Protein AF-0000000085289976 (afdb_homodimer)

Organism: NCBI:txid3103831

pLDDT: mean 81.22, std 17.37, range [21.06, 95.81]

Structure (mmCIF, N/CA/C/O backbone):
data_AF-0000000085289976-model_v1
#
loop_
_entity.id
_entity.type
_entity.pdbx_description
1 polymer 'Probable magnesium transporter'
#
loop_
_atom_site.group_PDB
_atom_site.id
_atom_site.type_symbol
_atom_site.label_atom_id
_atom_site.label_alt_id
_atom_site.label_comp_id
_atom_site.label_asym_id
_atom_site.label_entity_id
_atom_site.label_seq_id
_atom_site.pdbx_PDB_ins_code
_atom_site.Cartn_x
_atom_site.Cartn_y
_atom_site.Cartn_z
_atom_site.occupancy
_atom_site.B_iso_or_equiv
_atom_site.auth_seq_id
_atom_site.auth_comp_id
_atom_site.auth_asym_id
_atom_site.auth_atom_id
_atom_site.pdbx_PDB_model_num
ATOM 1 N N . MET A 1 1 ? -25.594 10.516 0.949 1 46.03 1 MET A N 1
ATOM 2 C CA . MET A 1 1 ? -24.547 10.125 1.879 1 46.03 1 MET A CA 1
ATOM 3 C C . MET A 1 1 ? -23.203 9.984 1.159 1 46.03 1 MET A C 1
ATOM 5 O O . MET A 1 1 ? -22.188 10.516 1.617 1 46.03 1 MET A O 1
ATOM 9 N N . TYR A 1 2 ? -23.266 9.305 -0.046 1 59.47 2 TYR A N 1
ATOM 10 C CA . TYR A 1 2 ? -22.156 9.094 -0.965 1 59.47 2 TYR A CA 1
ATOM 11 C C . TYR A 1 2 ? -21.75 10.406 -1.634 1 59.47 2 TYR A C 1
ATOM 13 O O . TYR A 1 2 ? -20.562 10.633 -1.893 1 59.47 2 TYR A O 1
ATOM 21 N N . THR A 1 3 ? -22.688 11.391 -1.378 1 71 3 THR A N 1
ATOM 22 C CA . THR A 1 3 ? -22.438 12.633 -2.109 1 71 3 THR A CA 1
ATOM 23 C C . THR A 1 3 ? -21.5 13.547 -1.32 1 71 3 THR A C 1
ATOM 25 O O . THR A 1 3 ? -20.609 14.172 -1.894 1 71 3 THR A O 1
ATOM 28 N N . GLY A 1 4 ? -21.641 13.531 -0.019 1 77.88 4 GLY A N 1
ATOM 29 C CA . GLY A 1 4 ? -20.734 14.336 0.799 1 77.88 4 GLY A CA 1
ATOM 30 C C . GLY A 1 4 ? -19.297 13.891 0.724 1 77.88 4 GLY A C 1
ATOM 31 O O . GLY A 1 4 ? -18.391 14.711 0.53 1 77.88 4 GLY A O 1
ATOM 32 N N . ASN A 1 5 ? -19.094 12.711 0.742 1 83.38 5 ASN A N 1
ATOM 33 C CA . ASN A 1 5 ? -17.734 12.156 0.671 1 83.38 5 ASN A CA 1
ATOM 34 C C . ASN A 1 5 ? -17.094 12.445 -0.677 1 83.38 5 ASN A C 1
ATOM 36 O O . ASN A 1 5 ? -15.883 12.703 -0.746 1 83.38 5 ASN A O 1
ATOM 40 N N . LEU A 1 6 ? -17.922 12.445 -1.68 1 85 6 LEU A N 1
ATOM 41 C CA . LEU A 1 6 ? -17.391 12.711 -3.01 1 85 6 LEU A CA 1
ATOM 42 C C . LEU A 1 6 ? -16.984 14.172 -3.148 1 85 6 LEU A C 1
ATOM 44 O O . LEU A 1 6 ? -15.961 14.477 -3.771 1 85 6 LEU A O 1
ATOM 48 N N . LEU A 1 7 ? -17.781 14.992 -2.533 1 87.38 7 LEU A N 1
ATOM 49 C CA . LEU A 1 7 ? -17.438 16.406 -2.549 1 87.38 7 LEU A CA 1
ATOM 50 C C . LEU A 1 7 ? -16.188 16.672 -1.731 1 87.38 7 LEU A C 1
ATOM 52 O O . LEU A 1 7 ? -15.289 17.406 -2.172 1 87.38 7 LEU A O 1
ATOM 56 N N . GLY A 1 8 ? -16.172 16.125 -0.61 1 88.62 8 GLY A N 1
ATOM 57 C CA . GLY A 1 8 ? -14.984 16.25 0.207 1 88.62 8 GLY A CA 1
ATOM 58 C C . GLY A 1 8 ? -13.742 15.703 -0.466 1 88.62 8 GLY A C 1
ATOM 59 O O . GLY A 1 8 ? -12.664 16.312 -0.395 1 88.62 8 GLY A O 1
ATOM 60 N N . PHE A 1 9 ? -13.961 14.617 -1.102 1 90.62 9 PHE A N 1
ATOM 61 C CA . PHE A 1 9 ? -12.859 14 -1.833 1 90.62 9 PHE A CA 1
ATOM 62 C C . PHE A 1 9 ? -12.375 14.906 -2.951 1 90.62 9 PHE A C 1
ATOM 64 O O . PHE A 1 9 ? -11.172 15.141 -3.086 1 90.62 9 PHE A O 1
ATOM 71 N N . GLY A 1 10 ? -13.297 15.398 -3.723 1 92.56 10 GLY A N 1
ATOM 72 C CA . GLY A 1 10 ? -12.945 16.297 -4.805 1 92.56 10 GLY A CA 1
ATOM 73 C C . GLY A 1 10 ? -12.211 17.547 -4.328 1 92.56 10 GLY A C 1
ATOM 74 O O . GLY A 1 10 ? -11.219 17.953 -4.93 1 92.56 10 GLY A O 1
ATOM 75 N N . LEU A 1 11 ? -12.641 18.078 -3.299 1 92.62 11 LEU A N 1
ATOM 76 C CA . LEU A 1 11 ? -12.031 19.266 -2.727 1 92.62 11 LEU A CA 1
ATOM 77 C C . LEU A 1 11 ? -10.648 18.953 -2.168 1 92.62 11 LEU A C 1
ATOM 79 O O . LEU A 1 11 ? -9.719 19.766 -2.305 1 92.62 11 LEU A O 1
ATOM 83 N N . ALA A 1 12 ? -10.531 17.828 -1.55 1 92.94 12 ALA A N 1
ATOM 84 C CA . ALA A 1 12 ? -9.242 17.422 -1 1 92.94 12 ALA A CA 1
ATOM 85 C C . ALA A 1 12 ? -8.211 17.219 -2.109 1 92.94 12 ALA A C 1
ATOM 87 O O . ALA A 1 12 ? -7.062 17.641 -1.983 1 92.94 12 ALA A O 1
ATOM 88 N N . VAL A 1 13 ? -8.633 16.578 -3.17 1 94 13 VAL A N 1
ATOM 89 C CA . VAL A 1 13 ? -7.742 16.344 -4.301 1 94 13 VAL A CA 1
ATOM 90 C C . VAL A 1 13 ? -7.348 17.672 -4.938 1 94 13 VAL A C 1
ATOM 92 O O . VAL A 1 13 ? -6.172 17.891 -5.246 1 94 13 VAL A O 1
ATOM 95 N N . SER A 1 14 ? -8.32 18.516 -5.078 1 94.38 14 SER A N 1
ATOM 96 C CA . SER A 1 14 ? -8.039 19.844 -5.625 1 94.38 14 SER A CA 1
ATOM 97 C C . SER A 1 14 ? -7.09 20.625 -4.723 1 94.38 14 SER A C 1
ATOM 99 O O . SER A 1 14 ? -6.18 21.297 -5.207 1 94.38 14 SER A O 1
ATOM 101 N N . SER A 1 15 ? -7.371 20.547 -3.516 1 94.19 15 SER A N 1
ATOM 102 C CA . SER A 1 15 ? -6.492 21.188 -2.551 1 94.19 15 SER A CA 1
ATOM 103 C C . SER A 1 15 ? -5.059 20.703 -2.686 1 94.19 15 SER A C 1
ATOM 105 O O . SER A 1 15 ? -4.121 21.5 -2.709 1 94.19 15 SER A O 1
ATOM 107 N N . SER A 1 16 ? -4.898 19.453 -2.818 1 92.94 16 SER A N 1
ATOM 108 C CA . SER A 1 16 ? -3.566 18.859 -2.955 1 92.94 16 SER A CA 1
ATOM 109 C C . SER A 1 16 ? -2.891 19.328 -4.242 1 92.94 16 SER A C 1
ATOM 111 O O . SER A 1 16 ? -1.682 19.562 -4.27 1 92.94 16 SER A O 1
ATOM 113 N N . ALA A 1 17 ? -3.635 19.453 -5.238 1 94.12 17 ALA A N 1
ATOM 114 C CA . ALA A 1 17 ? -3.092 19.938 -6.504 1 94.12 17 ALA A CA 1
ATOM 115 C C . ALA A 1 17 ? -2.609 21.375 -6.371 1 94.12 17 ALA A C 1
ATOM 117 O O . ALA A 1 17 ? -1.521 21.719 -6.84 1 94.12 17 ALA A O 1
ATOM 118 N N . PHE A 1 18 ? -3.363 22.172 -5.73 1 93.69 18 PHE A N 1
ATOM 119 C CA . PHE A 1 18 ? -3 23.562 -5.539 1 93.69 18 PHE A CA 1
ATOM 120 C C . PHE A 1 18 ? -1.793 23.688 -4.617 1 93.69 18 PHE A C 1
ATOM 122 O O . PHE A 1 18 ? -0.838 24.406 -4.93 1 93.69 18 PHE A O 1
ATOM 129 N N . ILE A 1 19 ? -1.816 23.016 -3.604 1 89.94 19 ILE A N 1
ATOM 130 C CA . ILE A 1 19 ? -0.729 23.094 -2.635 1 89.94 19 ILE A CA 1
ATOM 131 C C . ILE A 1 19 ? 0.554 22.547 -3.256 1 89.94 19 ILE A C 1
ATOM 133 O O . ILE A 1 19 ? 1.613 23.172 -3.164 1 89.94 19 ILE A O 1
ATOM 137 N N . GLY A 1 20 ? 0.453 21.406 -3.875 1 90.31 20 GLY A N 1
ATOM 138 C CA . GLY A 1 20 ? 1.616 20.828 -4.539 1 90.31 20 GLY A CA 1
ATOM 139 C C . GLY A 1 20 ? 2.203 21.75 -5.598 1 90.31 20 GLY A C 1
ATOM 140 O O . GLY A 1 20 ? 3.422 21.906 -5.68 1 90.31 20 GLY A O 1
ATOM 141 N N . SER A 1 21 ? 1.361 22.312 -6.344 1 92 21 SER A N 1
ATOM 142 C CA . SER A 1 21 ? 1.813 23.234 -7.383 1 92 21 SER A CA 1
ATOM 143 C C . SER A 1 21 ? 2.434 24.484 -6.777 1 92 21 SER A C 1
ATOM 145 O O . SER A 1 21 ? 3.396 25.031 -7.316 1 92 21 SER A O 1
ATOM 147 N N . SER A 1 22 ? 1.87 24.891 -5.734 1 90.19 22 SER A N 1
ATOM 148 C CA . SER A 1 22 ? 2.355 26.094 -5.082 1 90.19 22 SER A CA 1
ATOM 149 C C . SER A 1 22 ? 3.82 25.953 -4.68 1 90.19 22 SER A C 1
ATOM 151 O O . SER A 1 22 ? 4.594 26.906 -4.797 1 90.19 22 SER A O 1
ATOM 153 N N . PHE A 1 23 ? 4.195 24.828 -4.242 1 83.5 23 PHE A N 1
ATOM 154 C CA . PHE A 1 23 ? 5.57 24.609 -3.814 1 83.5 23 PHE A CA 1
ATOM 155 C C . PHE A 1 23 ? 6.535 24.75 -4.984 1 83.5 23 PHE A C 1
ATOM 157 O O . PHE A 1 23 ? 7.605 25.344 -4.844 1 83.5 23 PHE A O 1
ATOM 164 N N . ILE A 1 24 ? 6.188 24.25 -6.074 1 86.62 24 ILE A N 1
ATOM 165 C CA . ILE A 1 24 ? 7.062 24.281 -7.238 1 86.62 24 ILE A CA 1
ATOM 166 C C . ILE A 1 24 ? 7.113 25.703 -7.809 1 86.62 24 ILE A C 1
ATOM 168 O O . ILE A 1 24 ? 8.18 26.172 -8.203 1 86.62 24 ILE A O 1
ATOM 172 N N . ILE A 1 25 ? 5.969 26.375 -7.832 1 87.19 25 ILE A N 1
ATOM 173 C CA . ILE A 1 25 ? 5.918 27.75 -8.312 1 87.19 25 ILE A CA 1
ATOM 174 C C . ILE A 1 25 ? 6.766 28.641 -7.41 1 87.19 25 ILE A C 1
ATOM 176 O O . ILE A 1 25 ? 7.52 29.484 -7.895 1 87.19 25 ILE A O 1
ATOM 180 N N . LYS A 1 26 ? 6.648 28.406 -6.148 1 83.25 26 LYS A N 1
ATOM 181 C CA . LYS A 1 26 ? 7.457 29.172 -5.203 1 83.25 26 LYS A CA 1
ATOM 182 C C . LYS A 1 26 ? 8.945 28.875 -5.379 1 83.25 26 LYS A C 1
ATOM 184 O O . LYS A 1 26 ? 9.781 29.781 -5.301 1 83.25 26 LYS A O 1
ATOM 189 N N . LYS A 1 27 ? 9.227 27.625 -5.605 1 80.44 27 LYS A N 1
ATOM 190 C CA . LYS A 1 27 ? 10.625 27.234 -5.809 1 80.44 27 LYS A CA 1
ATOM 191 C C . LYS A 1 27 ? 11.188 27.859 -7.078 1 80.44 27 LYS A C 1
ATOM 193 O O . LYS A 1 27 ? 12.328 28.328 -7.094 1 80.44 27 LYS A O 1
ATOM 198 N N . LYS A 1 28 ? 10.438 27.844 -8.094 1 83.81 28 LYS A N 1
ATOM 199 C CA . LYS A 1 28 ? 10.859 28.484 -9.344 1 83.81 28 LYS A CA 1
ATOM 200 C C . LYS A 1 28 ? 11.047 29.984 -9.156 1 83.81 28 LYS A C 1
ATOM 202 O O . LYS A 1 28 ? 11.977 30.562 -9.719 1 83.81 28 LYS A O 1
ATOM 207 N N . GLY A 1 29 ? 10.148 30.562 -8.453 1 78.44 29 GLY A N 1
ATOM 208 C CA . GLY A 1 29 ? 10.297 31.969 -8.148 1 78.44 29 GLY A CA 1
ATOM 209 C C . GLY A 1 29 ? 11.547 32.281 -7.355 1 78.44 29 GLY A C 1
ATOM 210 O O . GLY A 1 29 ? 12.211 33.312 -7.605 1 78.44 29 GLY A O 1
ATOM 211 N N . LEU A 1 30 ? 11.883 31.422 -6.449 1 75.06 30 LEU A N 1
ATOM 212 C CA . LEU A 1 30 ? 13.086 31.594 -5.645 1 75.06 30 LEU A CA 1
ATOM 213 C C . LEU A 1 30 ? 14.336 31.453 -6.508 1 75.06 30 LEU A C 1
ATOM 215 O O . LEU A 1 30 ? 15.312 32.188 -6.32 1 75.06 30 LEU A O 1
ATOM 219 N N . GLN A 1 31 ? 14.312 30.469 -7.426 1 77.56 31 GLN A N 1
ATOM 220 C CA . GLN A 1 31 ? 15.438 30.281 -8.328 1 77.56 31 GLN A CA 1
ATOM 221 C C . GLN A 1 31 ? 15.633 31.484 -9.242 1 77.56 31 GLN A C 1
ATOM 223 O O . GLN A 1 31 ? 16.766 31.891 -9.508 1 77.56 31 GLN A O 1
ATOM 228 N N . ARG A 1 32 ? 14.586 32 -9.664 1 78.81 32 ARG A N 1
ATOM 229 C CA . ARG A 1 32 ? 14.664 33.188 -10.516 1 78.81 32 ARG A CA 1
ATOM 230 C C . ARG A 1 32 ? 15.18 34.406 -9.742 1 78.81 32 ARG A C 1
ATOM 232 O O . ARG A 1 32 ? 15.938 35.219 -10.281 1 78.81 32 ARG A O 1
ATOM 239 N N . ALA A 1 33 ? 14.742 34.5 -8.57 1 71.06 33 ALA A N 1
ATOM 240 C CA . ALA A 1 33 ? 15.203 35.594 -7.719 1 71.06 33 ALA A CA 1
ATOM 241 C C . ALA A 1 33 ? 16.703 35.469 -7.422 1 71.06 33 ALA A C 1
ATOM 243 O O . ALA A 1 33 ? 17.406 36.469 -7.324 1 71.06 33 ALA A O 1
ATOM 244 N N . GLY A 1 34 ? 17.125 34.219 -7.262 1 67.56 34 GLY A N 1
ATOM 245 C CA . GLY A 1 34 ? 18.531 33.969 -7.02 1 67.56 34 GLY A CA 1
ATOM 246 C C . GLY A 1 34 ? 19.391 34.219 -8.242 1 67.56 34 GLY A C 1
ATOM 247 O O . GLY A 1 34 ? 20.547 34.656 -8.109 1 67.56 34 GLY A O 1
ATOM 248 N N . ALA A 1 35 ? 19 33.938 -9.414 1 64.94 35 ALA A N 1
ATOM 249 C CA . ALA A 1 35 ? 19.766 34.125 -10.641 1 64.94 35 ALA A CA 1
ATOM 250 C C . ALA A 1 35 ? 19.891 35.625 -10.969 1 64.94 35 ALA A C 1
ATOM 252 O O . ALA A 1 35 ? 20.891 36.062 -11.547 1 64.94 35 ALA A O 1
ATOM 253 N N . CYS A 1 36 ? 18.891 36.344 -11.172 1 57.22 36 CYS A N 1
ATOM 254 C CA . CYS A 1 36 ? 18.969 37.75 -11.531 1 57.22 36 CYS A CA 1
ATOM 255 C C . CYS A 1 36 ? 19.844 38.531 -10.547 1 57.22 36 CYS A C 1
ATOM 257 O O . CYS A 1 36 ? 20.203 39.656 -10.789 1 57.22 36 CYS A O 1
ATOM 259 N N . GLY A 1 37 ? 21.031 38 -10.078 1 47.41 37 GLY A N 1
ATOM 260 C CA . GLY A 1 37 ? 22.062 38.688 -9.352 1 47.41 37 GLY A CA 1
ATOM 261 C C . GLY A 1 37 ? 21.547 39.531 -8.188 1 47.41 37 GLY A C 1
ATOM 262 O O . GLY A 1 37 ? 22.25 40.344 -7.629 1 47.41 37 GLY A O 1
ATOM 263 N N . THR A 1 38 ? 20.578 40.344 -8.414 1 38.53 38 THR A N 1
ATOM 264 C CA . THR A 1 38 ? 20.469 41.219 -7.246 1 38.53 38 THR A CA 1
ATOM 265 C C . THR A 1 38 ? 20.984 40.5 -5.996 1 38.53 38 THR A C 1
ATOM 267 O O . THR A 1 38 ? 20.484 39.438 -5.633 1 38.53 38 THR A O 1
ATOM 270 N N . ARG A 1 39 ? 22.469 40.844 -5.703 1 36.16 39 ARG A N 1
ATOM 271 C CA . ARG A 1 39 ? 23.391 40.594 -4.598 1 36.16 39 ARG A CA 1
ATOM 272 C C . ARG A 1 39 ? 22.641 40.125 -3.361 1 36.16 39 ARG A C 1
ATOM 274 O O . ARG A 1 39 ? 21.531 40.594 -3.084 1 36.16 39 ARG A O 1
ATOM 281 N N . ALA A 1 40 ? 23.125 39 -2.805 1 39.53 40 ALA A N 1
ATOM 282 C CA . ALA A 1 40 ? 23.094 38.625 -1.392 1 39.53 40 ALA A CA 1
ATOM 283 C C . ALA A 1 40 ? 22.875 39.844 -0.507 1 39.53 40 ALA A C 1
ATOM 285 O O . ALA A 1 40 ? 23.141 39.812 0.698 1 39.53 40 ALA A O 1
ATOM 286 N N . ARG A 1 41 ? 23.266 41.031 -1.158 1 36.88 41 ARG A N 1
ATOM 287 C CA . ARG A 1 41 ? 23.359 42.062 -0.137 1 36.88 41 ARG A CA 1
ATOM 288 C C . ARG A 1 41 ? 22.328 41.844 0.959 1 36.88 41 ARG A C 1
ATOM 290 O O . ARG A 1 41 ? 22.656 41.781 2.143 1 36.88 41 ARG A O 1
ATOM 297 N N . SER A 1 42 ? 21.453 43.125 1.034 1 36.72 42 SER A N 1
ATOM 298 C CA . SER A 1 42 ? 20.906 43.219 2.385 1 36.72 42 SER A CA 1
ATOM 299 C C . SER A 1 42 ? 20.141 41.969 2.762 1 36.72 42 SER A C 1
ATOM 301 O O . SER A 1 42 ? 20 41.031 1.943 1 36.72 42 SER A O 1
ATOM 303 N N . GLY A 1 43 ? 18.938 42.062 3.527 1 38.09 43 GLY A N 1
ATOM 304 C CA . GLY A 1 43 ? 18.109 41.188 4.352 1 38.09 43 GLY A CA 1
ATOM 305 C C . GLY A 1 43 ? 17.375 40.125 3.551 1 38.09 43 GLY A C 1
ATOM 306 O O . GLY A 1 43 ? 17.141 40.312 2.35 1 38.09 43 GLY A O 1
ATOM 307 N N . GLY A 1 44 ? 17.297 38.531 3.934 1 48.25 44 GLY A N 1
ATOM 308 C CA . GLY A 1 44 ? 16.562 37.312 3.74 1 48.25 44 GLY A CA 1
ATOM 309 C C . GLY A 1 44 ? 15.289 37.469 2.93 1 48.25 44 GLY A C 1
ATOM 310 O O . GLY A 1 44 ? 14.531 36.531 2.742 1 48.25 44 GLY A O 1
ATOM 311 N N . TYR A 1 45 ? 14.852 38.719 2.52 1 53.28 45 TYR A N 1
ATOM 312 C CA . TYR A 1 45 ? 13.508 38.969 2.018 1 53.28 45 TYR A CA 1
ATOM 313 C C . TYR A 1 45 ? 13.516 39.156 0.502 1 53.28 45 TYR A C 1
ATOM 315 O O . TYR A 1 45 ? 12.578 39.719 -0.07 1 53.28 45 TYR A O 1
ATOM 323 N N . GLY A 1 46 ? 14.578 38.938 -0.306 1 57.34 46 GLY A N 1
ATOM 324 C CA . GLY A 1 46 ? 14.562 39.125 -1.75 1 57.34 46 GLY A CA 1
ATOM 325 C C . GLY A 1 46 ? 13.5 38.281 -2.438 1 57.34 46 GLY A C 1
ATOM 326 O O . GLY A 1 46 ? 12.984 38.656 -3.486 1 57.34 46 GLY A O 1
ATOM 327 N N . TYR A 1 47 ? 13.227 37.25 -1.952 1 60.66 47 TYR A N 1
ATOM 328 C CA . TYR A 1 47 ? 12.227 36.344 -2.541 1 60.66 47 TYR A CA 1
ATOM 329 C C . TYR A 1 47 ? 10.844 36.969 -2.475 1 60.66 47 TYR A C 1
ATOM 331 O O . TYR A 1 47 ? 9.961 36.656 -3.275 1 60.66 47 TYR A O 1
ATOM 339 N N . LEU A 1 48 ? 10.703 37.969 -1.662 1 65.25 48 LEU A N 1
ATOM 340 C CA . LEU A 1 48 ? 9.398 38.625 -1.517 1 65.25 48 LEU A CA 1
ATOM 341 C C . LEU A 1 48 ? 9.125 39.562 -2.688 1 65.25 48 LEU A C 1
ATOM 343 O O . LEU A 1 48 ? 7.977 39.938 -2.916 1 65.25 48 LEU A O 1
ATOM 347 N N . LEU A 1 49 ? 10.188 39.781 -3.395 1 67.12 49 LEU A N 1
ATOM 348 C CA . LEU A 1 49 ? 9.984 40.688 -4.5 1 67.12 49 LEU A CA 1
ATOM 349 C C . LEU A 1 49 ? 9.656 39.969 -5.785 1 67.12 49 LEU A C 1
ATOM 351 O O . LEU A 1 49 ? 9.211 40.562 -6.766 1 67.12 49 LEU A O 1
ATOM 355 N N . GLU A 1 50 ? 9.734 38.781 -5.77 1 76.5 50 GLU A N 1
ATOM 356 C CA . GLU A 1 50 ? 9.461 38 -6.961 1 76.5 50 GLU A CA 1
ATOM 357 C C . GLU A 1 50 ? 7.973 37.656 -7.07 1 76.5 50 GLU A C 1
ATOM 359 O O . GLU A 1 50 ? 7.41 37 -6.188 1 76.5 50 GLU A O 1
ATOM 364 N N . PRO A 1 51 ? 7.305 38.219 -8.102 1 84.56 51 PRO A N 1
ATOM 365 C CA . PRO A 1 51 ? 5.875 37.969 -8.281 1 84.56 51 PRO A CA 1
ATOM 366 C C . PRO A 1 51 ? 5.551 36.469 -8.359 1 84.56 51 PRO A C 1
ATOM 368 O O . PRO A 1 51 ? 4.469 36.062 -7.945 1 84.56 51 PRO A O 1
ATOM 371 N N . LEU A 1 52 ? 6.426 35.688 -8.867 1 85.12 52 LEU A N 1
ATOM 372 C CA . LEU A 1 52 ? 6.184 34.25 -8.984 1 85.12 52 LEU A CA 1
ATOM 373 C C . LEU A 1 52 ? 6.035 33.625 -7.605 1 85.12 52 LEU A C 1
ATOM 375 O O . LEU A 1 52 ? 5.23 32.688 -7.43 1 85.12 52 LEU A O 1
ATOM 379 N N . TRP A 1 53 ? 6.809 34.094 -6.727 1 83.69 53 TRP A N 1
ATOM 380 C CA . TRP A 1 53 ? 6.699 33.562 -5.359 1 83.69 53 TRP A CA 1
ATOM 381 C C . TRP A 1 53 ? 5.336 33.906 -4.762 1 83.69 53 TRP A C 1
ATOM 383 O O . TRP A 1 53 ? 4.723 33.062 -4.102 1 83.69 53 TRP A O 1
ATOM 393 N N . TRP A 1 54 ? 4.828 35.094 -5.102 1 86.62 54 TRP A N 1
ATOM 394 C CA . TRP A 1 54 ? 3.527 35.5 -4.586 1 86.62 54 TRP A CA 1
ATOM 395 C C . TRP A 1 54 ? 2.404 34.719 -5.246 1 86.62 54 TRP A C 1
ATOM 397 O O . TRP A 1 54 ? 1.388 34.438 -4.609 1 86.62 54 TRP A O 1
ATOM 407 N N . ILE A 1 55 ? 2.562 34.406 -6.391 1 90.12 55 ILE A N 1
ATOM 408 C CA . ILE A 1 55 ? 1.585 33.562 -7.062 1 90.12 55 ILE A CA 1
ATOM 409 C C . ILE A 1 55 ? 1.552 32.188 -6.402 1 90.12 55 ILE A C 1
ATOM 411 O O . ILE A 1 55 ? 0.479 31.609 -6.203 1 90.12 55 ILE A O 1
ATOM 415 N N . GLY A 1 56 ? 2.707 31.719 -6.125 1 88.69 56 GLY A N 1
ATOM 416 C CA . GLY A 1 56 ? 2.771 30.469 -5.391 1 88.69 56 GLY A CA 1
ATOM 417 C C . GLY A 1 56 ? 2.098 30.531 -4.035 1 88.69 56 GLY A C 1
ATOM 418 O O . GLY A 1 56 ? 1.383 29.609 -3.645 1 88.69 56 GLY A O 1
ATOM 419 N N . MET A 1 57 ? 2.279 31.594 -3.389 1 86.56 57 MET A N 1
ATOM 420 C CA . MET A 1 57 ? 1.684 31.781 -2.068 1 86.56 57 MET A CA 1
ATOM 421 C C . MET A 1 57 ? 0.162 31.828 -2.16 1 86.56 57 MET A C 1
ATOM 423 O O . MET A 1 57 ? -0.533 31.219 -1.343 1 86.56 57 MET A O 1
ATOM 427 N N . LEU A 1 58 ? -0.299 32.562 -3.049 1 89.5 58 LEU A N 1
ATOM 428 C CA . LEU A 1 58 ? -1.742 32.625 -3.244 1 89.5 58 LEU A CA 1
ATOM 429 C C . LEU A 1 58 ? -2.324 31.266 -3.576 1 89.5 58 LEU A C 1
ATOM 431 O O . LEU A 1 58 ? -3.395 30.906 -3.08 1 89.5 58 LEU A O 1
ATOM 435 N N . THR A 1 59 ? -1.622 30.578 -4.398 1 90.25 59 THR A N 1
ATOM 436 C CA . THR A 1 59 ? -2.055 29.234 -4.758 1 90.25 59 THR A CA 1
ATOM 437 C C . THR A 1 59 ? -2.098 28.328 -3.527 1 90.25 59 THR A C 1
ATOM 439 O O . THR A 1 59 ? -3.008 27.516 -3.381 1 90.25 59 THR A O 1
ATOM 442 N N . MET A 1 60 ? -1.198 28.438 -2.703 1 89.5 60 MET A N 1
ATOM 443 C CA . MET A 1 60 ? -1.148 27.656 -1.469 1 89.5 60 MET A CA 1
ATOM 444 C C . MET A 1 60 ? -2.336 27.984 -0.571 1 89.5 60 MET A C 1
ATOM 446 O O . MET A 1 60 ? -2.941 27.094 0.017 1 89.5 60 MET A O 1
ATOM 450 N N . VAL A 1 61 ? -2.617 29.266 -0.516 1 87.5 61 VAL A N 1
ATOM 451 C CA . VAL A 1 61 ? -3.719 29.719 0.326 1 87.5 61 VAL A CA 1
ATOM 452 C C . VAL A 1 61 ? -5.039 29.172 -0.21 1 87.5 61 VAL A C 1
ATOM 454 O O . VAL A 1 61 ? -5.871 28.688 0.557 1 87.5 61 VAL A O 1
ATOM 457 N N . VAL A 1 62 ? -5.207 29.266 -1.427 1 91.88 62 VAL A N 1
ATOM 458 C CA . VAL A 1 62 ? -6.406 28.719 -2.055 1 91.88 62 VAL A CA 1
ATOM 459 C C . VAL A 1 62 ? -6.492 27.219 -1.788 1 91.88 62 VAL A C 1
ATOM 461 O O . VAL A 1 62 ? -7.57 26.703 -1.487 1 91.88 62 VAL A O 1
ATOM 464 N N . GLY A 1 63 ? -5.402 26.562 -1.938 1 91.56 63 GLY A N 1
ATOM 465 C CA . GLY A 1 63 ? -5.367 25.141 -1.635 1 91.56 63 GLY A CA 1
ATOM 466 C C . GLY A 1 63 ? -5.746 24.828 -0.201 1 91.56 63 GLY A C 1
ATOM 467 O O . GLY A 1 63 ? -6.5 23.891 0.055 1 91.56 63 GLY A O 1
ATOM 468 N N . GLU A 1 64 ? -5.273 25.594 0.68 1 85.5 64 GLU A N 1
ATOM 469 C CA . GLU A 1 64 ? -5.574 25.406 2.096 1 85.5 64 GLU A CA 1
ATOM 470 C C . GLU A 1 64 ? -7.055 25.641 2.383 1 85.5 64 GLU A C 1
ATOM 472 O O . GLU A 1 64 ? -7.652 24.938 3.201 1 85.5 64 GLU A O 1
ATOM 477 N N . PHE A 1 65 ? -7.555 26.672 1.768 1 89.94 65 PHE A N 1
ATOM 478 C CA . PHE A 1 65 ? -8.977 26.953 1.924 1 89.94 65 PHE A CA 1
ATOM 479 C C . PHE A 1 65 ? -9.82 25.781 1.421 1 89.94 65 PHE A C 1
ATOM 481 O O . PHE A 1 65 ? -10.797 25.391 2.064 1 89.94 65 PHE A O 1
ATOM 488 N N . ALA A 1 66 ? -9.469 25.266 0.318 1 91.81 66 ALA A N 1
ATOM 489 C CA . ALA A 1 66 ? -10.156 24.094 -0.207 1 91.81 66 ALA A CA 1
ATOM 490 C C . ALA A 1 66 ? -10.023 22.906 0.751 1 91.81 66 ALA A C 1
ATOM 492 O O . ALA A 1 66 ? -10.969 22.125 0.915 1 91.81 66 ALA A O 1
ATOM 493 N N . ASN A 1 67 ? -8.875 22.781 1.312 1 91.12 67 ASN A N 1
ATOM 494 C CA . ASN A 1 67 ? -8.648 21.734 2.299 1 91.12 67 ASN A CA 1
ATOM 495 C C . ASN A 1 67 ? -9.562 21.891 3.508 1 91.12 67 ASN A C 1
ATOM 497 O O . ASN A 1 67 ? -10.133 20.922 3.996 1 91.12 67 ASN A O 1
ATOM 501 N N . PHE A 1 68 ? -9.742 23.078 3.861 1 87.19 68 PHE A N 1
ATOM 502 C CA . PHE A 1 68 ? -10.617 23.391 4.98 1 87.19 68 PHE A CA 1
ATOM 503 C C . PHE A 1 68 ? -12.062 23.016 4.66 1 87.19 68 PHE A C 1
ATOM 505 O O . PHE A 1 68 ? -12.758 22.438 5.504 1 87.19 68 PHE A O 1
ATOM 512 N N . ILE A 1 69 ? -12.484 23.344 3.57 1 89.75 69 ILE A N 1
ATOM 513 C CA . ILE A 1 69 ? -13.852 23.031 3.168 1 89.75 69 ILE A CA 1
ATOM 514 C C . ILE A 1 69 ? -14.023 21.516 3.039 1 89.75 69 ILE A C 1
ATOM 516 O O . ILE A 1 69 ? -15.086 20.984 3.35 1 89.75 69 ILE A O 1
ATOM 520 N N . ALA A 1 70 ? -12.992 20.891 2.605 1 91.12 70 ALA A N 1
ATOM 521 C CA . ALA A 1 70 ? -13.055 19.438 2.48 1 91.12 70 ALA A CA 1
ATOM 522 C C . ALA A 1 70 ? -13.367 18.781 3.824 1 91.12 70 ALA A C 1
ATOM 524 O O . ALA A 1 70 ? -14.133 17.812 3.889 1 91.12 70 ALA A O 1
ATOM 525 N N . TYR A 1 71 ? -12.82 19.328 4.887 1 87.81 71 TYR A N 1
ATOM 526 C CA . TYR A 1 71 ? -13.023 18.766 6.223 1 87.81 71 TYR A CA 1
ATOM 527 C C . TYR A 1 71 ? -14.477 18.906 6.656 1 87.81 71 TYR A C 1
ATOM 529 O O . TYR A 1 71 ? -14.945 18.156 7.52 1 87.81 71 TYR A O 1
ATOM 537 N N . ILE A 1 72 ? -15.18 19.859 6.047 1 85.5 72 ILE A N 1
ATOM 538 C CA . ILE A 1 72 ? -16.578 20.078 6.379 1 85.5 72 ILE A CA 1
ATOM 539 C C . ILE A 1 72 ? -17.438 18.953 5.801 1 85.5 72 ILE A C 1
ATOM 541 O O . ILE A 1 72 ? -18.422 18.531 6.418 1 85.5 72 ILE A O 1
ATOM 545 N N . TYR A 1 73 ? -17.047 18.422 4.676 1 86.94 73 TYR A N 1
ATOM 546 C CA . TYR A 1 73 ? -17.906 17.5 3.936 1 86.94 73 TYR A CA 1
ATOM 547 C C . TYR A 1 73 ? -17.484 16.047 4.148 1 86.94 73 TYR A C 1
ATOM 549 O O . TYR A 1 73 ? -18.25 15.125 3.873 1 86.94 73 TYR A O 1
ATOM 557 N N . ALA A 1 74 ? -16.297 15.914 4.578 1 88.38 74 ALA A N 1
ATOM 558 C CA . ALA A 1 74 ? -15.789 14.547 4.699 1 88.38 74 ALA A CA 1
ATOM 559 C C . ALA A 1 74 ? -15.016 14.367 6 1 88.38 74 ALA A C 1
ATOM 561 O O . ALA A 1 74 ? -14.469 15.328 6.543 1 88.38 74 ALA A O 1
ATOM 562 N N . PRO A 1 75 ? -15 13.133 6.516 1 88.81 75 PRO A N 1
ATOM 563 C CA . PRO A 1 75 ? -14.234 12.867 7.734 1 88.81 75 PRO A CA 1
ATOM 564 C C . PRO A 1 75 ? -12.727 13.023 7.535 1 88.81 75 PRO A C 1
ATOM 566 O O . PRO A 1 75 ? -12.234 12.93 6.406 1 88.81 75 PRO A O 1
ATOM 569 N N . ALA A 1 76 ? -12.094 13.273 8.586 1 88.5 76 ALA A N 1
ATOM 570 C CA . ALA A 1 76 ? -10.648 13.5 8.562 1 88.5 76 ALA A CA 1
ATOM 571 C C . ALA A 1 76 ? -9.914 12.266 8.031 1 88.5 76 ALA A C 1
ATOM 573 O O . ALA A 1 76 ? -8.859 12.391 7.406 1 88.5 76 ALA A O 1
ATOM 574 N N . VAL A 1 77 ? -10.469 11.141 8.266 1 88.75 77 VAL A N 1
ATOM 575 C CA . VAL A 1 77 ? -9.828 9.898 7.852 1 88.75 77 VAL A CA 1
ATOM 576 C C . VAL A 1 77 ? -9.695 9.859 6.332 1 88.75 77 VAL A C 1
ATOM 578 O O . VAL A 1 77 ? -8.797 9.211 5.793 1 88.75 77 VAL A O 1
ATOM 581 N N . LEU A 1 78 ? -10.539 10.57 5.688 1 90.06 78 LEU A N 1
ATOM 582 C CA . LEU A 1 78 ? -10.523 10.617 4.23 1 90.06 78 LEU A CA 1
ATOM 583 C C . LEU A 1 78 ? -9.664 11.773 3.736 1 90.06 78 LEU A C 1
ATOM 585 O O . LEU A 1 78 ? -8.844 11.602 2.836 1 90.06 78 LEU A O 1
ATOM 589 N N . VAL A 1 79 ? -9.734 12.875 4.324 1 91.5 79 VAL A N 1
ATOM 590 C CA . VAL A 1 79 ? -9.188 14.125 3.801 1 91.5 79 VAL A CA 1
ATOM 591 C C . VAL A 1 79 ? -7.703 14.219 4.152 1 91.5 79 VAL A C 1
ATOM 593 O O . VAL A 1 79 ? -6.879 14.594 3.312 1 91.5 79 VAL A O 1
ATOM 596 N N . THR A 1 80 ? -7.324 13.859 5.328 1 91.62 80 THR A N 1
ATOM 597 C CA . THR A 1 80 ? -5.984 14.117 5.844 1 91.62 80 THR A CA 1
ATOM 598 C C . THR A 1 80 ? -4.941 13.32 5.07 1 91.62 80 THR A C 1
ATOM 600 O O . THR A 1 80 ? -3.934 13.867 4.625 1 91.62 80 THR A O 1
ATOM 603 N N . PRO A 1 81 ? -5.191 12.07 4.855 1 91.62 81 PRO A N 1
ATOM 604 C CA . PRO A 1 81 ? -4.188 11.305 4.109 1 91.62 81 PRO A CA 1
ATOM 605 C C . PRO A 1 81 ? -4.043 11.773 2.664 1 91.62 81 PRO A C 1
ATOM 607 O O . PRO A 1 81 ? -2.994 11.578 2.047 1 91.62 81 PRO A O 1
ATOM 610 N N . LEU A 1 82 ? -5.055 12.344 2.141 1 91.62 82 LEU A N 1
ATOM 611 C CA . LEU A 1 82 ? -5.02 12.797 0.755 1 91.62 82 LEU A CA 1
ATOM 612 C C . LEU A 1 82 ? -4.047 13.961 0.588 1 91.62 82 LEU A C 1
ATOM 614 O O . LEU A 1 82 ? -3.672 14.305 -0.535 1 91.62 82 LEU A O 1
ATOM 618 N N . GLY A 1 83 ? -3.611 14.492 1.683 1 90.06 83 GLY A N 1
ATOM 619 C CA . GLY A 1 83 ? -2.551 15.484 1.638 1 90.06 83 GLY A CA 1
ATOM 620 C C . GLY A 1 83 ? -1.282 14.969 0.984 1 90.06 83 GLY A C 1
ATOM 621 O O . GLY A 1 83 ? -0.492 15.75 0.453 1 90.06 83 GLY A O 1
ATOM 622 N N . ALA A 1 84 ? -1.065 13.688 1.018 1 90.44 84 ALA A N 1
ATOM 623 C CA . ALA A 1 84 ? 0.106 13.07 0.398 1 90.44 84 ALA A CA 1
ATOM 624 C C . ALA A 1 84 ? 0.108 13.297 -1.112 1 90.44 84 ALA A C 1
ATOM 626 O O . ALA A 1 84 ? 1.165 13.273 -1.747 1 90.44 84 ALA A O 1
ATOM 627 N N . LEU A 1 85 ? -1.046 13.5 -1.641 1 90.81 85 LEU A N 1
ATOM 628 C CA . LEU A 1 85 ? -1.147 13.719 -3.08 1 90.81 85 LEU A CA 1
ATOM 629 C C . LEU A 1 85 ? -0.467 15.023 -3.484 1 90.81 85 LEU A C 1
ATOM 631 O O . LEU A 1 85 ? -0.038 15.172 -4.633 1 90.81 85 LEU A O 1
ATOM 635 N N . SER A 1 86 ? -0.409 15.953 -2.564 1 91.69 86 SER A N 1
ATOM 636 C CA . SER A 1 86 ? 0.291 17.188 -2.869 1 91.69 86 SER A CA 1
ATOM 637 C C . SER A 1 86 ? 1.77 16.938 -3.143 1 91.69 86 SER A C 1
ATOM 639 O O . SER A 1 86 ? 2.373 17.609 -3.982 1 91.69 86 SER A O 1
ATOM 641 N N . ILE A 1 87 ? 2.289 16.016 -2.447 1 86.12 87 ILE A N 1
ATOM 642 C CA . ILE A 1 87 ? 3.691 15.664 -2.637 1 86.12 87 ILE A CA 1
ATOM 643 C C . ILE A 1 87 ? 3.887 15.062 -4.027 1 86.12 87 ILE A C 1
ATOM 645 O O . ILE A 1 87 ? 4.891 15.336 -4.691 1 86.12 87 ILE A O 1
ATOM 649 N N . ILE A 1 88 ? 2.963 14.305 -4.422 1 89 88 ILE A N 1
ATOM 650 C CA . ILE A 1 88 ? 3.016 13.703 -5.75 1 89 88 ILE A CA 1
ATOM 651 C C . ILE A 1 88 ? 2.986 14.797 -6.816 1 89 88 ILE A C 1
ATOM 653 O O . ILE A 1 88 ? 3.807 14.797 -7.734 1 89 88 ILE A O 1
ATOM 657 N N . VAL A 1 89 ? 2.061 15.68 -6.648 1 90.69 89 VAL A N 1
ATOM 658 C CA . VAL A 1 89 ? 1.92 16.766 -7.605 1 90.69 89 VAL A CA 1
ATOM 659 C C . VAL A 1 89 ? 3.215 17.578 -7.668 1 90.69 89 VAL A C 1
ATOM 661 O O . VAL A 1 89 ? 3.699 17.906 -8.75 1 90.69 89 VAL A O 1
ATOM 664 N N . SER A 1 90 ? 3.729 17.812 -6.547 1 88.19 90 SER A N 1
ATOM 665 C CA . SER A 1 90 ? 4.98 18.562 -6.48 1 88.19 90 SER A CA 1
ATOM 666 C C . SER A 1 90 ? 6.109 17.812 -7.18 1 88.19 90 SER A C 1
ATOM 668 O O . SER A 1 90 ? 6.887 18.406 -7.926 1 88.19 90 SER A O 1
ATOM 670 N N . ALA A 1 91 ? 6.188 16.562 -6.961 1 85.38 91 ALA A N 1
ATOM 671 C CA . ALA A 1 91 ? 7.25 15.75 -7.547 1 85.38 91 ALA A CA 1
ATOM 672 C C . ALA A 1 91 ? 7.117 15.68 -9.062 1 85.38 91 ALA A C 1
ATOM 674 O O . ALA A 1 91 ? 8.109 15.812 -9.789 1 85.38 91 ALA A O 1
ATOM 675 N N . VAL A 1 92 ? 5.969 15.5 -9.531 1 87.94 92 VAL A N 1
ATOM 676 C CA . VAL A 1 92 ? 5.719 15.391 -10.961 1 87.94 92 VAL A CA 1
ATOM 677 C C . VAL A 1 92 ? 5.988 16.734 -11.641 1 87.94 92 VAL A C 1
ATOM 679 O O . VAL A 1 92 ? 6.629 16.781 -12.695 1 87.94 92 VAL A O 1
ATOM 682 N N . LEU A 1 93 ? 5.504 17.781 -11.023 1 88.81 93 LEU A N 1
ATOM 683 C CA . LEU A 1 93 ? 5.715 19.109 -11.586 1 88.81 93 LEU A CA 1
ATOM 684 C C . LEU A 1 93 ? 7.191 19.5 -11.547 1 88.81 93 LEU A C 1
ATOM 686 O O . LEU A 1 93 ? 7.691 20.172 -12.453 1 88.81 93 LEU A O 1
ATOM 690 N N . ALA A 1 94 ? 7.852 19.062 -10.523 1 84.88 94 ALA A N 1
ATOM 691 C CA . ALA A 1 94 ? 9.281 19.328 -10.43 1 84.88 94 ALA A CA 1
ATOM 692 C C . ALA A 1 94 ? 10.039 18.625 -11.562 1 84.88 94 ALA A C 1
ATOM 694 O O . ALA A 1 94 ? 11.008 19.172 -12.102 1 84.88 94 ALA A O 1
ATOM 695 N N . HIS A 1 95 ? 9.625 17.5 -11.891 1 83.88 95 HIS A N 1
ATOM 696 C CA . HIS A 1 95 ? 10.242 16.75 -12.977 1 83.88 95 HIS A CA 1
ATOM 697 C C . HIS A 1 95 ? 10.07 17.469 -14.312 1 83.88 95 HIS A C 1
ATOM 699 O O . HIS A 1 95 ? 11.008 17.547 -15.102 1 83.88 95 HIS A O 1
ATOM 705 N N . PHE A 1 96 ? 8.953 18.078 -14.539 1 86.25 96 PHE A N 1
ATOM 706 C CA . PHE A 1 96 ? 8.656 18.703 -15.828 1 86.25 96 PHE A CA 1
ATOM 707 C C . PHE A 1 96 ? 9.117 20.156 -15.859 1 86.25 96 PHE A C 1
ATOM 709 O O . PHE A 1 96 ? 9.625 20.625 -16.875 1 86.25 96 PHE A O 1
ATOM 716 N N . LEU A 1 97 ? 8.984 20.828 -14.734 1 84.56 97 LEU A N 1
ATOM 717 C CA . LEU A 1 97 ? 9.227 22.266 -14.734 1 84.56 97 LEU A CA 1
ATOM 718 C C . LEU A 1 97 ? 10.648 22.578 -14.281 1 84.56 97 LEU A C 1
ATOM 720 O O . LEU A 1 97 ? 11.211 23.609 -14.656 1 84.56 97 LEU A O 1
ATOM 724 N N . LEU A 1 98 ? 11.227 21.734 -13.445 1 79.94 98 LEU A N 1
ATOM 725 C CA . LEU A 1 98 ? 12.555 22.016 -12.891 1 79.94 98 LEU A CA 1
ATOM 726 C C . LEU A 1 98 ? 13.57 21 -13.398 1 79.94 98 LEU A C 1
ATOM 728 O O . LEU A 1 98 ? 14.742 21.031 -13.008 1 79.94 98 LEU A O 1
ATOM 732 N N . ASN A 1 99 ? 13.133 20.016 -14.188 1 81.25 99 ASN A N 1
ATOM 733 C CA . ASN A 1 99 ? 14 19.016 -14.797 1 81.25 99 ASN A CA 1
ATOM 734 C C . ASN A 1 99 ? 14.641 18.109 -13.742 1 81.25 99 ASN A C 1
ATOM 736 O O . ASN A 1 99 ? 15.812 17.75 -13.852 1 81.25 99 ASN A O 1
ATOM 740 N N . GLU A 1 100 ? 13.945 18.031 -12.719 1 79.44 100 GLU A N 1
ATOM 741 C CA . GLU A 1 100 ? 14.398 17.078 -11.727 1 79.44 100 GLU A CA 1
ATOM 742 C C . GLU A 1 100 ? 14.023 15.648 -12.125 1 79.44 100 GLU A C 1
ATOM 744 O O . GLU A 1 100 ? 12.922 15.406 -12.617 1 79.44 100 GLU A O 1
ATOM 749 N N . LYS A 1 101 ? 14.938 14.742 -12.102 1 78.94 101 LYS A N 1
ATOM 750 C CA . LYS A 1 101 ? 14.688 13.367 -12.539 1 78.94 101 LYS A CA 1
ATOM 751 C C . LYS A 1 101 ? 13.906 12.586 -11.484 1 78.94 101 LYS A C 1
ATOM 753 O O . LYS A 1 101 ? 14.273 12.578 -10.312 1 78.94 101 LYS A O 1
ATOM 758 N N . LEU A 1 102 ? 12.766 12.203 -11.891 1 79.19 102 LEU A N 1
ATOM 759 C CA . LEU A 1 102 ? 12 11.273 -11.078 1 79.19 102 LEU A CA 1
ATOM 760 C C . LEU A 1 102 ? 12.5 9.844 -11.266 1 79.19 102 LEU A C 1
ATOM 762 O O . LEU A 1 102 ? 12.273 9.234 -12.312 1 79.19 102 LEU A O 1
ATOM 766 N N . ARG A 1 103 ? 13.18 9.32 -10.297 1 81.62 103 ARG A N 1
ATOM 767 C CA . ARG A 1 103 ? 13.781 7.996 -10.359 1 81.62 103 ARG A CA 1
ATOM 768 C C . ARG A 1 103 ? 12.727 6.906 -10.172 1 81.62 103 ARG A C 1
ATOM 770 O O . ARG A 1 103 ? 11.578 7.199 -9.844 1 81.62 103 ARG A O 1
ATOM 777 N N . ARG A 1 104 ? 13.109 5.727 -10.43 1 81.25 104 ARG A N 1
ATOM 778 C CA . ARG A 1 104 ? 12.227 4.566 -10.352 1 81.25 104 ARG A CA 1
ATOM 779 C C . ARG A 1 104 ? 11.594 4.453 -8.969 1 81.25 104 ARG A C 1
ATOM 781 O O . ARG A 1 104 ? 10.406 4.145 -8.844 1 81.25 104 ARG A O 1
ATOM 788 N N . MET A 1 105 ? 12.359 4.773 -8.023 1 84.06 105 MET A N 1
ATOM 789 C CA . MET A 1 105 ? 11.852 4.711 -6.652 1 84.06 105 MET A CA 1
ATOM 790 C C . MET A 1 105 ? 10.797 5.785 -6.41 1 84.06 105 MET A C 1
ATOM 792 O O . MET A 1 105 ? 9.844 5.57 -5.664 1 84.06 105 MET A O 1
ATOM 796 N N . GLY A 1 106 ? 11.023 6.949 -7.027 1 86.12 106 GLY A N 1
ATOM 797 C CA . GLY A 1 106 ? 10.023 7.996 -6.926 1 86.12 106 GLY A CA 1
ATOM 798 C C . GLY A 1 106 ? 8.688 7.609 -7.539 1 86.12 106 GLY A C 1
ATOM 799 O O . GLY A 1 106 ? 7.633 7.914 -6.984 1 86.12 106 GLY A O 1
ATOM 800 N N . ILE A 1 107 ? 8.812 6.949 -8.602 1 89.88 107 ILE A N 1
ATOM 801 C CA . ILE A 1 107 ? 7.602 6.492 -9.281 1 89.88 107 ILE A CA 1
ATOM 802 C C . ILE A 1 107 ? 6.863 5.488 -8.398 1 89.88 107 ILE A C 1
ATOM 804 O O . ILE A 1 107 ? 5.637 5.535 -8.289 1 89.88 107 ILE A O 1
ATOM 808 N N . LEU A 1 108 ? 7.613 4.645 -7.816 1 89.31 108 LEU A N 1
ATOM 809 C CA . LEU A 1 108 ? 7.02 3.666 -6.914 1 89.31 108 LEU A CA 1
ATOM 810 C C . LEU A 1 108 ? 6.305 4.355 -5.758 1 89.31 108 LEU A C 1
ATOM 812 O O . LEU A 1 108 ? 5.215 3.941 -5.359 1 89.31 108 LEU A O 1
ATOM 816 N N . GLY A 1 109 ? 6.977 5.391 -5.23 1 91.44 109 GLY A N 1
ATOM 817 C CA . GLY A 1 109 ? 6.328 6.16 -4.18 1 91.44 109 GLY A CA 1
ATOM 818 C C . GLY A 1 109 ? 5.016 6.781 -4.621 1 91.44 109 GLY A C 1
ATOM 819 O O . GLY A 1 109 ? 4.039 6.773 -3.869 1 91.44 109 GLY A O 1
ATOM 820 N N . CYS A 1 110 ? 4.953 7.258 -5.77 1 91.25 110 CYS A N 1
ATOM 821 C CA . CYS A 1 110 ? 3.742 7.863 -6.309 1 91.25 110 CYS A CA 1
ATOM 822 C C . CYS A 1 110 ? 2.635 6.824 -6.457 1 91.25 110 CYS A C 1
ATOM 824 O O . CYS A 1 110 ? 1.487 7.078 -6.094 1 91.25 110 CYS A O 1
ATOM 826 N N . VAL A 1 111 ? 3.006 5.715 -6.992 1 92.62 111 VAL A N 1
ATOM 827 C CA . VAL A 1 111 ? 2.033 4.648 -7.188 1 92.62 111 VAL A CA 1
ATOM 828 C C . VAL A 1 111 ? 1.445 4.23 -5.84 1 92.62 111 VAL A C 1
ATOM 830 O O . VAL A 1 111 ? 0.229 4.078 -5.707 1 92.62 111 VAL A O 1
ATOM 833 N N . LEU A 1 112 ? 2.271 4.074 -4.875 1 94.94 112 LEU A N 1
ATOM 834 C CA . LEU A 1 112 ? 1.825 3.666 -3.547 1 94.94 112 LEU A CA 1
ATOM 835 C C . LEU A 1 112 ? 0.878 4.703 -2.949 1 94.94 112 LEU A C 1
ATOM 837 O O . LEU A 1 112 ? -0.126 4.344 -2.328 1 94.94 112 LEU A O 1
ATOM 841 N N . CYS A 1 113 ? 1.166 5.938 -3.121 1 93.19 113 CYS A N 1
ATOM 842 C CA . CYS A 1 113 ? 0.309 6.996 -2.592 1 93.19 113 CYS A CA 1
ATOM 843 C C . CYS A 1 113 ? -1.053 6.984 -3.275 1 93.19 113 CYS A C 1
ATOM 845 O O . CYS A 1 113 ? -2.082 7.172 -2.623 1 93.19 113 CYS A O 1
ATOM 847 N N . ILE A 1 114 ? -1.033 6.781 -4.516 1 93.31 114 ILE A N 1
ATOM 848 C CA . ILE A 1 114 ? -2.285 6.742 -5.266 1 93.31 114 ILE A CA 1
ATOM 849 C C . ILE A 1 114 ? -3.096 5.52 -4.848 1 93.31 114 ILE A C 1
ATOM 851 O O . ILE A 1 114 ? -4.293 5.625 -4.57 1 93.31 114 ILE A O 1
ATOM 855 N N . VAL A 1 115 ? -2.43 4.41 -4.82 1 94.81 115 VAL A N 1
ATOM 856 C CA . VAL A 1 115 ? -3.09 3.156 -4.465 1 94.81 115 VAL A CA 1
ATOM 857 C C . VAL A 1 115 ? -3.631 3.244 -3.039 1 94.81 115 VAL A C 1
ATOM 859 O O . VAL A 1 115 ? -4.785 2.893 -2.785 1 94.81 115 VAL A O 1
ATOM 862 N N . GLY A 1 116 ? -2.82 3.672 -2.129 1 94.88 116 GLY A N 1
ATOM 863 C CA . GLY A 1 116 ? -3.271 3.834 -0.757 1 94.88 116 GLY A CA 1
ATOM 864 C C . GLY A 1 116 ? -4.449 4.781 -0.625 1 94.88 116 GLY A C 1
ATOM 865 O O . GLY A 1 116 ? -5.395 4.508 0.116 1 94.88 116 GLY A O 1
ATOM 866 N N . SER A 1 117 ? -4.422 5.891 -1.312 1 92.88 117 SER A N 1
ATOM 867 C CA . SER A 1 117 ? -5.508 6.867 -1.282 1 92.88 117 SER A CA 1
ATOM 868 C C . SER A 1 117 ? -6.797 6.273 -1.839 1 92.88 117 SER A C 1
ATOM 870 O O . SER A 1 117 ? -7.883 6.535 -1.316 1 92.88 117 SER A O 1
ATOM 872 N N . THR A 1 118 ? -6.672 5.531 -2.869 1 91.88 118 THR A N 1
ATOM 873 C CA . THR A 1 118 ? -7.836 4.898 -3.475 1 91.88 118 THR A CA 1
ATOM 874 C C . THR A 1 118 ? -8.516 3.957 -2.482 1 91.88 118 THR A C 1
ATOM 876 O O . THR A 1 118 ? -9.742 3.957 -2.363 1 91.88 118 THR A O 1
ATOM 879 N N . VAL A 1 119 ? -7.734 3.203 -1.788 1 92.88 119 VAL A N 1
ATOM 880 C CA . VAL A 1 119 ? -8.281 2.273 -0.806 1 92.88 119 VAL A CA 1
ATOM 881 C C . VAL A 1 119 ? -8.992 3.049 0.303 1 92.88 119 VAL A C 1
ATOM 883 O O . VAL A 1 119 ? -10.07 2.662 0.748 1 92.88 119 VAL A O 1
ATOM 886 N N . ILE A 1 120 ? -8.414 4.117 0.724 1 91.5 120 ILE A N 1
ATOM 887 C CA . ILE A 1 120 ? -8.992 4.934 1.783 1 91.5 120 ILE A CA 1
ATOM 888 C C . ILE A 1 120 ? -10.336 5.504 1.318 1 91.5 120 ILE A C 1
ATOM 890 O O . ILE A 1 120 ? -11.336 5.418 2.035 1 91.5 120 ILE A O 1
ATOM 894 N N . VAL A 1 121 ? -10.406 6.059 0.104 1 89.5 121 VAL A N 1
ATOM 895 C CA . VAL A 1 121 ? -11.594 6.711 -0.425 1 89.5 121 VAL A CA 1
ATOM 896 C C . VAL A 1 121 ? -12.719 5.691 -0.571 1 89.5 121 VAL A C 1
ATOM 898 O O . VAL A 1 121 ? -13.883 5.996 -0.292 1 89.5 121 VAL A O 1
ATOM 901 N N . LEU A 1 122 ? -12.406 4.465 -0.94 1 89.25 122 LEU A N 1
ATOM 902 C CA . LEU A 1 122 ? -13.406 3.438 -1.198 1 89.25 122 LEU A CA 1
ATOM 903 C C . LEU A 1 122 ? -14 2.916 0.107 1 89.25 122 LEU A C 1
ATOM 905 O O . LEU A 1 122 ? -15.156 2.484 0.142 1 89.25 122 LEU A O 1
ATOM 909 N N . HIS A 1 123 ? -13.258 3.008 1.206 1 89.31 123 HIS A N 1
ATOM 910 C CA . HIS A 1 123 ? -13.719 2.369 2.434 1 89.31 123 HIS A CA 1
ATOM 911 C C . HIS A 1 123 ? -13.883 3.387 3.557 1 89.31 123 HIS A C 1
ATOM 913 O O . HIS A 1 123 ? -14.086 3.012 4.715 1 89.31 123 HIS A O 1
ATOM 919 N N . ALA A 1 124 ? -13.727 4.633 3.248 1 87.19 124 ALA A N 1
ATOM 920 C CA . ALA A 1 124 ? -13.906 5.68 4.25 1 87.19 124 ALA A CA 1
ATOM 921 C C . ALA A 1 124 ? -15.359 5.742 4.719 1 87.19 124 ALA A C 1
ATOM 923 O O . ALA A 1 124 ? -16.281 5.578 3.92 1 87.19 124 ALA A O 1
ATOM 924 N N . PRO A 1 125 ? -15.523 5.883 6 1 84.69 125 PRO A N 1
ATOM 925 C CA . PRO A 1 125 ? -16.891 6.02 6.516 1 84.69 125 PRO A CA 1
ATOM 926 C C . PRO A 1 125 ? -17.594 7.273 6 1 84.69 125 PRO A C 1
ATOM 928 O O . PRO A 1 125 ? -16.938 8.227 5.574 1 84.69 125 PRO A O 1
ATOM 931 N N . ALA A 1 126 ? -18.891 7.148 5.949 1 78.44 126 ALA A N 1
ATOM 932 C CA . ALA A 1 126 ? -19.672 8.305 5.531 1 78.44 126 ALA A CA 1
ATOM 933 C C . ALA A 1 126 ? -19.75 9.344 6.648 1 78.44 126 ALA A C 1
ATOM 935 O O . ALA A 1 126 ? -19.766 8.992 7.832 1 78.44 126 ALA A O 1
ATOM 936 N N . GLU A 1 127 ? -19.703 10.578 6.223 1 75.44 127 GLU A N 1
ATOM 937 C CA . GLU A 1 127 ? -19.812 11.656 7.195 1 75.44 127 GLU A CA 1
ATOM 938 C C . GLU A 1 127 ? -21.219 11.727 7.785 1 75.44 127 GLU A C 1
ATOM 940 O O . GLU A 1 127 ? -22.219 11.555 7.07 1 75.44 127 GLU A O 1
ATOM 945 N N . HIS A 1 128 ? -21.188 11.836 9.117 1 72.5 128 HIS A N 1
ATOM 946 C CA . HIS A 1 128 ? -22.469 12.023 9.797 1 72.5 128 HIS A CA 1
ATOM 947 C C . HIS A 1 128 ? -23.016 13.422 9.539 1 72.5 128 HIS A C 1
ATOM 949 O O . HIS A 1 128 ? -22.266 14.398 9.523 1 72.5 128 HIS A O 1
ATOM 955 N N . SER A 1 129 ? -24.203 13.445 9.164 1 72.44 129 SER A N 1
ATOM 956 C CA . SER A 1 129 ? -24.844 14.75 8.992 1 72.44 129 SER A CA 1
ATOM 957 C C . SER A 1 129 ? -25.094 15.422 10.336 1 72.44 129 SER A C 1
ATOM 959 O O . SER A 1 129 ? -25.797 14.891 11.18 1 72.44 129 SER A O 1
ATOM 961 N N . ILE A 1 130 ? -24.297 16.406 10.578 1 76.06 130 ILE A N 1
ATOM 962 C CA . ILE A 1 130 ? -24.469 17.188 11.797 1 76.06 130 ILE A CA 1
ATOM 963 C C . ILE A 1 130 ? -25.438 18.344 11.531 1 76.06 130 ILE A C 1
ATOM 965 O O . ILE A 1 130 ? -25.281 19.078 10.562 1 76.06 130 ILE A O 1
ATOM 969 N N . SER A 1 131 ? -26.453 18.438 12.383 1 73.19 131 SER A N 1
ATOM 970 C CA . SER A 1 131 ? -27.547 19.359 12.109 1 73.19 131 SER A CA 1
ATOM 971 C C . SER A 1 131 ? -27.406 20.641 12.93 1 73.19 131 SER A C 1
ATOM 973 O O . SER A 1 131 ? -28.031 21.656 12.617 1 73.19 131 SER A O 1
ATOM 975 N N . SER A 1 132 ? -26.609 20.594 13.953 1 77.81 132 SER A N 1
ATOM 976 C CA . SER A 1 132 ? -26.531 21.797 14.781 1 77.81 132 SER A CA 1
ATOM 977 C C . SER A 1 132 ? -25.172 21.922 15.453 1 77.81 132 SER A C 1
ATOM 979 O O . SER A 1 132 ? -24.453 20.938 15.586 1 77.81 132 SER A O 1
ATOM 981 N N . VAL A 1 133 ? -24.891 23.141 15.805 1 80.81 133 VAL A N 1
ATOM 982 C CA . VAL A 1 133 ? -23.656 23.438 16.5 1 80.81 133 VAL A CA 1
ATOM 983 C C . VAL A 1 133 ? -23.688 22.812 17.891 1 80.81 133 VAL A C 1
ATOM 985 O O . VAL A 1 133 ? -22.641 22.406 18.422 1 80.81 133 VAL A O 1
ATOM 988 N N . GLU A 1 134 ? -24.859 22.734 18.438 1 82.25 134 GLU A N 1
ATOM 989 C CA . GLU A 1 134 ? -25.016 22.109 19.75 1 82.25 134 GLU A CA 1
ATOM 990 C C . GLU A 1 134 ? -24.625 20.625 19.703 1 82.25 134 GLU A C 1
ATOM 992 O O . GLU A 1 134 ? -24.062 20.094 20.656 1 82.25 134 GLU A O 1
ATOM 997 N N . GLU A 1 135 ? -24.906 20.125 18.656 1 85.38 135 GLU A N 1
ATOM 998 C CA . GLU A 1 135 ? -24.547 18.719 18.484 1 85.38 135 GLU A CA 1
ATOM 999 C C . GLU A 1 135 ? -23.031 18.547 18.438 1 85.38 135 GLU A C 1
ATOM 1001 O O . GLU A 1 135 ? -22.5 17.594 19.016 1 85.38 135 GLU A O 1
ATOM 1006 N N . ILE A 1 136 ? -22.438 19.406 17.797 1 84.62 136 ILE A N 1
ATOM 1007 C CA . ILE A 1 136 ? -20.984 19.344 17.719 1 84.62 136 ILE A CA 1
ATOM 1008 C C . ILE A 1 136 ? -20.375 19.578 19.094 1 84.62 136 ILE A C 1
ATOM 1010 O O . ILE A 1 136 ? -19.406 18.906 19.469 1 84.62 136 ILE A O 1
ATOM 1014 N N . TRP A 1 137 ? -20.969 20.531 19.766 1 84.88 137 TRP A N 1
ATOM 1015 C CA . TRP A 1 137 ? -20.516 20.812 21.125 1 84.88 137 TRP A CA 1
ATOM 1016 C C . TRP A 1 137 ? -20.703 19.609 22.031 1 84.88 137 TRP A C 1
ATOM 1018 O O . TRP A 1 137 ? -19.844 19.328 22.875 1 84.88 137 TRP A O 1
ATOM 1028 N N . ASP A 1 138 ? -21.797 18.938 21.844 1 87.88 138 ASP A N 1
ATOM 1029 C CA . ASP A 1 138 ? -22.047 17.734 22.625 1 87.88 138 ASP A CA 1
ATOM 1030 C C . ASP A 1 138 ? -21.016 16.656 22.312 1 87.88 138 ASP A C 1
ATOM 1032 O O . ASP A 1 138 ? -20.562 15.953 23.219 1 87.88 138 ASP A O 1
ATOM 1036 N N . LEU A 1 139 ? -20.719 16.609 21.125 1 87.38 139 LEU A N 1
ATOM 1037 C CA . LEU A 1 139 ? -19.719 15.625 20.734 1 87.38 139 LEU A CA 1
ATOM 1038 C C . LEU A 1 139 ? -18.344 16 21.266 1 87.38 139 LEU A C 1
ATOM 1040 O O . LEU A 1 139 ? -17.578 15.141 21.703 1 87.38 139 LEU A O 1
ATOM 1044 N N . ALA A 1 140 ? -18.031 17.281 21.234 1 88.56 140 ALA A N 1
ATOM 1045 C CA . ALA A 1 140 ? -16.734 17.797 21.672 1 88.56 140 ALA A CA 1
ATOM 1046 C C . ALA A 1 140 ? -16.609 17.719 23.188 1 88.56 140 ALA A C 1
ATOM 1048 O O . ALA A 1 140 ? -15.492 17.734 23.719 1 88.56 140 ALA A O 1
ATOM 1049 N N . THR A 1 141 ? -17.703 17.641 23.844 1 88.62 141 THR A N 1
ATOM 1050 C CA . THR A 1 141 ? -17.672 17.656 25.297 1 88.62 141 THR A CA 1
ATOM 1051 C C . THR A 1 141 ? -17.922 16.25 25.859 1 88.62 141 THR A C 1
ATOM 1053 O O . THR A 1 141 ? -18.141 16.094 27.062 1 88.62 141 THR A O 1
ATOM 1056 N N . GLN A 1 142 ? -17.953 15.344 25.016 1 90.75 142 GLN A N 1
ATOM 1057 C CA . GLN A 1 142 ? -18.016 13.969 25.5 1 90.75 142 GLN A CA 1
ATOM 1058 C C . GLN A 1 142 ? -16.781 13.617 26.328 1 90.75 142 GLN A C 1
ATOM 1060 O O . GLN A 1 142 ? -15.68 14.094 26.047 1 90.75 142 GLN A O 1
ATOM 1065 N N . PRO A 1 143 ? -16.984 12.797 27.297 1 91.62 143 PRO A N 1
ATOM 1066 C CA . PRO A 1 143 ? -15.867 12.469 28.188 1 91.62 143 PRO A CA 1
ATOM 1067 C C . PRO A 1 143 ? -14.672 11.875 27.453 1 91.62 143 PRO A C 1
ATOM 1069 O O . PRO A 1 143 ? -13.523 12.141 27.812 1 91.62 143 PRO A O 1
ATOM 1072 N N . THR A 1 144 ? -14.953 11.086 26.547 1 91.31 144 THR A N 1
ATOM 1073 C CA . THR A 1 144 ? -13.867 10.438 25.812 1 91.31 144 THR A CA 1
ATOM 1074 C C . THR A 1 144 ? -13.023 11.477 25.062 1 91.31 144 THR A C 1
ATOM 1076 O O . THR A 1 144 ? -11.789 11.391 25.062 1 91.31 144 THR A O 1
ATOM 1079 N N . PHE A 1 145 ? -13.672 12.383 24.438 1 93.31 145 PHE A N 1
ATOM 1080 C CA . PHE A 1 145 ? -12.922 13.391 23.688 1 93.31 145 PHE A CA 1
ATOM 1081 C C . PHE A 1 145 ? -12.266 14.383 24.641 1 93.31 145 PHE A C 1
ATOM 1083 O O . PHE A 1 145 ? -11.164 14.875 24.375 1 93.31 145 PHE A O 1
ATOM 1090 N N . LEU A 1 146 ? -12.914 14.703 25.703 1 92.38 146 LEU A N 1
ATOM 1091 C CA . LEU A 1 146 ? -12.32 15.578 26.703 1 92.38 146 LEU A CA 1
ATOM 1092 C C . LEU A 1 146 ? -11.055 14.953 27.281 1 92.38 146 LEU A C 1
ATOM 1094 O O . LEU A 1 146 ? -10.078 15.656 27.562 1 92.38 146 LEU A O 1
ATOM 1098 N N . LEU A 1 147 ? -11.125 13.672 27.438 1 94.19 147 LEU A N 1
ATOM 1099 C CA . LEU A 1 147 ? -9.93 12.977 27.891 1 94.19 147 LEU A CA 1
ATOM 1100 C C . LEU A 1 147 ? -8.812 13.086 26.844 1 94.19 147 LEU A C 1
ATOM 1102 O O . LEU A 1 147 ? -7.648 13.266 27.203 1 94.19 147 LEU A O 1
ATOM 1106 N N . TYR A 1 148 ? -9.18 12.953 25.594 1 95.06 148 TYR A N 1
ATOM 1107 C CA . TYR A 1 148 ? -8.195 13.109 24.531 1 95.06 148 TYR A CA 1
ATOM 1108 C C . TYR A 1 148 ? -7.586 14.508 24.562 1 95.06 148 TYR A C 1
ATOM 1110 O O . TYR A 1 148 ? -6.363 14.656 24.5 1 95.06 148 TYR A O 1
ATOM 1118 N N . THR A 1 149 ? -8.43 15.508 24.672 1 94 149 THR A N 1
ATOM 1119 C CA . THR A 1 149 ? -7.961 16.891 24.672 1 94 149 THR A CA 1
ATOM 1120 C C . THR A 1 149 ? -7.074 17.172 25.875 1 94 149 THR A C 1
ATOM 1122 O O . THR A 1 149 ? -6.02 17.797 25.75 1 94 149 THR A O 1
ATOM 1125 N N . ALA A 1 150 ? -7.48 16.656 26.953 1 94.25 150 ALA A N 1
ATOM 1126 C CA . ALA A 1 150 ? -6.695 16.844 28.172 1 94.25 150 ALA A CA 1
ATOM 1127 C C . ALA A 1 150 ? -5.34 16.156 28.047 1 94.25 150 ALA A C 1
ATOM 1129 O O . ALA A 1 150 ? -4.316 16.719 28.453 1 94.25 150 ALA A O 1
ATOM 1130 N N . SER A 1 151 ? -5.398 14.969 27.609 1 95.75 151 SER A N 1
ATOM 1131 C CA . SER A 1 151 ? -4.152 14.234 27.406 1 95.75 151 SER A CA 1
ATOM 1132 C C . SER A 1 151 ? -3.25 14.93 26.406 1 95.75 151 SER A C 1
ATOM 1134 O O . SER A 1 151 ? -2.033 14.992 26.578 1 95.75 151 SER A O 1
ATOM 1136 N N . ALA A 1 152 ? -3.855 15.391 25.312 1 94.69 152 ALA A N 1
ATOM 1137 C CA . ALA A 1 152 ? -3.102 16.109 24.281 1 94.69 152 ALA A CA 1
ATOM 1138 C C . ALA A 1 152 ? -2.424 17.344 24.859 1 94.69 152 ALA A C 1
ATOM 1140 O O . ALA A 1 152 ? -1.235 17.578 24.625 1 94.69 152 ALA A O 1
ATOM 1141 N N . ILE A 1 153 ? -3.131 18.125 25.641 1 93.94 153 ILE A N 1
ATOM 1142 C CA . ILE A 1 153 ? -2.596 19.328 26.25 1 93.94 153 ILE A CA 1
ATOM 1143 C C . ILE A 1 153 ? -1.492 18.953 27.25 1 93.94 153 ILE A C 1
ATOM 1145 O O . ILE A 1 153 ? -0.449 19.609 27.297 1 93.94 153 ILE A O 1
ATOM 1149 N N . ALA A 1 154 ? -1.709 17.906 27.984 1 94.88 154 ALA A N 1
ATOM 1150 C CA . ALA A 1 154 ? -0.718 17.469 28.969 1 94.88 154 ALA A CA 1
ATOM 1151 C C . ALA A 1 154 ? 0.577 17.047 28.281 1 94.88 154 ALA A C 1
ATOM 1153 O O . ALA A 1 154 ? 1.669 17.422 28.703 1 94.88 154 ALA A O 1
ATOM 1154 N N . VAL A 1 155 ? 0.445 16.297 27.281 1 95 155 VAL A N 1
ATOM 1155 C CA . VAL A 1 155 ? 1.619 15.812 26.547 1 95 155 VAL A CA 1
ATOM 1156 C C . VAL A 1 155 ? 2.359 17 25.938 1 95 155 VAL A C 1
ATOM 1158 O O . VAL A 1 155 ? 3.59 17.047 25.969 1 95 155 VAL A O 1
ATOM 1161 N N . VAL A 1 156 ? 1.632 17.891 25.344 1 94 156 VAL A N 1
ATOM 1162 C CA . VAL A 1 156 ? 2.24 19.078 24.734 1 94 156 VAL A CA 1
ATOM 1163 C C . VAL A 1 156 ? 2.986 19.875 25.797 1 94 156 VAL A C 1
ATOM 1165 O O . VAL A 1 156 ? 4.094 20.359 25.547 1 94 156 VAL A O 1
ATOM 1168 N N . MET A 1 157 ? 2.408 19.984 26.969 1 94 157 MET A N 1
ATOM 1169 C CA . MET A 1 157 ? 3.045 20.734 28.047 1 94 157 MET A CA 1
ATOM 1170 C C . MET A 1 157 ? 4.332 20.047 28.5 1 94 157 MET A C 1
ATOM 1172 O O . MET A 1 157 ? 5.34 20.703 28.75 1 94 157 MET A O 1
ATOM 1176 N N . VAL A 1 158 ? 4.266 18.766 28.578 1 93.38 158 VAL A N 1
ATOM 1177 C CA . VAL A 1 158 ? 5.453 18.016 28.969 1 93.38 158 VAL A CA 1
ATOM 1178 C C . VAL A 1 158 ? 6.531 18.172 27.891 1 93.38 158 VAL A C 1
ATOM 1180 O O . VAL A 1 158 ? 7.711 18.344 28.203 1 93.38 158 VAL A O 1
ATOM 1183 N N . LEU A 1 159 ? 6.113 18.141 26.641 1 92.81 159 LEU A N 1
ATOM 1184 C CA . LEU A 1 159 ? 7.07 18.266 25.547 1 92.81 159 LEU A CA 1
ATOM 1185 C C . LEU A 1 159 ? 7.688 19.656 25.516 1 92.81 159 LEU A C 1
ATOM 1187 O O . LEU A 1 159 ? 8.898 19.797 25.344 1 92.81 159 LEU A O 1
ATOM 1191 N N . VAL A 1 160 ? 6.957 20.672 25.766 1 90.69 160 VAL A N 1
ATOM 1192 C CA . VAL A 1 160 ? 7.406 22.047 25.656 1 90.69 160 VAL A CA 1
ATOM 1193 C C . VAL A 1 160 ? 8.227 22.422 26.891 1 90.69 160 VAL A C 1
ATOM 1195 O O . VAL A 1 160 ? 9.273 23.062 26.781 1 90.69 160 VAL A O 1
ATOM 1198 N N . LEU A 1 161 ? 7.773 22 28.047 1 90.44 161 LEU A N 1
ATOM 1199 C CA . LEU A 1 161 ? 8.398 22.469 29.281 1 90.44 161 LEU A CA 1
ATOM 1200 C C . LEU A 1 161 ? 9.562 21.547 29.672 1 90.44 161 LEU A C 1
ATOM 1202 O O . LEU A 1 161 ? 10.586 22.031 30.172 1 90.44 161 LEU A O 1
ATOM 1206 N N . TYR A 1 162 ? 9.414 20.328 29.406 1 89.06 162 TYR A N 1
ATOM 1207 C CA . TYR A 1 162 ? 10.422 19.391 29.891 1 89.06 162 TYR A CA 1
ATOM 1208 C C . TYR A 1 162 ? 11.32 18.922 28.75 1 89.06 162 TYR A C 1
ATOM 1210 O O . TYR A 1 162 ? 12.547 18.953 28.859 1 89.06 162 TYR A O 1
ATOM 1218 N N . CYS A 1 163 ? 10.82 18.578 27.672 1 87.06 163 CYS A N 1
ATOM 1219 C CA . CYS A 1 163 ? 11.602 17.922 26.625 1 87.06 163 CYS A CA 1
ATOM 1220 C C . CYS A 1 163 ? 12.258 18.953 25.719 1 87.06 163 CYS A C 1
ATOM 1222 O O . CYS A 1 163 ? 13.359 18.734 25.219 1 87.06 163 CYS A O 1
ATOM 1224 N N . GLU A 1 164 ? 11.672 19.984 25.438 1 88.25 164 GLU A N 1
ATOM 1225 C CA . GLU A 1 164 ? 12.195 20.969 24.484 1 88.25 164 GLU A CA 1
ATOM 1226 C C . GLU A 1 164 ? 13.516 21.562 24.984 1 88.25 164 GLU A C 1
ATOM 1228 O O . GLU A 1 164 ? 14.508 21.594 24.234 1 88.25 164 GLU A O 1
ATOM 1233 N N . PRO A 1 165 ? 13.617 21.984 26.219 1 85.5 165 PRO A N 1
ATOM 1234 C CA . PRO A 1 165 ? 14.883 22.578 26.688 1 85.5 165 PRO A CA 1
ATOM 1235 C C . PRO A 1 165 ? 16 21.531 26.797 1 85.5 165 PRO A C 1
ATOM 1237 O O . PRO A 1 165 ? 17.172 21.875 26.672 1 85.5 165 PRO A O 1
ATOM 1240 N N . ARG A 1 166 ? 15.711 20.25 26.891 1 86.94 166 ARG A N 1
ATOM 1241 C CA . ARG A 1 166 ? 16.703 19.203 27.109 1 86.94 166 ARG A CA 1
ATOM 1242 C C . ARG A 1 166 ? 17.062 18.516 25.797 1 86.94 166 ARG A C 1
ATOM 1244 O O . ARG A 1 166 ? 18.219 18.219 25.531 1 86.94 166 ARG A O 1
ATOM 1251 N N . TYR A 1 167 ? 15.977 18.328 24.984 1 84.31 167 TYR A N 1
ATOM 1252 C CA . TYR A 1 167 ? 16.188 17.469 23.828 1 84.31 167 TYR A CA 1
ATOM 1253 C C . TYR A 1 167 ? 15.727 18.141 22.547 1 84.31 167 TYR A C 1
ATOM 1255 O O . TYR A 1 167 ? 15.648 17.516 21.484 1 84.31 167 TYR A O 1
ATOM 1263 N N . GLY A 1 168 ? 15.391 19.312 22.484 1 78.12 168 GLY A N 1
ATOM 1264 C CA . GLY A 1 168 ? 14.805 20 21.344 1 78.12 168 GLY A CA 1
ATOM 1265 C C . GLY A 1 168 ? 15.711 20.031 20.125 1 78.12 168 GLY A C 1
ATOM 1266 O O . GLY A 1 168 ? 15.25 19.844 19 1 78.12 168 GLY A O 1
ATOM 1267 N N . GLN A 1 169 ? 16.969 20.078 20.312 1 81.62 169 GLN A N 1
ATOM 1268 C CA . GLN A 1 169 ? 17.891 20.234 19.188 1 81.62 169 GLN A CA 1
ATOM 1269 C C . GLN A 1 169 ? 18.422 18.875 18.719 1 81.62 169 GLN A C 1
ATOM 1271 O O . GLN A 1 169 ? 19.016 18.781 17.641 1 81.62 169 GLN A O 1
ATOM 1276 N N . THR A 1 170 ? 18.031 17.891 19.453 1 83.81 170 THR A N 1
ATOM 1277 C CA . THR A 1 170 ? 18.609 16.609 19.094 1 83.81 170 THR A CA 1
ATOM 1278 C C . THR A 1 170 ? 17.531 15.656 18.578 1 83.81 170 THR A C 1
ATOM 1280 O O . THR A 1 170 ? 17.812 14.781 17.75 1 83.81 170 THR A O 1
ATOM 1283 N N . ASN A 1 171 ? 16.438 15.945 19.125 1 88.75 171 ASN A N 1
ATOM 1284 C CA . ASN A 1 171 ? 15.352 15.039 18.734 1 88.75 171 ASN A CA 1
ATOM 1285 C C . ASN A 1 171 ? 14.234 15.781 18.016 1 88.75 171 ASN A C 1
ATOM 1287 O O . ASN A 1 171 ? 13.539 16.609 18.609 1 88.75 171 ASN A O 1
ATOM 1291 N N . MET A 1 172 ? 14.047 15.414 16.828 1 90.12 172 MET A N 1
ATOM 1292 C CA . MET A 1 172 ? 13.062 16.094 16 1 90.12 172 MET A CA 1
ATOM 1293 C C . MET A 1 172 ? 11.648 15.766 16.453 1 90.12 172 MET A C 1
ATOM 1295 O O . MET A 1 172 ? 10.711 16.516 16.172 1 90.12 172 MET A O 1
ATOM 1299 N N . LEU A 1 173 ? 11.492 14.703 17.156 1 90.44 173 LEU A N 1
ATOM 1300 C CA . LEU A 1 173 ? 10.172 14.242 17.578 1 90.44 173 LEU A CA 1
ATOM 1301 C C . LEU A 1 173 ? 9.547 15.211 18.562 1 90.44 173 LEU A C 1
ATOM 1303 O O . LEU A 1 173 ? 8.32 15.25 18.719 1 90.44 173 LEU A O 1
ATOM 1307 N N . VAL A 1 174 ? 10.422 15.953 19.219 1 92.12 174 VAL A N 1
ATOM 1308 C CA . VAL A 1 174 ? 9.906 16.906 20.188 1 92.12 174 VAL A CA 1
ATOM 1309 C C . VAL A 1 174 ? 9.133 18.016 19.469 1 92.12 174 VAL A C 1
ATOM 1311 O O . VAL A 1 174 ? 7.973 18.281 19.797 1 92.12 174 VAL A O 1
ATOM 1314 N N . TYR A 1 175 ? 9.719 18.641 18.484 1 92.25 175 TYR A N 1
ATOM 1315 C CA . TYR A 1 175 ? 9.062 19.703 17.734 1 92.25 175 TYR A CA 1
ATOM 1316 C C . TYR A 1 175 ? 7.891 19.172 16.922 1 92.25 175 TYR A C 1
ATOM 1318 O O . TYR A 1 175 ? 6.801 19.75 16.922 1 92.25 175 TYR A O 1
ATOM 1326 N N . ILE A 1 176 ? 8.047 18.031 16.328 1 92.88 176 ILE A N 1
ATOM 1327 C CA . ILE A 1 176 ? 7.039 17.453 15.445 1 92.88 176 ILE A CA 1
ATOM 1328 C C . ILE A 1 176 ? 5.863 16.938 16.266 1 92.88 176 ILE A C 1
ATOM 1330 O O . ILE A 1 176 ? 4.711 17.031 15.844 1 92.88 176 ILE A O 1
ATOM 1334 N N . GLY A 1 177 ? 6.262 16.422 17.422 1 93.88 177 GLY A N 1
ATOM 1335 C CA . GLY A 1 177 ? 5.211 15.961 18.312 1 93.88 177 GLY A CA 1
ATOM 1336 C C . GLY A 1 177 ? 4.266 17.062 18.734 1 93.88 177 GLY A C 1
ATOM 1337 O O . GLY A 1 177 ? 3.045 16.906 18.688 1 93.88 177 GLY A O 1
ATOM 1338 N N . VAL A 1 178 ? 4.816 18.141 19.125 1 93.81 178 VAL A N 1
ATOM 1339 C CA . VAL A 1 178 ? 4.02 19.297 19.547 1 93.81 178 VAL A CA 1
ATOM 1340 C C . VAL A 1 178 ? 3.176 19.781 18.375 1 93.81 178 VAL A C 1
ATOM 1342 O O . VAL A 1 178 ? 1.975 20.031 18.516 1 93.81 178 VAL A O 1
ATOM 1345 N N . CYS A 1 179 ? 3.762 19.859 17.266 1 92.62 179 CYS A N 1
ATOM 1346 C CA . CYS A 1 179 ? 3.096 20.328 16.062 1 92.62 179 CYS A CA 1
ATOM 1347 C C . CYS A 1 179 ? 1.965 19.391 15.656 1 92.62 179 CYS A C 1
ATOM 1349 O O . CYS A 1 179 ? 0.87 19.844 15.312 1 92.62 179 CYS A O 1
ATOM 1351 N N . SER A 1 180 ? 2.184 18.172 15.695 1 95.25 180 SER A N 1
ATOM 1352 C CA . SER A 1 180 ? 1.221 17.188 15.234 1 95.25 180 SER A CA 1
ATOM 1353 C C . SER A 1 180 ? 0.023 17.094 16.172 1 95.25 180 SER A C 1
ATOM 1355 O O . SER A 1 180 ? -1.122 17.016 15.719 1 95.25 180 SER A O 1
ATOM 1357 N N . ILE A 1 181 ? 0.309 17.078 17.453 1 95.81 181 ILE A N 1
ATOM 1358 C CA . ILE A 1 181 ? -0.763 16.984 18.438 1 95.81 181 ILE A CA 1
ATOM 1359 C C . ILE A 1 181 ? -1.644 18.219 18.359 1 95.81 181 ILE A C 1
ATOM 1361 O O . ILE A 1 181 ? -2.873 18.125 18.328 1 95.81 181 ILE A O 1
ATOM 1365 N N . ASN A 1 182 ? -1.073 19.375 18.312 1 94.44 182 ASN A N 1
ATOM 1366 C CA . ASN A 1 182 ? -1.829 20.625 18.156 1 94.44 182 ASN A CA 1
ATOM 1367 C C . ASN A 1 182 ? -2.59 20.656 16.828 1 94.44 182 ASN A C 1
ATOM 1369 O O . ASN A 1 182 ? -3.688 21.203 16.766 1 94.44 182 ASN A O 1
ATOM 1373 N N . GLY A 1 183 ? -1.958 20.109 15.852 1 93 183 GLY A N 1
ATOM 1374 C CA . GLY A 1 183 ? -2.607 20.047 14.555 1 93 183 GLY A CA 1
ATOM 1375 C C . GLY A 1 183 ? -3.904 19.266 14.57 1 93 183 GLY A C 1
ATOM 1376 O O . GLY A 1 183 ? -4.867 19.625 13.898 1 93 183 GLY A O 1
ATOM 1377 N N . SER A 1 184 ? -3.922 18.203 15.281 1 94.88 184 SER A N 1
ATOM 1378 C CA . SER A 1 184 ? -5.141 17.406 15.383 1 94.88 184 SER A CA 1
ATOM 1379 C C . SER A 1 184 ? -6.281 18.203 15.992 1 94.88 184 SER A C 1
ATOM 1381 O O . SER A 1 184 ? -7.426 18.109 15.547 1 94.88 184 SER A O 1
ATOM 1383 N N . LEU A 1 185 ? -5.945 19.016 16.953 1 93.75 185 LEU A N 1
ATOM 1384 C CA . LEU A 1 185 ? -6.953 19.859 17.594 1 93.75 185 LEU A CA 1
ATOM 1385 C C . LEU A 1 185 ? -7.375 21 16.656 1 93.75 185 LEU A C 1
ATOM 1387 O O . LEU A 1 185 ? -8.539 21.406 16.656 1 93.75 185 LEU A O 1
ATOM 1391 N N . THR A 1 186 ? -6.414 21.422 15.914 1 92.69 186 THR A N 1
ATOM 1392 C CA . THR A 1 186 ? -6.707 22.469 14.938 1 92.69 186 THR A CA 1
ATOM 1393 C C . THR A 1 186 ? -7.738 21.984 13.922 1 92.69 186 THR A C 1
ATOM 1395 O O . THR A 1 186 ? -8.727 22.672 13.656 1 92.69 186 THR A O 1
ATOM 1398 N N . VAL A 1 187 ? -7.527 20.828 13.391 1 91 187 VAL A N 1
ATOM 1399 C CA . VAL A 1 187 ? -8.398 20.297 12.359 1 91 187 VAL A CA 1
ATOM 1400 C C . VAL A 1 187 ? -9.797 20.062 12.922 1 91 187 VAL A C 1
ATOM 1402 O O . VAL A 1 187 ? -10.797 20.359 12.258 1 91 187 VAL A O 1
ATOM 1405 N N . MET A 1 188 ? -9.914 19.578 14.156 1 92.06 188 MET A N 1
ATOM 1406 C CA . MET A 1 188 ? -11.211 19.375 14.789 1 92.06 188 MET A CA 1
ATOM 1407 C C . MET A 1 188 ? -11.945 20.703 14.984 1 92.06 188 MET A C 1
ATOM 1409 O O . MET A 1 188 ? -13.148 20.781 14.75 1 92.06 188 MET A O 1
ATOM 1413 N N . SER A 1 189 ? -11.211 21.672 15.391 1 91.25 189 SER A N 1
ATOM 1414 C CA . SER A 1 189 ? -11.797 22.984 15.625 1 91.25 189 SER A CA 1
ATOM 1415 C C . SER A 1 189 ? -12.234 23.641 14.32 1 91.25 189 SER A C 1
ATOM 1417 O O . SER A 1 189 ? -13.305 24.25 14.25 1 91.25 189 SER A O 1
ATOM 1419 N N . VAL A 1 190 ? -11.422 23.469 13.367 1 88.06 190 VAL A N 1
ATOM 1420 C CA . VAL A 1 190 ? -11.734 24.062 12.07 1 88.06 190 VAL A CA 1
ATOM 1421 C C . VAL A 1 190 ? -12.961 23.375 11.469 1 88.06 190 VAL A C 1
ATOM 1423 O O . VAL A 1 190 ? -13.789 24.016 10.82 1 88.06 190 VAL A O 1
ATOM 1426 N N . LYS A 1 191 ? -13.008 22.109 11.617 1 88.06 191 LYS A N 1
ATOM 1427 C CA . LYS A 1 191 ? -14.188 21.391 11.148 1 88.06 191 LYS A CA 1
ATOM 1428 C C . LYS A 1 191 ? -15.453 21.891 11.836 1 88.06 191 LYS A C 1
ATOM 1430 O O . LYS A 1 191 ? -16.484 22.078 11.195 1 88.06 191 LYS A O 1
ATOM 1435 N N . ALA A 1 192 ? -15.383 22.094 13.125 1 87.88 192 ALA A N 1
ATOM 1436 C CA . ALA A 1 192 ? -16.516 22.594 13.891 1 87.88 192 ALA A CA 1
ATOM 1437 C C . ALA A 1 192 ? -16.938 23.984 13.398 1 87.88 192 ALA A C 1
ATOM 1439 O O . ALA A 1 192 ? -18.125 24.266 13.234 1 87.88 192 ALA A O 1
ATOM 1440 N N . ILE A 1 193 ? -15.945 24.812 13.195 1 87.88 193 ILE A N 1
ATOM 1441 C CA . ILE A 1 193 ? -16.203 26.156 12.703 1 87.88 193 ILE A CA 1
ATOM 1442 C C . ILE A 1 193 ? -16.844 26.094 11.32 1 87.88 193 ILE A C 1
ATOM 1444 O O . ILE A 1 193 ? -17.781 26.828 11.031 1 87.88 193 ILE A O 1
ATOM 1448 N N . GLY A 1 194 ? -16.312 25.234 10.469 1 86.56 194 GLY A N 1
ATOM 1449 C CA . GLY A 1 194 ? -16.844 25.078 9.125 1 86.56 194 GLY A CA 1
ATOM 1450 C C . GLY A 1 194 ? -18.297 24.625 9.109 1 86.56 194 GLY A C 1
ATOM 1451 O O . GLY A 1 194 ? -19.094 25.125 8.312 1 86.56 194 GLY A O 1
ATOM 1452 N N . ILE A 1 195 ? -18.594 23.719 9.906 1 84 195 ILE A N 1
ATOM 1453 C CA . ILE A 1 195 ? -19.969 23.234 9.992 1 84 195 ILE A CA 1
ATOM 1454 C C . ILE A 1 195 ? -20.875 24.359 10.484 1 84 195 ILE A C 1
ATOM 1456 O O . ILE A 1 195 ? -22 24.5 10 1 84 195 ILE A O 1
ATOM 1460 N N . ALA A 1 196 ? -20.438 25.141 11.461 1 84.62 196 ALA A N 1
ATOM 1461 C CA . ALA A 1 196 ? -21.203 26.266 11.961 1 84.62 196 ALA A CA 1
ATOM 1462 C C . ALA A 1 196 ? -21.484 27.281 10.852 1 84.62 196 ALA A C 1
ATOM 1464 O O . ALA A 1 196 ? -22.594 27.797 10.742 1 84.62 196 ALA A O 1
ATOM 1465 N N . ILE A 1 197 ? -20.516 27.469 10.125 1 83.38 197 ILE A N 1
ATOM 1466 C CA . ILE A 1 197 ? -20.672 28.406 9.008 1 83.38 197 ILE A CA 1
ATOM 1467 C C . ILE A 1 197 ? -21.641 27.828 7.984 1 83.38 197 ILE A C 1
ATOM 1469 O O . ILE A 1 197 ? -22.5 28.562 7.469 1 83.38 197 ILE A O 1
ATOM 1473 N N . LYS A 1 198 ? -21.516 26.562 7.691 1 83.31 198 LYS A N 1
ATOM 1474 C CA . LYS A 1 198 ? -22.406 25.906 6.734 1 83.31 198 LYS A CA 1
ATOM 1475 C C . LYS A 1 198 ? -23.859 25.969 7.191 1 83.31 198 LYS A C 1
ATOM 1477 O O . LYS A 1 198 ? -24.75 26.25 6.391 1 83.31 198 LYS A O 1
ATOM 1482 N N . LEU A 1 199 ? -24.109 25.781 8.453 1 82.69 199 LEU A N 1
ATOM 1483 C CA . LEU A 1 199 ? -25.453 25.828 9.008 1 82.69 199 LEU A CA 1
ATOM 1484 C C . LEU A 1 199 ? -26 27.25 9.023 1 82.69 199 LEU A C 1
ATOM 1486 O O . LEU A 1 199 ? -27.203 27.453 8.812 1 82.69 199 LEU A O 1
ATOM 1490 N N . THR A 1 200 ? -25.141 28.188 9.273 1 82.81 200 THR A N 1
ATOM 1491 C CA . THR A 1 200 ? -25.547 29.578 9.25 1 82.81 200 THR A CA 1
ATOM 1492 C C . THR A 1 200 ? -25.969 30 7.848 1 82.81 200 THR A C 1
ATOM 1494 O O . THR A 1 200 ? -26.953 30.719 7.68 1 82.81 200 THR A O 1
ATOM 1497 N N . LEU A 1 201 ? -25.266 29.562 6.898 1 82.5 201 LEU A N 1
ATOM 1498 C CA . LEU A 1 201 ? -25.594 29.875 5.512 1 82.5 201 LEU A CA 1
ATOM 1499 C C . LEU A 1 201 ? -26.891 29.188 5.078 1 82.5 201 LEU A C 1
ATOM 1501 O O . LEU A 1 201 ? -27.594 29.688 4.199 1 82.5 201 LEU A O 1
ATOM 1505 N N . GLU A 1 202 ? -27.188 28.078 5.703 1 80.19 202 GLU A N 1
ATOM 1506 C CA . GLU A 1 202 ? -28.406 27.359 5.395 1 80.19 202 GLU A CA 1
ATOM 1507 C C . GLU A 1 202 ? -29.594 27.922 6.168 1 80.19 202 GLU A C 1
ATOM 1509 O O . GLU A 1 202 ? -30.75 27.516 5.945 1 80.19 202 GLU A O 1
ATOM 1514 N N . GLY A 1 203 ? -29.375 28.953 6.949 1 74.88 203 GLY A N 1
ATOM 1515 C CA . GLY A 1 203 ? -30.516 29.672 7.492 1 74.88 203 GLY A CA 1
ATOM 1516 C C . GLY A 1 203 ? -30.547 29.688 9.008 1 74.88 203 GLY A C 1
ATOM 1517 O O . GLY A 1 203 ? -31.375 30.359 9.609 1 74.88 203 GLY A O 1
ATOM 1518 N N . SER A 1 204 ? -29.781 28.906 9.641 1 68.31 204 SER A N 1
ATOM 1519 C CA . SER A 1 204 ? -29.797 28.906 11.102 1 68.31 204 SER A CA 1
ATOM 1520 C C . SER A 1 204 ? -28.578 29.625 11.672 1 68.31 204 SER A C 1
ATOM 1522 O O . SER A 1 204 ? -27.438 29.188 11.469 1 68.31 204 SER A O 1
ATOM 1524 N N . SER A 1 205 ? -28.781 30.875 11.984 1 65.25 205 SER A N 1
ATOM 1525 C CA . SER A 1 205 ? -27.656 31.703 12.438 1 65.25 205 SER A CA 1
ATOM 1526 C C . SER A 1 205 ? -26.938 31.062 13.609 1 65.25 205 SER A C 1
ATOM 1528 O O . SER A 1 205 ? -27.375 31.172 14.758 1 65.25 205 SER A O 1
ATOM 1530 N N . GLN A 1 206 ? -26.156 30.141 13.422 1 64.75 206 GLN A N 1
ATOM 1531 C CA . GLN A 1 206 ? -25.469 29.391 14.469 1 64.75 206 GLN A CA 1
ATOM 1532 C C . GLN A 1 206 ? -24.062 29.938 14.703 1 64.75 206 GLN A C 1
ATOM 1534 O O . GLN A 1 206 ? -23.375 29.531 15.641 1 64.75 206 GLN A O 1
ATOM 1539 N N . VAL A 1 207 ? -23.672 30.953 13.922 1 64.44 207 VAL A N 1
ATOM 1540 C CA . VAL A 1 207 ? -22.344 31.547 14.086 1 64.44 207 VAL A CA 1
ATOM 1541 C C . VAL A 1 207 ? -22.312 32.375 15.367 1 64.44 207 VAL A C 1
ATOM 1543 O O . VAL A 1 207 ? -21.25 32.562 15.969 1 64.44 207 VAL A O 1
ATOM 1546 N N . ALA A 1 208 ? -23.469 32.594 15.789 1 65.38 208 ALA A N 1
ATOM 1547 C CA . ALA A 1 208 ? -23.578 33.469 16.953 1 65.38 208 ALA A CA 1
ATOM 1548 C C . ALA A 1 208 ? -23.516 32.688 18.25 1 65.38 208 ALA A C 1
ATOM 1550 O O . ALA A 1 208 ? -23.391 33.25 19.328 1 65.38 208 ALA A O 1
ATOM 1551 N N . SER A 1 209 ? -23.422 31.5 18.156 1 77.31 209 SER A N 1
ATOM 1552 C CA . SER A 1 209 ? -23.391 30.734 19.391 1 77.31 209 SER A CA 1
ATOM 1553 C C . SER A 1 209 ? -22.016 30.812 20.062 1 77.31 209 SER A C 1
ATOM 1555 O O . SER A 1 209 ? -21 30.984 19.375 1 77.31 209 SER A O 1
ATOM 1557 N N . TYR A 1 210 ? -21.906 31.031 21.328 1 83.69 210 TYR A N 1
ATOM 1558 C CA . TYR A 1 210 ? -20.688 31.141 22.109 1 83.69 210 TYR A CA 1
ATOM 1559 C C . TYR A 1 210 ? -19.766 29.953 21.875 1 83.69 210 TYR A C 1
ATOM 1561 O O . TYR A 1 210 ? -18.547 30.078 21.875 1 83.69 210 TYR A O 1
ATOM 1569 N N . GLN A 1 211 ? -20.312 28.906 21.5 1 84.31 211 GLN A N 1
ATOM 1570 C CA . GLN A 1 211 ? -19.547 27.688 21.25 1 84.31 211 GLN A CA 1
ATOM 1571 C C . GLN A 1 211 ? -18.641 27.859 20.031 1 84.31 211 GLN A C 1
ATOM 1573 O O . GLN A 1 211 ? -17.484 27.438 20.047 1 84.31 211 GLN A O 1
ATOM 1578 N N . THR A 1 212 ? -19.156 28.5 19.031 1 86.56 212 THR A N 1
ATOM 1579 C CA . THR A 1 212 ? -18.391 28.719 17.797 1 86.56 212 THR A CA 1
ATOM 1580 C C . THR A 1 212 ? -17.172 29.578 18.078 1 86.56 212 THR A C 1
ATOM 1582 O O . THR A 1 212 ? -16.078 29.328 17.547 1 86.56 212 THR A O 1
ATOM 1585 N N . TRP A 1 213 ? -17.266 30.531 18.969 1 87.88 213 TRP A N 1
ATOM 1586 C CA . TRP A 1 213 ? -16.172 31.438 19.266 1 87.88 213 TRP A CA 1
ATOM 1587 C C . TRP A 1 213 ? -15.086 30.734 20.078 1 87.88 213 TRP A C 1
ATOM 1589 O O . TRP A 1 213 ? -13.898 31.047 19.938 1 87.88 213 TRP A O 1
ATOM 1599 N N . ILE A 1 214 ? -15.477 29.828 20.859 1 89.62 214 ILE A N 1
ATOM 1600 C CA . ILE A 1 214 ? -14.5 29.016 21.578 1 89.62 214 ILE A CA 1
ATOM 1601 C C . ILE A 1 214 ? -13.672 28.203 20.609 1 89.62 214 ILE A C 1
ATOM 1603 O O . ILE A 1 214 ? -12.445 28.125 20.734 1 89.62 214 ILE A O 1
ATOM 1607 N N . PHE A 1 215 ? -14.359 27.672 19.625 1 90.81 215 PHE A N 1
ATOM 1608 C CA . PHE A 1 215 ? -13.656 26.875 18.625 1 90.81 215 PHE A CA 1
ATOM 1609 C C . PHE A 1 215 ? -12.695 27.75 17.812 1 90.81 215 PHE A C 1
ATOM 1611 O O . PHE A 1 215 ? -11.602 27.312 17.469 1 90.81 215 PHE A O 1
ATOM 1618 N N . VAL A 1 216 ? -13.07 28.922 17.531 1 90.81 216 VAL A N 1
ATOM 1619 C CA . VAL A 1 216 ? -12.219 29.844 16.781 1 90.81 216 VAL A CA 1
ATOM 1620 C C . VAL A 1 216 ? -10.969 30.172 17.594 1 90.81 216 VAL A C 1
ATOM 1622 O O . VAL A 1 216 ? -9.859 30.172 17.062 1 90.81 216 VAL A O 1
ATOM 1625 N N . MET A 1 217 ? -11.172 30.438 18.797 1 92.25 217 MET A N 1
ATOM 1626 C CA . MET A 1 217 ? -10.039 30.781 19.656 1 92.25 217 MET A CA 1
ATOM 1627 C C . MET A 1 217 ? -9.07 29.609 19.766 1 92.25 217 MET A C 1
ATOM 1629 O O . MET A 1 217 ? -7.852 29.812 19.703 1 92.25 217 MET A O 1
ATOM 1633 N N . VAL A 1 218 ? -9.625 28.484 19.953 1 91.69 218 VAL A N 1
ATOM 1634 C CA . VAL A 1 218 ? -8.781 27.297 20.062 1 91.69 218 VAL A CA 1
ATOM 1635 C C . VAL A 1 218 ? -8.023 27.094 18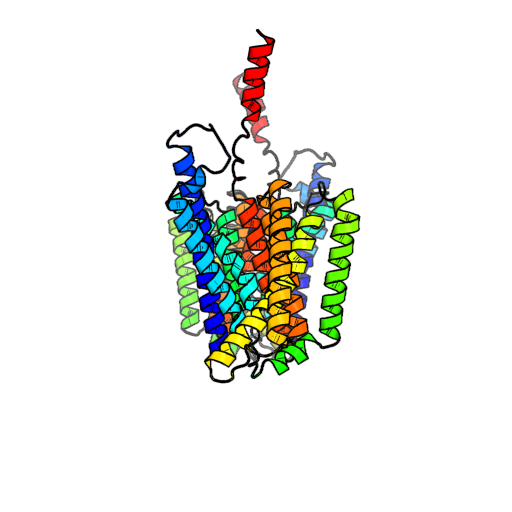.75 1 91.69 218 VAL A C 1
ATOM 1637 O O . VAL A 1 218 ? -6.824 26.828 18.75 1 91.69 218 VAL A O 1
ATOM 1640 N N . ALA A 1 219 ? -8.688 27.234 17.641 1 92.12 219 ALA A N 1
ATOM 1641 C CA . ALA A 1 219 ? -8.086 27.031 16.328 1 92.12 219 ALA A CA 1
ATOM 1642 C C . ALA A 1 219 ? -6.938 28.016 16.094 1 92.12 219 ALA A C 1
ATOM 1644 O O . ALA A 1 219 ? -5.848 27.609 15.68 1 92.12 219 ALA A O 1
ATOM 1645 N N . VAL A 1 220 ? -7.121 29.266 16.406 1 91.12 220 VAL A N 1
ATOM 1646 C CA . VAL A 1 220 ? -6.125 30.312 16.188 1 91.12 220 VAL A CA 1
ATOM 1647 C C . VAL A 1 220 ? -4.902 30.047 17.062 1 91.12 220 VAL A C 1
ATOM 1649 O O . VAL A 1 220 ? -3.764 30.109 16.594 1 91.12 220 VAL A O 1
ATOM 1652 N N . THR A 1 221 ? -5.137 29.781 18.25 1 91.81 221 THR A N 1
ATOM 1653 C CA . THR A 1 221 ? -4.035 29.531 19.172 1 91.81 221 THR A CA 1
ATOM 1654 C C . THR A 1 221 ? -3.242 28.297 18.75 1 91.81 221 THR A C 1
ATOM 1656 O O . THR A 1 221 ? -2.01 28.312 18.766 1 91.81 221 THR A O 1
ATOM 1659 N N . CYS A 1 222 ? -3.902 27.266 18.344 1 92.12 222 CYS A N 1
ATOM 1660 C CA . CYS A 1 222 ? -3.238 26.031 17.922 1 92.12 222 CYS A CA 1
ATOM 1661 C C . CYS A 1 222 ? -2.473 26.266 16.609 1 92.12 222 CYS A C 1
ATOM 1663 O O . CYS A 1 222 ? -1.367 25.75 16.438 1 92.12 222 CYS A O 1
ATOM 1665 N N . ILE A 1 223 ? -2.975 27.031 15.734 1 88.44 223 ILE A N 1
ATOM 1666 C CA . ILE A 1 223 ? -2.326 27.312 14.461 1 88.44 223 ILE A CA 1
ATOM 1667 C C . ILE A 1 223 ? -1.018 28.062 14.695 1 88.44 223 ILE A C 1
ATOM 1669 O O . ILE A 1 223 ? 0.012 27.734 14.109 1 88.44 223 ILE A O 1
ATOM 1673 N N . ILE A 1 224 ? -1.081 29.016 15.547 1 88.62 224 ILE A N 1
ATOM 1674 C CA . ILE A 1 224 ? 0.103 29.812 15.852 1 88.62 224 ILE A CA 1
ATOM 1675 C C . ILE A 1 224 ? 1.183 28.922 16.469 1 88.62 224 ILE A C 1
ATOM 1677 O O . ILE A 1 224 ? 2.346 28.984 16.047 1 88.62 224 ILE A O 1
ATOM 1681 N N . THR A 1 225 ? 0.75 28.109 17.359 1 90.38 225 THR A N 1
ATOM 1682 C CA . THR A 1 225 ? 1.696 27.203 17.984 1 90.38 225 THR A CA 1
ATOM 1683 C C . THR A 1 225 ? 2.262 26.219 16.969 1 90.38 225 THR A C 1
ATOM 1685 O O . THR A 1 225 ? 3.465 25.938 16.953 1 90.38 225 THR A O 1
ATOM 1688 N N . GLN A 1 226 ? 1.395 25.703 16.141 1 90 226 GLN A N 1
ATOM 1689 C CA . GLN A 1 226 ? 1.791 24.75 15.117 1 90 226 GLN A CA 1
ATOM 1690 C C . GLN A 1 226 ? 2.812 25.359 14.156 1 90 226 GLN A C 1
ATOM 1692 O O . GLN A 1 226 ? 3.83 24.734 13.844 1 90 226 GLN A O 1
ATOM 1697 N N . LEU A 1 227 ? 2.545 26.594 13.758 1 85.44 227 LEU A N 1
ATOM 1698 C CA . LEU A 1 227 ? 3.438 27.25 12.812 1 85.44 227 LEU A CA 1
ATOM 1699 C C . LEU A 1 227 ? 4.801 27.516 13.445 1 85.44 227 LEU A C 1
ATOM 1701 O O . LEU A 1 227 ? 5.836 27.328 12.797 1 85.44 227 LEU A O 1
ATOM 1705 N N . ASN A 1 228 ? 4.812 27.906 14.633 1 88.25 228 ASN A N 1
ATOM 1706 C CA . ASN A 1 228 ? 6.062 28.203 15.328 1 88.25 228 ASN A CA 1
ATOM 1707 C C . ASN A 1 228 ? 6.914 26.953 15.5 1 88.25 228 ASN A C 1
ATOM 1709 O O . ASN A 1 228 ? 8.109 26.969 15.211 1 88.25 228 ASN A O 1
ATOM 1713 N N . TYR A 1 229 ? 6.293 25.922 15.844 1 89.81 229 TYR A N 1
ATOM 1714 C CA . TYR A 1 229 ? 7.059 24.703 16.125 1 89.81 229 TYR A CA 1
ATOM 1715 C C . TYR A 1 229 ? 7.434 23.984 14.844 1 89.81 229 TYR A C 1
ATOM 1717 O O . TYR A 1 229 ? 8.477 23.328 14.766 1 89.81 229 TYR A O 1
ATOM 1725 N N . LEU A 1 230 ? 6.605 24.062 13.859 1 86.62 230 LEU A N 1
ATOM 1726 C CA . LEU A 1 230 ? 6.984 23.5 12.57 1 86.62 230 LEU A CA 1
ATOM 1727 C C . LEU A 1 230 ? 8.195 24.234 11.992 1 86.62 230 LEU A C 1
ATOM 1729 O O . LEU A 1 230 ? 9.109 23.594 11.453 1 86.62 230 LEU A O 1
ATOM 1733 N N . ASN A 1 231 ? 8.234 25.516 12.172 1 81.44 231 ASN A N 1
ATOM 1734 C CA . ASN A 1 231 ? 9.375 26.312 11.703 1 81.44 231 ASN A CA 1
ATOM 1735 C C . ASN A 1 231 ? 10.648 25.969 12.469 1 81.44 231 ASN A C 1
ATOM 1737 O O . ASN A 1 231 ? 11.727 25.875 11.883 1 81.44 231 ASN A O 1
ATOM 1741 N N . LYS A 1 232 ? 10.469 25.766 13.672 1 85.38 232 LYS A N 1
ATOM 1742 C CA . LYS A 1 232 ? 11.617 25.359 14.484 1 85.38 232 LYS A CA 1
ATOM 1743 C C . LYS A 1 232 ? 12.164 24.016 14.023 1 85.38 232 LYS A C 1
ATOM 1745 O O . LYS A 1 232 ? 13.375 23.812 13.953 1 85.38 232 LYS A O 1
ATOM 1750 N N . ALA A 1 233 ? 11.289 23.109 13.727 1 87.56 233 ALA A N 1
ATOM 1751 C CA . ALA A 1 233 ? 11.695 21.781 13.281 1 87.56 233 ALA A CA 1
ATOM 1752 C C . ALA A 1 233 ? 12.391 21.844 11.922 1 87.56 233 ALA A C 1
ATOM 1754 O O . ALA A 1 233 ? 13.414 21.188 11.711 1 87.56 233 ALA A O 1
ATOM 1755 N N . LEU A 1 234 ? 11.891 22.625 11.047 1 78.94 234 LEU A N 1
ATOM 1756 C CA . LEU A 1 234 ? 12.414 22.719 9.688 1 78.94 234 LEU A CA 1
ATOM 1757 C C . LEU A 1 234 ? 13.742 23.469 9.664 1 78.94 234 LEU A C 1
ATOM 1759 O O . LEU A 1 234 ? 14.57 23.25 8.781 1 78.94 234 LEU A O 1
ATOM 1763 N N . ASP A 1 235 ? 14.008 24.281 10.672 1 79.69 235 ASP A N 1
ATOM 1764 C CA . ASP A 1 235 ? 15.25 25.047 10.789 1 79.69 235 ASP A CA 1
ATOM 1765 C C . ASP A 1 235 ? 16.359 24.203 11.43 1 79.69 235 ASP A C 1
ATOM 1767 O O . ASP A 1 235 ? 17.531 24.391 11.148 1 79.69 235 ASP A O 1
ATOM 1771 N N . THR A 1 236 ? 15.914 23.312 12.219 1 84.5 236 THR A N 1
ATOM 1772 C CA . THR A 1 236 ? 16.875 22.562 13.016 1 84.5 236 THR A CA 1
ATOM 1773 C C . THR A 1 236 ? 17.234 21.25 12.344 1 84.5 236 THR A C 1
ATOM 1775 O O . THR A 1 236 ? 18.375 20.797 12.406 1 84.5 236 THR A O 1
ATOM 1778 N N . PHE A 1 237 ? 16.266 20.688 11.695 1 84.94 237 PHE A N 1
ATOM 1779 C CA . PHE A 1 237 ? 16.484 19.359 11.148 1 84.94 237 PHE A CA 1
ATOM 1780 C C . PHE A 1 237 ? 16.281 19.359 9.641 1 84.94 237 PHE A C 1
ATOM 1782 O O . PHE A 1 237 ? 15.812 20.344 9.062 1 84.94 237 PHE A O 1
ATOM 1789 N N . ASN A 1 238 ? 16.719 18.203 9.055 1 80.06 238 ASN A N 1
ATOM 1790 C CA . ASN A 1 238 ? 16.594 18.031 7.613 1 80.06 238 ASN A CA 1
ATOM 1791 C C . ASN A 1 238 ? 15.133 17.922 7.188 1 80.06 238 ASN A C 1
ATOM 1793 O O . ASN A 1 238 ? 14.398 17.078 7.707 1 80.06 238 ASN A O 1
ATOM 1797 N N . THR A 1 239 ? 14.727 18.688 6.238 1 75.5 239 THR A N 1
ATOM 1798 C CA . THR A 1 239 ? 13.359 18.75 5.734 1 75.5 239 THR A CA 1
ATOM 1799 C C . THR A 1 239 ? 12.945 17.391 5.164 1 75.5 239 THR A C 1
ATOM 1801 O O . THR A 1 239 ? 11.781 16.984 5.285 1 75.5 239 THR A O 1
ATOM 1804 N N . ALA A 1 240 ? 13.852 16.703 4.613 1 71.69 240 ALA A N 1
ATOM 1805 C CA . ALA A 1 240 ? 13.578 15.43 3.969 1 71.69 240 ALA A CA 1
ATOM 1806 C C . ALA A 1 240 ? 13.117 14.391 4.988 1 71.69 240 ALA A C 1
ATOM 1808 O O . ALA A 1 240 ? 12.406 13.445 4.645 1 71.69 240 ALA A O 1
ATOM 1809 N N . VAL A 1 241 ? 13.5 14.625 6.168 1 81.75 241 VAL A N 1
ATOM 1810 C CA . VAL A 1 241 ? 13.141 13.68 7.215 1 81.75 241 VAL A CA 1
ATOM 1811 C C . VAL A 1 241 ? 11.969 14.219 8.023 1 81.75 241 VAL A C 1
ATOM 1813 O O . VAL A 1 241 ? 11.055 13.477 8.383 1 81.75 241 VAL A O 1
ATOM 1816 N N . VAL A 1 242 ? 11.977 15.461 8.18 1 85.62 242 VAL A N 1
ATOM 1817 C CA . VAL A 1 242 ? 10.977 16.109 9.016 1 85.62 242 VAL A CA 1
ATOM 1818 C C . VAL A 1 242 ? 9.602 16.016 8.352 1 85.62 242 VAL A C 1
ATOM 1820 O O . VAL A 1 242 ? 8.609 15.695 9 1 85.62 242 VAL A O 1
ATOM 1823 N N . SER A 1 243 ? 9.555 16.188 7.105 1 84 243 SER A N 1
ATOM 1824 C CA . SER A 1 243 ? 8.289 16.312 6.395 1 84 243 SER A CA 1
ATOM 1825 C C . SER A 1 243 ? 7.504 15.008 6.418 1 84 243 SER A C 1
ATOM 1827 O O . SER A 1 243 ? 6.324 14.984 6.773 1 84 243 SER A O 1
ATOM 1829 N N . PRO A 1 244 ? 8.148 13.977 6.109 1 83.12 244 PRO A N 1
ATOM 1830 C CA . PRO A 1 244 ? 7.387 12.727 6.137 1 83.12 244 PRO A CA 1
ATOM 1831 C C . PRO A 1 244 ? 6.957 12.336 7.551 1 83.12 244 PRO A C 1
ATOM 1833 O O . PRO A 1 244 ? 5.879 11.766 7.73 1 83.12 244 PRO A O 1
ATOM 1836 N N . ILE A 1 245 ? 7.758 12.578 8.484 1 88 245 ILE A N 1
ATOM 1837 C CA . ILE A 1 245 ? 7.43 12.227 9.859 1 88 245 ILE A CA 1
ATOM 1838 C C . ILE A 1 245 ? 6.285 13.102 10.359 1 88 245 ILE A C 1
ATOM 1840 O O . ILE A 1 245 ? 5.383 12.625 11.047 1 88 245 ILE A O 1
ATOM 1844 N N . TYR A 1 246 ? 6.426 14.367 10.047 1 90.56 246 TYR A N 1
ATOM 1845 C CA . TYR A 1 246 ? 5.336 15.266 10.398 1 90.56 246 TYR A CA 1
ATOM 1846 C C . TYR A 1 246 ? 4.023 14.812 9.773 1 90.56 246 TYR A C 1
ATOM 1848 O O . TYR A 1 246 ? 2.988 14.766 10.445 1 90.56 246 TYR A O 1
ATOM 1856 N N . TYR A 1 247 ? 4.074 14.477 8.539 1 88.81 247 TYR A N 1
ATOM 1857 C CA . TYR A 1 247 ? 2.881 14.016 7.844 1 88.81 247 TYR A CA 1
ATOM 1858 C C . TYR A 1 247 ? 2.283 12.797 8.531 1 88.81 247 TYR A C 1
ATOM 1860 O O . TYR A 1 247 ? 1.071 12.727 8.75 1 88.81 247 TYR A O 1
ATOM 1868 N N . ALA A 1 248 ? 3.096 11.906 8.859 1 89.62 248 ALA A N 1
ATOM 1869 C CA . ALA A 1 248 ? 2.652 10.656 9.469 1 89.62 248 ALA A CA 1
ATOM 1870 C C . ALA A 1 248 ? 2.018 10.906 10.836 1 89.62 248 ALA A C 1
ATOM 1872 O O . ALA A 1 248 ? 0.922 10.414 11.117 1 89.62 248 ALA A O 1
ATOM 1873 N N . MET A 1 249 ? 2.711 11.656 11.648 1 91.75 249 MET A N 1
ATOM 1874 C CA . MET A 1 249 ? 2.234 11.906 13.008 1 91.75 249 MET A CA 1
ATOM 1875 C C . MET A 1 249 ? 0.999 12.797 12.992 1 91.75 249 MET A C 1
ATOM 1877 O O . MET A 1 249 ? 0.016 12.508 13.68 1 91.75 249 MET A O 1
ATOM 1881 N N . PHE A 1 250 ? 1.067 13.828 12.211 1 93.31 250 PHE A N 1
ATOM 1882 C CA . PHE A 1 250 ? -0.065 14.734 12.07 1 93.31 250 PHE A CA 1
ATOM 1883 C C . PHE A 1 250 ? -1.312 13.984 11.625 1 93.31 250 PHE A C 1
ATOM 1885 O O . PHE A 1 250 ? -2.379 14.125 12.227 1 93.31 250 PHE A O 1
ATOM 1892 N N . THR A 1 251 ? -1.184 13.195 10.617 1 92.75 251 THR A N 1
ATOM 1893 C CA . THR A 1 251 ? -2.312 12.461 10.055 1 92.75 251 THR A CA 1
ATOM 1894 C C . THR A 1 251 ? -2.838 11.43 11.047 1 92.75 251 THR A C 1
ATOM 1896 O O . THR A 1 251 ? -4.047 11.305 11.242 1 92.75 251 THR A O 1
ATOM 1899 N N . SER A 1 252 ? -1.948 10.727 11.695 1 92.75 252 SER A N 1
ATOM 1900 C CA . SER A 1 252 ? -2.35 9.711 12.656 1 92.75 252 SER A CA 1
ATOM 1901 C C . SER A 1 252 ? -3.133 10.312 13.812 1 92.75 252 SER A C 1
ATOM 1903 O O . SER A 1 252 ? -4.211 9.828 14.164 1 92.75 252 SER A O 1
ATOM 1905 N N . PHE A 1 253 ? -2.656 11.391 14.398 1 94.94 253 PHE A N 1
ATOM 1906 C CA . PHE A 1 253 ? -3.33 12.039 15.516 1 94.94 253 PHE A CA 1
ATOM 1907 C C . PHE A 1 253 ? -4.652 12.648 15.07 1 94.94 253 PHE A C 1
ATOM 1909 O O . PHE A 1 253 ? -5.629 12.648 15.82 1 94.94 253 PHE A O 1
ATOM 1916 N N . THR A 1 254 ? -4.656 13.172 13.898 1 94.12 254 THR A N 1
ATOM 1917 C CA . THR A 1 254 ? -5.875 13.789 13.383 1 94.12 254 THR A CA 1
ATOM 1918 C C . THR A 1 254 ? -6.957 12.734 13.164 1 94.12 254 THR A C 1
ATOM 1920 O O . THR A 1 254 ? -8.117 12.945 13.523 1 94.12 254 THR A O 1
ATOM 1923 N N . ILE A 1 255 ? -6.562 11.648 12.594 1 91.75 255 ILE A N 1
ATOM 1924 C CA . ILE A 1 255 ? -7.508 10.562 12.375 1 91.75 255 ILE A CA 1
ATOM 1925 C C . ILE A 1 255 ? -8.031 10.062 13.719 1 91.75 255 ILE A C 1
ATOM 1927 O O . ILE A 1 255 ? -9.234 9.828 13.883 1 91.75 255 ILE A O 1
ATOM 1931 N N . LEU A 1 256 ? -7.16 9.914 14.633 1 92.12 256 LEU A N 1
ATOM 1932 C CA . LEU A 1 256 ? -7.547 9.445 15.961 1 92.12 256 LEU A CA 1
ATOM 1933 C C . LEU A 1 256 ? -8.508 10.43 16.625 1 92.12 256 LEU A C 1
ATOM 1935 O O . LEU A 1 256 ? -9.539 10.031 17.172 1 92.12 256 LEU A O 1
ATOM 1939 N N . ALA A 1 257 ? -8.188 11.68 16.609 1 93.69 257 ALA A N 1
ATOM 1940 C CA . ALA A 1 257 ? -9.039 12.719 17.188 1 93.69 257 ALA A CA 1
ATOM 1941 C C . ALA A 1 257 ? -10.414 12.719 16.531 1 93.69 257 ALA A C 1
ATOM 1943 O O . ALA A 1 257 ? -11.438 12.828 17.219 1 93.69 257 ALA A O 1
ATOM 1944 N N . SER A 1 258 ? -10.414 12.594 15.266 1 91.06 258 SER A N 1
ATOM 1945 C CA . SER A 1 258 ? -11.672 12.602 14.523 1 91.06 258 SER A CA 1
ATOM 1946 C C . SER A 1 258 ? -12.508 11.359 14.844 1 91.06 258 SER A C 1
ATOM 1948 O O . SER A 1 258 ? -13.719 11.453 15.016 1 91.06 258 SER A O 1
ATOM 1950 N N . ALA A 1 259 ? -11.883 10.258 14.914 1 89.31 259 ALA A N 1
ATOM 1951 C CA . ALA A 1 259 ? -12.578 9.016 15.227 1 89.31 259 ALA A CA 1
ATOM 1952 C C . ALA A 1 259 ? -13.211 9.07 16.609 1 89.31 259 ALA A C 1
ATOM 1954 O O . ALA A 1 259 ? -14.305 8.539 16.828 1 89.31 259 ALA A O 1
ATOM 1955 N N . ILE A 1 260 ? -12.547 9.703 17.516 1 90.62 260 ILE A N 1
ATOM 1956 C CA . ILE A 1 260 ? -13.031 9.789 18.891 1 90.62 260 ILE A CA 1
ATOM 1957 C C . ILE A 1 260 ? -14.156 10.82 18.984 1 90.62 260 ILE A C 1
ATOM 1959 O O . ILE A 1 260 ? -15.211 10.547 19.562 1 90.62 260 ILE A O 1
ATOM 1963 N N . MET A 1 261 ? -13.969 11.914 18.406 1 89.31 261 MET A N 1
ATOM 1964 C CA . MET A 1 261 ? -14.93 13.008 18.547 1 89.31 261 MET A CA 1
ATOM 1965 C C . MET A 1 261 ? -16.203 12.711 17.75 1 89.31 261 MET A C 1
ATOM 1967 O O . MET A 1 261 ? -17.312 12.867 18.266 1 89.31 261 MET A O 1
ATOM 1971 N N . PHE A 1 262 ? -16.062 12.227 16.547 1 85.81 262 PHE A N 1
ATOM 1972 C CA . PHE A 1 262 ? -17.203 12.086 15.648 1 85.81 262 PHE A CA 1
ATOM 1973 C C . PHE A 1 262 ? -17.641 10.633 15.539 1 85.81 262 PHE A C 1
ATOM 1975 O O . PHE A 1 262 ? -18.562 10.305 14.797 1 85.81 262 PHE A O 1
ATOM 1982 N N . LYS A 1 263 ? -16.906 9.758 16.281 1 83.94 263 LYS A N 1
ATOM 1983 C CA . LYS A 1 263 ? -17.234 8.344 16.266 1 83.94 263 LYS A CA 1
ATOM 1984 C C . LYS A 1 263 ? -17.359 7.824 14.828 1 83.94 263 LYS A C 1
ATOM 1986 O O . LYS A 1 263 ? -18.344 7.16 14.484 1 83.94 263 LYS A O 1
ATOM 1991 N N . ASP A 1 264 ? -16.375 8.164 14.094 1 79.88 264 ASP A N 1
ATOM 1992 C CA . ASP A 1 264 ? -16.344 7.84 12.672 1 79.88 264 ASP A CA 1
ATOM 1993 C C . ASP A 1 264 ? -16.406 6.328 12.453 1 79.88 264 ASP A C 1
ATOM 1995 O O . ASP A 1 264 ? -16.953 5.863 11.445 1 79.88 264 ASP A O 1
ATOM 1999 N N . TRP A 1 265 ? -15.953 5.574 13.406 1 78.81 265 TRP A N 1
ATOM 2000 C CA . TRP A 1 265 ? -15.82 4.133 13.203 1 78.81 265 TRP A CA 1
ATOM 2001 C C . TRP A 1 265 ? -16.984 3.383 13.852 1 78.81 265 TRP A C 1
ATOM 2003 O O . TRP A 1 265 ? -17.047 2.152 13.781 1 78.81 265 TRP A O 1
ATOM 2013 N N . SER A 1 266 ? -17.891 4.23 14.383 1 80.88 266 SER A N 1
ATOM 2014 C CA . SER A 1 266 ? -19.031 3.568 15.008 1 80.88 266 SER A CA 1
ATOM 2015 C C . SER A 1 266 ? -19.984 2.986 13.961 1 80.88 266 SER A C 1
ATOM 2017 O O . SER A 1 266 ? -20.406 3.691 13.047 1 80.88 266 SER A O 1
ATOM 2019 N N . GLY A 1 267 ? -20.172 1.697 13.93 1 80 267 GLY A N 1
ATOM 2020 C CA . GLY A 1 267 ? -21.062 1.027 13.008 1 80 267 GLY A CA 1
ATOM 2021 C C . GLY A 1 267 ? -20.359 0.452 11.789 1 80 267 GLY A C 1
ATOM 2022 O O . GLY A 1 267 ? -21 -0.136 10.914 1 80 267 GLY A O 1
ATOM 2023 N N . GLN A 1 268 ? -19.156 0.73 11.766 1 82.56 268 GLN A N 1
ATOM 2024 C CA . GLN A 1 268 ? -18.406 0.221 10.617 1 82.56 268 GLN A CA 1
ATOM 2025 C C . GLN A 1 268 ? -17.875 -1.184 10.891 1 82.56 268 GLN A C 1
ATOM 2027 O O . GLN A 1 268 ? -17.656 -1.558 12.039 1 82.56 268 GLN A O 1
ATOM 2032 N N . SER A 1 269 ? -17.812 -1.951 9.82 1 86.81 269 SER A N 1
ATOM 2033 C CA . SER A 1 269 ? -17.25 -3.293 9.93 1 86.81 269 SER A CA 1
ATOM 2034 C C . SER A 1 269 ? -15.75 -3.242 10.156 1 86.81 269 SER A C 1
ATOM 2036 O O . SER A 1 269 ? -15.086 -2.281 9.766 1 86.81 269 SER A O 1
ATOM 2038 N N . ALA A 1 270 ? -15.258 -4.184 10.867 1 86.44 270 ALA A N 1
ATOM 2039 C CA . ALA A 1 270 ? -13.828 -4.293 11.141 1 86.44 270 ALA A CA 1
ATOM 2040 C C . ALA A 1 270 ? -13.023 -4.336 9.852 1 86.44 270 ALA A C 1
ATOM 2042 O O . ALA A 1 270 ? -11.93 -3.779 9.773 1 86.44 270 ALA A O 1
ATOM 2043 N N . SER A 1 271 ? -13.602 -4.977 8.836 1 86.5 271 SER A N 1
ATOM 2044 C CA . SER A 1 271 ? -12.906 -5.078 7.555 1 86.5 271 SER A CA 1
ATOM 2045 C C . SER A 1 271 ? -12.711 -3.703 6.922 1 86.5 271 SER A C 1
ATOM 2047 O O . SER A 1 271 ? -11.656 -3.426 6.348 1 86.5 271 SER A O 1
ATOM 2049 N N . THR A 1 272 ? -13.672 -2.883 7.141 1 88.69 272 THR A N 1
ATOM 2050 C CA . THR A 1 272 ? -13.594 -1.539 6.578 1 88.69 272 THR A CA 1
ATOM 2051 C C . THR A 1 272 ? -12.555 -0.703 7.316 1 88.69 272 THR A C 1
ATOM 2053 O O . THR A 1 272 ? -11.773 0.015 6.695 1 88.69 272 THR A O 1
ATOM 2056 N N . ILE A 1 273 ? -12.531 -0.847 8.578 1 89.81 273 ILE A N 1
ATOM 2057 C CA . ILE A 1 273 ? -11.594 -0.088 9.398 1 89.81 273 ILE A CA 1
ATOM 2058 C C . ILE A 1 273 ? -10.164 -0.514 9.078 1 89.81 273 ILE A C 1
ATOM 2060 O O . ILE A 1 273 ? -9.289 0.331 8.867 1 89.81 273 ILE A O 1
ATOM 2064 N N . ILE A 1 274 ? -9.977 -1.788 8.977 1 91.06 274 ILE A N 1
ATOM 2065 C CA . ILE A 1 274 ? -8.641 -2.312 8.703 1 91.06 274 ILE A CA 1
ATOM 2066 C C . ILE A 1 274 ? -8.195 -1.893 7.309 1 91.06 274 ILE A C 1
ATOM 2068 O O . ILE A 1 274 ? -7.023 -1.587 7.086 1 91.06 274 ILE A O 1
ATOM 2072 N N . SER A 1 275 ? -9.078 -1.901 6.41 1 91.62 275 SER A N 1
ATOM 2073 C CA . SER A 1 275 ? -8.75 -1.491 5.047 1 91.62 275 SER A CA 1
ATOM 2074 C C . SER A 1 275 ? -8.297 -0.036 5.004 1 91.62 275 SER A C 1
ATOM 2076 O O . SER A 1 275 ? -7.324 0.297 4.324 1 91.62 275 SER A O 1
ATOM 2078 N N . VAL A 1 276 ? -8.969 0.8 5.75 1 91.56 276 VAL A N 1
ATOM 2079 C CA . VAL A 1 276 ? -8.617 2.217 5.781 1 91.56 276 VAL A CA 1
ATOM 2080 C C . VAL A 1 276 ? -7.25 2.396 6.43 1 91.56 276 VAL A C 1
ATOM 2082 O O . VAL A 1 276 ? -6.426 3.176 5.945 1 91.56 276 VAL A O 1
ATOM 2085 N N . LEU A 1 277 ? -7.016 1.661 7.453 1 92 277 LEU A N 1
ATOM 2086 C CA . LEU A 1 277 ? -5.727 1.73 8.133 1 92 277 LEU A CA 1
ATOM 2087 C C . LEU A 1 277 ? -4.605 1.224 7.23 1 92 277 LEU A C 1
ATOM 2089 O O . LEU A 1 277 ? -3.51 1.788 7.219 1 92 277 LEU A O 1
ATOM 2093 N N . CYS A 1 278 ? -4.922 0.228 6.539 1 93.25 278 CYS A N 1
ATOM 2094 C CA . CYS A 1 278 ? -3.939 -0.294 5.598 1 93.25 278 CYS A CA 1
ATOM 2095 C C . CYS A 1 278 ? -3.68 0.7 4.473 1 93.25 278 CYS A C 1
ATOM 2097 O O . CYS A 1 278 ? -2.543 0.86 4.027 1 93.25 278 CYS A O 1
ATOM 2099 N N . GLY A 1 279 ? -4.746 1.281 3.98 1 94.06 279 GLY A N 1
ATOM 2100 C CA . GLY A 1 279 ? -4.555 2.346 3.008 1 94.06 279 GLY A CA 1
ATOM 2101 C C . GLY A 1 279 ? -3.672 3.467 3.518 1 94.06 279 GLY A C 1
ATOM 2102 O O . GLY A 1 279 ? -2.799 3.955 2.795 1 94.06 279 GLY A O 1
ATOM 2103 N N . PHE A 1 280 ? -3.852 3.781 4.766 1 93.62 280 PHE A N 1
ATOM 2104 C CA . PHE A 1 280 ? -3.057 4.828 5.398 1 93.62 280 PHE A CA 1
ATOM 2105 C C . PHE A 1 280 ? -1.591 4.422 5.477 1 93.62 280 PHE A C 1
ATOM 2107 O O . PHE A 1 280 ? -0.703 5.219 5.164 1 93.62 280 PHE A O 1
ATOM 2114 N N . MET A 1 281 ? -1.352 3.264 5.855 1 93.75 281 MET A N 1
ATOM 2115 C CA . MET A 1 281 ? 0.02 2.773 5.941 1 93.75 281 MET A CA 1
ATOM 2116 C C . MET A 1 281 ? 0.681 2.768 4.566 1 93.75 281 MET A C 1
ATOM 2118 O O . MET A 1 281 ? 1.873 3.055 4.445 1 93.75 281 MET A O 1
ATOM 2122 N N . THR A 1 282 ? -0.04 2.408 3.6 1 95 282 THR A N 1
ATOM 2123 C CA . THR A 1 282 ? 0.471 2.402 2.232 1 95 282 THR A CA 1
ATOM 2124 C C . THR A 1 282 ? 0.844 3.812 1.789 1 95 282 THR A C 1
ATOM 2126 O O . THR A 1 282 ? 1.919 4.027 1.224 1 95 282 THR A O 1
ATOM 2129 N N . VAL A 1 283 ? -0.015 4.746 2.088 1 93.94 283 VAL A N 1
ATOM 2130 C CA . VAL A 1 283 ? 0.247 6.137 1.732 1 93.94 283 VAL A CA 1
ATOM 2131 C C . VAL A 1 283 ? 1.476 6.641 2.486 1 93.94 283 VAL A C 1
ATOM 2133 O O . VAL A 1 283 ? 2.326 7.324 1.914 1 93.94 283 VAL A O 1
ATOM 2136 N N . LEU A 1 284 ? 1.546 6.293 3.713 1 91.94 284 LEU A N 1
ATOM 2137 C CA . LEU A 1 284 ? 2.678 6.699 4.539 1 91.94 284 LEU A CA 1
ATOM 2138 C C . LEU A 1 284 ? 3.986 6.156 3.973 1 91.94 284 LEU A C 1
ATOM 2140 O O . LEU A 1 284 ? 4.977 6.887 3.873 1 91.94 284 LEU A O 1
ATOM 2144 N N . SER A 1 285 ? 3.924 4.957 3.594 1 91.88 285 SER A N 1
ATOM 2145 C CA . SER A 1 285 ? 5.113 4.344 3.012 1 91.88 285 SER A CA 1
ATOM 2146 C C . SER A 1 285 ? 5.492 5.012 1.694 1 91.88 285 SER A C 1
ATOM 2148 O O . SER A 1 285 ? 6.672 5.246 1.428 1 91.88 285 SER A O 1
ATOM 2150 N N . GLY A 1 286 ? 4.527 5.27 0.888 1 92 286 GLY A N 1
ATOM 2151 C CA . GL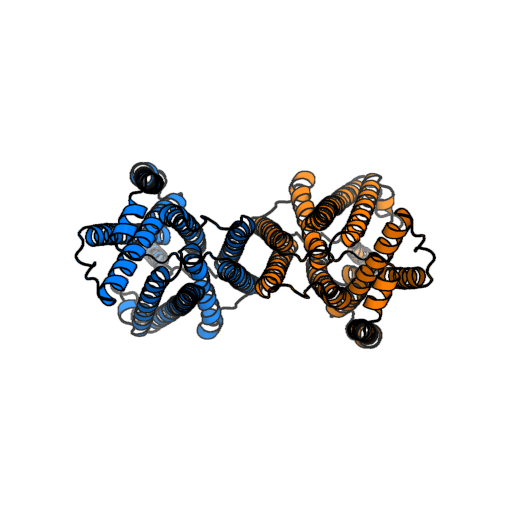Y A 1 286 ? 4.785 5.977 -0.355 1 92 286 GLY A CA 1
ATOM 2152 C C . GLY A 1 286 ? 5.402 7.348 -0.143 1 92 286 GLY A C 1
ATOM 2153 O O . GLY A 1 286 ? 6.324 7.738 -0.866 1 92 286 GLY A O 1
ATOM 2154 N N . THR A 1 287 ? 4.914 8.055 0.852 1 89.94 287 THR A N 1
ATOM 2155 C CA . THR A 1 287 ? 5.426 9.391 1.152 1 89.94 287 THR A CA 1
ATOM 2156 C C . THR A 1 287 ? 6.871 9.312 1.643 1 89.94 287 THR A C 1
ATOM 2158 O O . THR A 1 287 ? 7.695 10.156 1.289 1 89.94 287 THR A O 1
ATOM 2161 N N . MET A 1 288 ? 7.148 8.359 2.416 1 87.5 288 MET A N 1
ATOM 2162 C CA . MET A 1 288 ? 8.508 8.188 2.908 1 87.5 288 MET A CA 1
ATOM 2163 C C . MET A 1 288 ? 9.469 7.906 1.759 1 87.5 288 MET A C 1
ATOM 2165 O O . MET A 1 288 ? 10.586 8.438 1.731 1 87.5 288 MET A O 1
ATOM 2169 N N . ILE A 1 289 ? 9.031 7.121 0.844 1 87.19 289 ILE A N 1
ATOM 2170 C CA . ILE A 1 289 ? 9.859 6.812 -0.319 1 87.19 289 ILE A CA 1
ATOM 2171 C C . ILE A 1 289 ? 10.078 8.078 -1.147 1 87.19 289 ILE A C 1
ATOM 2173 O O . ILE A 1 289 ? 11.203 8.367 -1.56 1 87.19 289 ILE A O 1
ATOM 2177 N N . LEU A 1 290 ? 9.047 8.828 -1.328 1 85.88 290 LEU A N 1
ATOM 2178 C CA . LEU A 1 290 ? 9.109 10.039 -2.139 1 85.88 290 LEU A CA 1
ATOM 2179 C C . LEU A 1 290 ? 10.039 11.062 -1.505 1 85.88 290 LEU A C 1
ATOM 2181 O O . LEU A 1 290 ? 10.82 11.719 -2.205 1 85.88 290 LEU A O 1
ATOM 2185 N N . HIS A 1 291 ? 10 11.195 -0.241 1 82.75 291 HIS A N 1
ATOM 2186 C CA . HIS A 1 291 ? 10.836 12.172 0.449 1 82.75 291 HIS A CA 1
ATOM 2187 C C . HIS A 1 291 ? 12.297 11.727 0.478 1 82.75 291 HIS A C 1
ATOM 2189 O O . HIS A 1 291 ? 13.203 12.555 0.451 1 82.75 291 HIS A O 1
ATOM 2195 N N . SER A 1 292 ? 12.469 10.422 0.485 1 78.69 292 SER A N 1
ATOM 2196 C CA . SER A 1 292 ? 13.836 9.898 0.507 1 78.69 292 SER A CA 1
ATOM 2197 C C . SER A 1 292 ? 14.516 10.07 -0.847 1 78.69 292 SER A C 1
ATOM 2199 O O . SER A 1 292 ? 15.742 10.094 -0.931 1 78.69 292 SER A O 1
ATOM 2201 N N . THR A 1 293 ? 13.797 10.078 -1.883 1 75.56 293 THR A N 1
ATOM 2202 C CA . THR A 1 293 ? 14.367 10.203 -3.221 1 75.56 293 THR A CA 1
ATOM 2203 C C . THR A 1 293 ? 14.555 11.672 -3.594 1 75.56 293 THR A C 1
ATOM 2205 O O . THR A 1 293 ? 15.25 11.984 -4.566 1 75.56 293 THR A O 1
ATOM 2208 N N . ARG A 1 294 ? 13.82 12.516 -2.902 1 69.94 294 ARG A N 1
ATOM 2209 C CA . ARG A 1 294 ? 13.93 13.938 -3.219 1 69.94 294 ARG A CA 1
ATOM 2210 C C . ARG A 1 294 ? 15.281 14.484 -2.775 1 69.94 294 ARG A C 1
ATOM 2212 O O . ARG A 1 294 ? 15.805 14.102 -1.725 1 69.94 294 ARG A O 1
ATOM 2219 N N . GLU A 1 295 ? 16.109 14.93 -3.791 1 57.38 295 GLU A N 1
ATOM 2220 C CA . GLU A 1 295 ? 17.391 15.562 -3.545 1 57.38 295 GLU A CA 1
ATOM 2221 C C . GLU A 1 295 ? 17.297 16.609 -2.434 1 57.38 295 GLU A C 1
ATOM 2223 O O . GLU A 1 295 ? 16.297 17.312 -2.334 1 57.38 295 GLU A O 1
ATOM 2228 N N . PRO A 1 296 ? 18.172 16.438 -1.346 1 51.91 296 PRO A N 1
ATOM 2229 C CA . PRO A 1 296 ? 18.172 17.438 -0.277 1 51.91 296 PRO A CA 1
ATOM 2230 C C . PRO A 1 296 ? 18.109 18.875 -0.808 1 51.91 296 PRO A C 1
ATOM 2232 O O . PRO A 1 296 ? 18.688 19.156 -1.862 1 51.91 296 PRO A O 1
ATOM 2235 N N . ASP A 1 297 ? 17.031 19.562 -0.682 1 47.81 297 ASP A N 1
ATOM 2236 C CA . ASP A 1 297 ? 17.031 20.984 -0.992 1 47.81 297 ASP A CA 1
ATOM 2237 C C . ASP A 1 297 ? 18.391 21.609 -0.697 1 47.81 297 ASP A C 1
ATOM 2239 O O . ASP A 1 297 ? 19 21.328 0.343 1 47.81 297 ASP A O 1
ATOM 2243 N N . GLN A 1 298 ? 19.281 21.734 -1.683 1 40.22 298 GLN A N 1
ATOM 2244 C CA . GLN A 1 298 ? 20.469 22.531 -1.403 1 40.22 298 GLN A CA 1
ATOM 2245 C C . GLN A 1 298 ? 20.156 23.641 -0.403 1 40.22 298 GLN A C 1
ATOM 2247 O O . GLN A 1 298 ? 19.297 24.484 -0.647 1 40.22 298 GLN A O 1
ATOM 2252 N N . GLN A 1 299 ? 20.062 23.359 0.79 1 37.88 299 GLN A N 1
ATOM 2253 C CA . GLN A 1 299 ? 20.094 24.516 1.671 1 37.88 299 GLN A CA 1
ATOM 2254 C C . GLN A 1 299 ? 20.875 25.672 1.032 1 37.88 299 GLN A C 1
ATOM 2256 O O . GLN A 1 299 ? 21.922 25.453 0.421 1 37.88 299 GLN A O 1
ATOM 2261 N N . PRO A 1 300 ? 20.344 26.703 0.647 1 35.22 300 PRO A N 1
ATOM 2262 C CA . PRO A 1 300 ? 21.281 27.766 0.249 1 35.22 300 PRO A CA 1
ATOM 2263 C C . PRO A 1 300 ? 22.609 27.688 1.005 1 35.22 300 PRO A C 1
ATOM 2265 O O . PRO A 1 300 ? 22.641 27.281 2.172 1 35.22 300 PRO A O 1
ATOM 2268 N N . VAL A 1 301 ? 23.781 27.422 0.358 1 32.59 301 VAL A N 1
ATOM 2269 C CA . VAL A 1 301 ? 25.078 27.734 0.956 1 32.59 301 VAL A CA 1
ATOM 2270 C C . VAL A 1 301 ? 24.906 28.875 1.957 1 32.59 301 VAL A C 1
ATOM 2272 O O . VAL A 1 301 ? 24.453 29.969 1.598 1 32.59 301 VAL A O 1
ATOM 2275 N N . SER A 1 302 ? 24.516 28.797 3.055 1 30.09 302 SER A N 1
ATOM 2276 C CA . SER A 1 302 ? 24.938 29.859 3.965 1 30.09 302 SER A CA 1
ATOM 2277 C C . SER A 1 302 ? 26.297 30.422 3.566 1 30.09 302 SER A C 1
ATOM 2279 O O . SER A 1 302 ? 27.172 29.672 3.121 1 30.09 302 SER A O 1
ATOM 2281 N N . GLY A 1 303 ? 26.438 31.594 3.1 1 30.28 303 GLY A N 1
ATOM 2282 C CA . GLY A 1 303 ? 27.656 32.375 3.059 1 30.28 303 GLY A CA 1
ATOM 2283 C C . GLY A 1 303 ? 28.625 32.031 4.168 1 30.28 303 GLY A C 1
ATOM 2284 O O . GLY A 1 303 ? 29.547 32.812 4.465 1 30.28 303 GLY A O 1
ATOM 2285 N N . LEU A 1 304 ? 28.5 31.094 4.91 1 30.92 304 LEU A N 1
ATOM 2286 C CA . LEU A 1 304 ? 29.641 30.984 5.824 1 30.92 304 LEU A CA 1
ATOM 2287 C C . LEU A 1 304 ? 30.875 30.484 5.094 1 30.92 304 LEU A C 1
ATOM 2289 O O . LEU A 1 304 ? 32 30.688 5.559 1 30.92 304 LEU A O 1
ATOM 2293 N N . GLY A 1 305 ? 30.906 29.891 3.926 1 30.56 305 GLY A N 1
ATOM 2294 C CA . GLY A 1 305 ? 32.25 29.781 3.377 1 30.56 305 GLY A CA 1
ATOM 2295 C C . GLY A 1 305 ? 32.781 31.078 2.828 1 30.56 305 GLY A C 1
ATOM 2296 O O . GLY A 1 305 ? 33.938 31.141 2.369 1 30.56 305 GLY A O 1
ATOM 2297 N N . ARG A 1 306 ? 32.125 32.156 2.492 1 31.36 306 ARG A N 1
ATOM 2298 C CA . ARG A 1 306 ? 32.938 33.312 2.264 1 31.36 306 ARG A CA 1
ATOM 2299 C C . ARG A 1 306 ? 33.5 33.875 3.58 1 31.36 306 ARG A C 1
ATOM 2301 O O . ARG A 1 306 ? 34.406 34.688 3.582 1 31.36 306 ARG A O 1
ATOM 2308 N N . GLU A 1 307 ? 33.094 33.562 4.73 1 27.2 307 GLU A N 1
ATOM 2309 C CA . GLU A 1 307 ? 34.031 33.969 5.793 1 27.2 307 GLU A CA 1
ATOM 2310 C C . GLU A 1 307 ? 35.188 33 5.91 1 27.2 307 GLU A C 1
ATOM 2312 O O . GLU A 1 307 ? 36.219 33.312 6.484 1 27.2 307 GLU A O 1
ATOM 2317 N N . LYS A 1 308 ? 35.156 31.797 5.383 1 31.84 308 LYS A N 1
ATOM 2318 C CA . LYS A 1 308 ? 36.531 31.266 5.328 1 31.84 308 LYS A CA 1
ATOM 2319 C C . LYS A 1 308 ? 37.281 31.797 4.109 1 31.84 308 LYS A C 1
ATOM 2321 O O . LYS A 1 308 ? 38.5 31.859 4.113 1 31.84 308 LYS A O 1
ATOM 2326 N N . VAL A 1 309 ? 36.75 32.156 3.109 1 28.48 309 VAL A N 1
ATOM 2327 C CA . VAL A 1 309 ? 37.656 32.844 2.195 1 28.48 309 VAL A CA 1
ATOM 2328 C C . VAL A 1 309 ? 37.906 34.281 2.674 1 28.48 309 VAL A C 1
ATOM 2330 O O . VAL A 1 309 ? 39 34.781 2.57 1 28.48 309 VAL A O 1
ATOM 2333 N N . TYR A 1 310 ? 36.906 34.906 3.264 1 26.61 310 TYR A N 1
ATOM 2334 C CA . TYR A 1 310 ? 37.375 36.156 3.842 1 26.61 310 TYR A CA 1
ATOM 2335 C C . TYR A 1 310 ? 38.188 35.906 5.113 1 26.61 310 TYR A C 1
ATOM 2337 O O . TYR A 1 310 ? 39.094 36.656 5.449 1 26.61 310 TYR A O 1
ATOM 2345 N N . THR A 1 311 ? 37.969 34.844 5.883 1 26.89 311 THR A N 1
ATOM 2346 C CA . THR A 1 311 ? 38.969 34.75 6.949 1 26.89 311 THR A CA 1
ATOM 2347 C C . THR A 1 311 ? 40.281 34.188 6.422 1 26.89 311 THR A C 1
ATOM 2349 O O . THR A 1 311 ? 41.344 34.531 6.91 1 26.89 311 THR A O 1
ATOM 2352 N N . ARG A 1 312 ? 40.281 33.25 5.496 1 28.69 312 ARG A N 1
ATOM 2353 C CA . ARG A 1 312 ? 41.625 32.938 5.059 1 28.69 312 ARG A CA 1
ATOM 2354 C C . ARG A 1 312 ? 42.219 34.062 4.262 1 28.69 312 ARG A C 1
ATOM 2356 O O . ARG A 1 312 ? 43.469 34.219 4.211 1 28.69 312 ARG A O 1
ATOM 2363 N N . VAL A 1 313 ? 41.438 34.844 3.588 1 27.62 313 VAL A N 1
ATOM 2364 C CA . VAL A 1 313 ? 42.156 36 3.025 1 27.62 313 VAL A CA 1
ATOM 2365 C C . VAL A 1 313 ? 42.5 36.969 4.133 1 27.62 313 VAL A C 1
ATOM 2367 O O . VAL A 1 313 ? 43.531 37.625 4.094 1 27.62 313 VAL A O 1
ATOM 2370 N N . LYS A 1 314 ? 41.625 37.156 5.152 1 29.61 314 LYS A N 1
ATOM 2371 C CA . LYS A 1 314 ? 42.219 38.094 6.102 1 29.61 314 LYS A CA 1
ATOM 2372 C C . LYS A 1 314 ? 43.375 37.438 6.867 1 29.61 314 LYS A C 1
ATOM 2374 O O . LYS A 1 314 ? 44.188 38.156 7.441 1 29.61 314 LYS A O 1
ATOM 2379 N N . ALA A 1 315 ? 43.25 36.156 7.148 1 26.81 315 ALA A N 1
ATOM 2380 C CA . ALA A 1 315 ? 44.469 35.812 7.883 1 26.81 315 ALA A CA 1
ATOM 2381 C C . ALA A 1 315 ? 45.719 35.906 6.992 1 26.81 315 ALA A C 1
ATOM 2383 O O . ALA A 1 315 ? 46.844 35.969 7.488 1 26.81 315 ALA A O 1
ATOM 2384 N N . ASP A 1 316 ? 45.5 35.656 5.703 1 25.8 316 ASP A N 1
ATOM 2385 C CA . ASP A 1 316 ? 46.781 35.875 5.055 1 25.8 316 ASP A CA 1
ATOM 2386 C C . ASP A 1 316 ? 47.094 37.375 4.871 1 25.8 316 ASP A C 1
ATOM 2388 O O . ASP A 1 316 ? 48.156 37.75 4.438 1 25.8 316 ASP A O 1
ATOM 2392 N N . THR A 1 317 ? 46 38.219 5.137 1 21.19 317 THR A N 1
ATOM 2393 C CA . THR A 1 317 ? 46.594 39.531 5.262 1 21.19 317 THR A CA 1
ATOM 2394 C C . THR A 1 317 ? 46.906 39.844 6.723 1 21.19 317 THR A C 1
ATOM 2396 O O . THR A 1 317 ? 46.125 39.531 7.613 1 21.19 317 THR A O 1
ATOM 2399 N N . MET B 1 1 ? -18.594 -20.5 3.762 1 46.22 1 MET B N 1
ATOM 2400 C CA . MET B 1 1 ? -18.031 -19.734 2.652 1 46.22 1 MET B CA 1
ATOM 2401 C C . MET B 1 1 ? -16.75 -19.047 3.074 1 46.22 1 MET B C 1
ATOM 2403 O O . MET B 1 1 ? -15.727 -19.125 2.379 1 46.22 1 MET B O 1
ATOM 2407 N N . TYR B 1 2 ? -16.812 -18.406 4.289 1 59.22 2 TYR B N 1
ATOM 2408 C CA . TYR B 1 2 ? -15.711 -17.719 4.953 1 59.22 2 TYR B CA 1
ATOM 2409 C C . TYR B 1 2 ? -14.672 -18.719 5.449 1 59.22 2 TYR B C 1
ATOM 2411 O O . TYR B 1 2 ? -13.469 -18.438 5.434 1 59.22 2 TYR B O 1
ATOM 2419 N N . THR B 1 3 ? -15.156 -20.016 5.367 1 70.62 3 THR B N 1
ATOM 2420 C CA . THR B 1 3 ? -14.273 -21 5.965 1 70.62 3 THR B CA 1
ATOM 2421 C C . THR B 1 3 ? -13.25 -21.5 4.949 1 70.62 3 THR B C 1
ATOM 2423 O O . THR B 1 3 ? -12.07 -21.672 5.281 1 70.62 3 THR B O 1
ATOM 2426 N N . GLY B 1 4 ? -13.656 -21.594 3.709 1 77.69 4 GLY B N 1
ATOM 2427 C CA . GLY B 1 4 ? -12.719 -22.016 2.678 1 77.69 4 GLY B CA 1
ATOM 2428 C C . GLY B 1 4 ? -11.594 -21.016 2.453 1 77.69 4 GLY B C 1
ATOM 2429 O O . GLY B 1 4 ? -10.422 -21.391 2.406 1 77.69 4 GLY B O 1
ATOM 2430 N N . ASN B 1 5 ? -11.898 -19.859 2.441 1 83.19 5 ASN B N 1
ATOM 2431 C CA . ASN B 1 5 ? -10.906 -18.797 2.238 1 83.19 5 ASN B CA 1
ATOM 2432 C C . ASN B 1 5 ? -9.914 -18.734 3.395 1 83.19 5 ASN B C 1
ATOM 2434 O O . ASN B 1 5 ? -8.727 -18.469 3.186 1 83.19 5 ASN B O 1
ATOM 2438 N N . LEU B 1 6 ? -10.438 -19.016 4.555 1 84.69 6 LEU B N 1
ATOM 2439 C CA . LEU B 1 6 ? -9.562 -18.984 5.719 1 84.69 6 LEU B CA 1
ATOM 2440 C C . LEU B 1 6 ? -8.578 -20.141 5.699 1 84.69 6 LEU B C 1
ATOM 2442 O O . LEU B 1 6 ? -7.41 -19.984 6.062 1 84.69 6 LEU B O 1
ATOM 2446 N N . LEU B 1 7 ? -9.102 -21.25 5.246 1 87.19 7 LEU B N 1
ATOM 2447 C CA . LEU B 1 7 ? -8.219 -22.406 5.121 1 87.19 7 LEU B CA 1
ATOM 2448 C C . LEU B 1 7 ? -7.172 -22.172 4.035 1 87.19 7 LEU B C 1
ATOM 2450 O O . LEU B 1 7 ? -5.988 -22.469 4.234 1 87.19 7 LEU B O 1
ATOM 2454 N N . GLY B 1 8 ? -7.637 -21.734 2.959 1 88.5 8 GLY B N 1
ATOM 2455 C CA . GLY B 1 8 ? -6.703 -21.406 1.894 1 88.5 8 GLY B CA 1
ATOM 2456 C C . GLY B 1 8 ? -5.676 -20.359 2.299 1 88.5 8 GLY B C 1
ATOM 2457 O O . GLY B 1 8 ? -4.496 -20.484 1.964 1 88.5 8 GLY B O 1
ATOM 2458 N N . PHE B 1 9 ? -6.172 -19.438 3.018 1 90.56 9 PHE B N 1
ATOM 2459 C CA . PHE B 1 9 ? -5.285 -18.391 3.514 1 90.56 9 PHE B CA 1
ATOM 2460 C C . PHE B 1 9 ? -4.234 -18.969 4.453 1 90.56 9 PHE B C 1
ATOM 2462 O O . PHE B 1 9 ? -3.043 -18.688 4.309 1 90.56 9 PHE B O 1
ATOM 2469 N N . GLY B 1 10 ? -4.688 -19.766 5.391 1 92.44 10 GLY B N 1
ATOM 2470 C CA . GLY B 1 10 ? -3.768 -20.391 6.324 1 92.44 10 GLY B CA 1
ATOM 2471 C C . GLY B 1 10 ? -2.721 -21.25 5.641 1 92.44 10 GLY B C 1
ATOM 2472 O O . GLY B 1 10 ? -1.538 -21.188 5.988 1 92.44 10 GLY B O 1
ATOM 2473 N N . LEU B 1 11 ? -3.119 -21.953 4.711 1 92.62 11 LEU B N 1
ATOM 2474 C CA . LEU B 1 11 ? -2.219 -22.828 3.963 1 92.62 11 LEU B CA 1
ATOM 2475 C C . LEU B 1 11 ? -1.242 -22 3.127 1 92.62 11 LEU B C 1
ATOM 2477 O O . LEU B 1 11 ? -0.064 -22.359 3.02 1 92.62 11 LEU B O 1
ATOM 2481 N N . ALA B 1 12 ? -1.73 -20.953 2.549 1 93 12 ALA B N 1
ATOM 2482 C CA . ALA B 1 12 ? -0.87 -20.094 1.748 1 93 12 ALA B CA 1
ATOM 2483 C C . ALA B 1 12 ? 0.201 -19.422 2.611 1 93 12 ALA B C 1
ATOM 2485 O O . ALA B 1 12 ? 1.366 -19.344 2.215 1 93 12 ALA B O 1
ATOM 2486 N N . VAL B 1 13 ? -0.195 -18.969 3.773 1 93.81 13 VAL B N 1
ATOM 2487 C CA . VAL B 1 13 ? 0.747 -18.344 4.688 1 93.81 13 VAL B CA 1
ATOM 2488 C C . VAL B 1 13 ? 1.777 -19.359 5.16 1 93.81 13 VAL B C 1
ATOM 2490 O O . VAL B 1 13 ? 2.977 -19.078 5.191 1 93.81 13 VAL B O 1
ATOM 2493 N N . SER B 1 14 ? 1.285 -20.516 5.477 1 94.25 14 SER B N 1
ATOM 2494 C CA . SER B 1 14 ? 2.188 -21.578 5.887 1 94.25 14 SER B CA 1
ATOM 2495 C C . SER B 1 14 ? 3.148 -21.953 4.762 1 94.25 14 SER B C 1
ATOM 2497 O O . SER B 1 14 ? 4.336 -22.172 5 1 94.25 14 SER B O 1
ATOM 2499 N N . SER B 1 15 ? 2.605 -22.062 3.648 1 94.25 15 SER B N 1
ATOM 2500 C CA . SER B 1 15 ? 3.438 -22.344 2.484 1 94.25 15 SER B CA 1
ATOM 2501 C C . SER B 1 15 ? 4.539 -21.312 2.322 1 94.25 15 SER B C 1
ATOM 2503 O O . SER B 1 15 ? 5.703 -21.656 2.107 1 94.25 15 SER B O 1
ATOM 2505 N N . SER B 1 16 ? 4.207 -20.094 2.469 1 93.06 16 SER B N 1
ATOM 2506 C CA . SER B 1 16 ? 5.18 -19.016 2.334 1 93.06 16 SER B CA 1
ATOM 2507 C C . SER B 1 16 ? 6.25 -19.094 3.42 1 93.06 16 SER B C 1
ATOM 2509 O O . SER B 1 16 ? 7.422 -18.828 3.164 1 93.06 16 SER B O 1
ATOM 2511 N N . ALA B 1 17 ? 5.852 -19.453 4.547 1 94 17 ALA B N 1
ATOM 2512 C CA . ALA B 1 17 ? 6.809 -19.609 5.641 1 94 17 ALA B CA 1
ATOM 2513 C C . ALA B 1 17 ? 7.789 -20.75 5.344 1 94 17 ALA B C 1
ATOM 2515 O O . ALA B 1 17 ? 9 -20.594 5.543 1 94 17 ALA B O 1
ATOM 2516 N N . PHE B 1 18 ? 7.305 -21.812 4.848 1 93.62 18 PHE B N 1
ATOM 2517 C CA . PHE B 1 18 ? 8.148 -22.953 4.52 1 93.62 18 PHE B CA 1
ATOM 2518 C C . PHE B 1 18 ? 9.07 -22.625 3.35 1 93.62 18 PHE B C 1
ATOM 2520 O O . PHE B 1 18 ? 10.273 -22.875 3.41 1 93.62 18 PHE B O 1
ATOM 2527 N N . ILE B 1 19 ? 8.555 -22.062 2.402 1 90.06 19 ILE B N 1
ATOM 2528 C CA . ILE B 1 19 ? 9.336 -21.75 1.216 1 90.06 19 ILE B CA 1
ATOM 2529 C C . ILE B 1 19 ? 10.391 -20.703 1.562 1 90.06 19 ILE B C 1
ATOM 2531 O O . ILE B 1 19 ? 11.562 -20.844 1.211 1 90.06 19 ILE B O 1
ATOM 2535 N N . GLY B 1 20 ? 9.977 -19.656 2.234 1 90.31 20 GLY B N 1
ATOM 2536 C CA . GLY B 1 20 ? 10.93 -18.641 2.646 1 90.31 20 GLY B CA 1
ATOM 2537 C C . GLY B 1 20 ? 12.047 -19.188 3.51 1 90.31 20 GLY B C 1
ATOM 2538 O O . GLY B 1 20 ? 13.219 -18.828 3.312 1 90.31 20 GLY B O 1
ATOM 2539 N N . SER B 1 21 ? 11.688 -20 4.398 1 91.88 21 SER B N 1
ATOM 2540 C CA . SER B 1 21 ? 12.688 -20.609 5.27 1 91.88 21 SER B CA 1
ATOM 2541 C C . SER B 1 21 ? 13.609 -21.547 4.488 1 91.88 21 SER B C 1
ATOM 2543 O O . SER B 1 21 ? 14.805 -21.625 4.777 1 91.88 21 SER B O 1
ATOM 2545 N N . SER B 1 22 ? 13.047 -22.188 3.578 1 90.19 22 SER B N 1
ATOM 2546 C CA . SER B 1 22 ? 13.82 -23.125 2.785 1 90.19 22 SER B CA 1
ATOM 2547 C C . SER B 1 22 ? 14.984 -22.438 2.076 1 90.19 22 SER B C 1
ATOM 2549 O O . SER B 1 22 ? 16.078 -22.984 1.978 1 90.19 22 SER B O 1
ATOM 2551 N N . PHE B 1 23 ? 14.773 -21.266 1.613 1 83.31 23 PHE B N 1
ATOM 2552 C CA . PHE B 1 23 ? 15.805 -20.516 0.905 1 83.31 23 PHE B CA 1
ATOM 2553 C C . PHE B 1 23 ? 16.984 -20.219 1.829 1 83.31 23 PHE B C 1
ATOM 2555 O O . PHE B 1 23 ? 18.141 -20.328 1.429 1 83.31 23 PHE B O 1
ATOM 2562 N N . ILE B 1 24 ? 16.703 -19.844 2.988 1 86.44 24 ILE B N 1
ATOM 2563 C CA . ILE B 1 24 ? 17.75 -19.469 3.93 1 86.44 24 ILE B CA 1
ATOM 2564 C C . ILE B 1 24 ? 18.5 -20.703 4.414 1 86.44 24 ILE B C 1
ATOM 2566 O O . ILE B 1 24 ? 19.719 -20.703 4.543 1 86.44 24 ILE B O 1
ATOM 2570 N N . ILE B 1 25 ? 17.75 -21.781 4.664 1 86.88 25 ILE B N 1
ATOM 2571 C CA . ILE B 1 25 ? 18.359 -23.031 5.086 1 86.88 25 ILE B CA 1
ATOM 2572 C C . ILE B 1 25 ? 19.266 -23.562 3.98 1 86.88 25 ILE B C 1
ATOM 2574 O O . ILE B 1 25 ? 20.391 -24.016 4.25 1 86.88 25 ILE B O 1
ATOM 2578 N N . LYS B 1 26 ? 18.797 -23.453 2.791 1 83.06 26 LYS B N 1
ATOM 2579 C CA . LYS B 1 26 ? 19.625 -23.875 1.656 1 83.06 26 LYS B CA 1
ATOM 2580 C C . LYS B 1 26 ? 20.859 -23 1.517 1 83.06 26 LYS B C 1
ATOM 2582 O O . LYS B 1 26 ? 21.953 -23.484 1.213 1 83.06 26 LYS B O 1
ATOM 2587 N N . LYS B 1 27 ? 20.656 -21.719 1.73 1 80.12 27 LYS B N 1
ATOM 2588 C CA . LYS B 1 27 ? 21.797 -20.797 1.634 1 80.12 27 LYS B CA 1
ATOM 2589 C C . LYS B 1 27 ? 22.828 -21.078 2.723 1 80.12 27 LYS B C 1
ATOM 2591 O O . LYS B 1 27 ? 24.031 -21.047 2.467 1 80.12 27 LYS B O 1
ATOM 2596 N N . LYS B 1 28 ? 22.375 -21.297 3.879 1 83.62 28 LYS B N 1
ATOM 2597 C CA . LYS B 1 28 ? 23.266 -21.656 4.973 1 83.62 28 LYS B CA 1
ATOM 2598 C C . LYS B 1 28 ? 24 -22.953 4.688 1 83.62 28 LYS B C 1
ATOM 2600 O O . LYS B 1 28 ? 25.188 -23.094 4.996 1 83.62 28 LYS B O 1
ATOM 2605 N N . GLY B 1 29 ? 23.281 -23.891 4.172 1 78.06 29 GLY B N 1
ATOM 2606 C CA . GLY B 1 29 ? 23.906 -25.141 3.789 1 78.06 29 GLY B CA 1
ATOM 2607 C C . GLY B 1 29 ? 24.969 -24.969 2.723 1 78.06 29 GLY B C 1
ATOM 2608 O O . GLY B 1 29 ? 26.031 -25.609 2.773 1 78.06 29 GLY B O 1
ATOM 2609 N N . LEU B 1 30 ? 24.734 -24.094 1.808 1 75.06 30 LEU B N 1
ATOM 2610 C CA . LEU B 1 30 ? 25.703 -23.797 0.75 1 75.06 30 LEU B CA 1
ATOM 2611 C C . LEU B 1 30 ? 26.938 -23.125 1.316 1 75.06 30 LEU B C 1
ATOM 2613 O O . LEU B 1 30 ? 28.062 -23.422 0.888 1 75.06 30 LEU B O 1
ATOM 2617 N N . GLN B 1 31 ? 26.719 -22.188 2.26 1 77.38 31 GLN B N 1
ATOM 2618 C CA . GLN B 1 31 ? 27.844 -21.516 2.898 1 77.38 31 GLN B CA 1
ATOM 2619 C C . GLN B 1 31 ? 28.703 -22.484 3.689 1 77.38 31 GLN B C 1
ATOM 2621 O O . GLN B 1 31 ? 29.938 -22.391 3.676 1 77.38 31 GLN B O 1
ATOM 2626 N N . ARG B 1 32 ? 28.078 -23.359 4.309 1 78.75 32 ARG B N 1
ATOM 2627 C CA . ARG B 1 32 ? 28.812 -24.359 5.078 1 78.75 32 ARG B CA 1
ATOM 2628 C C . ARG B 1 32 ? 29.594 -25.297 4.156 1 78.75 32 ARG B C 1
ATOM 2630 O O . ARG B 1 32 ? 30.703 -25.719 4.48 1 78.75 32 ARG B O 1
ATOM 2637 N N . ALA B 1 33 ? 28.984 -25.656 3.113 1 71.12 33 ALA B N 1
ATOM 2638 C CA . ALA B 1 33 ? 29.641 -26.516 2.135 1 71.12 33 ALA B CA 1
ATOM 2639 C C . ALA B 1 33 ? 30.844 -25.812 1.515 1 71.12 33 ALA B C 1
ATOM 2641 O O . ALA B 1 33 ? 31.859 -26.453 1.216 1 71.12 33 ALA B O 1
ATOM 2642 N N . GLY B 1 34 ? 30.688 -24.484 1.316 1 67.5 34 GLY B N 1
ATOM 2643 C CA . GLY B 1 34 ? 31.797 -23.719 0.777 1 67.5 34 GLY B CA 1
ATOM 2644 C C . GLY B 1 34 ? 32.938 -23.531 1.76 1 67.5 34 GLY B C 1
ATOM 2645 O O . GLY B 1 34 ? 34.094 -23.484 1.362 1 67.5 34 GLY B O 1
ATOM 2646 N N . ALA B 1 35 ? 32.719 -23.375 3.002 1 64.88 35 ALA B N 1
ATOM 2647 C CA . ALA B 1 35 ? 33.75 -23.188 4.02 1 64.88 35 ALA B CA 1
ATOM 2648 C C . ALA B 1 35 ? 34.531 -24.469 4.254 1 64.88 35 ALA B C 1
ATOM 2650 O O . ALA B 1 35 ? 35.719 -24.438 4.578 1 64.88 35 ALA B O 1
ATOM 2651 N N . CYS B 1 36 ? 33.969 -25.516 4.648 1 57.59 36 CYS B N 1
ATOM 2652 C CA . CYS B 1 36 ? 34.688 -26.75 4.926 1 57.59 36 CYS B CA 1
ATOM 2653 C C . CYS B 1 36 ? 35.562 -27.172 3.74 1 57.59 36 CYS B C 1
ATOM 2655 O O . CYS B 1 36 ? 36.375 -28.078 3.855 1 57.59 36 CYS B O 1
ATOM 2657 N N . GLY B 1 37 ? 36.312 -26.219 3.021 1 47.47 37 GLY B N 1
ATOM 2658 C CA . GLY B 1 37 ? 37.344 -26.484 2.053 1 47.47 37 GLY B CA 1
ATOM 2659 C C . GLY B 1 37 ? 36.969 -27.5 0.998 1 47.47 37 GLY B C 1
ATOM 2660 O O . GLY B 1 37 ? 37.812 -28.016 0.271 1 47.47 37 GLY B O 1
ATOM 2661 N N . THR B 1 38 ? 36.438 -28.609 1.358 1 38.44 38 THR B N 1
ATOM 2662 C CA . THR B 1 38 ? 36.406 -29.484 0.196 1 38.44 38 THR B CA 1
ATOM 2663 C C . THR B 1 38 ? 36.312 -28.672 -1.093 1 38.44 38 THR B C 1
ATOM 2665 O O . THR B 1 38 ? 35.344 -27.938 -1.293 1 38.44 38 THR B O 1
ATOM 2668 N N . ARG B 1 39 ? 37.688 -28.281 -1.679 1 36.16 39 ARG B N 1
ATOM 2669 C CA . ARG B 1 39 ? 38.125 -27.688 -2.939 1 36.16 39 ARG B CA 1
ATOM 2670 C C . ARG B 1 39 ? 37.031 -27.719 -3.973 1 36.16 39 ARG B C 1
ATOM 2672 O O . ARG B 1 39 ? 36.188 -28.625 -3.963 1 36.16 39 ARG B O 1
ATOM 2679 N N . ALA B 1 40 ? 37.031 -26.641 -4.824 1 39.38 40 ALA B N 1
ATOM 2680 C CA . ALA B 1 40 ? 36.594 -26.469 -6.207 1 39.38 40 ALA B CA 1
ATOM 2681 C C . ALA B 1 40 ? 36.625 -27.797 -6.961 1 39.38 40 ALA B C 1
ATOM 2683 O O . ALA B 1 40 ? 36.562 -27.812 -8.188 1 39.38 40 ALA B O 1
ATOM 2684 N N . ARG B 1 41 ? 37.531 -28.703 -6.426 1 37.16 41 ARG B N 1
ATOM 2685 C CA . ARG B 1 41 ? 37.75 -29.719 -7.449 1 37.16 41 ARG B CA 1
ATOM 2686 C C . ARG B 1 41 ? 36.5 -29.984 -8.258 1 37.16 41 ARG B C 1
ATOM 2688 O O . ARG B 1 41 ? 36.531 -29.984 -9.492 1 37.16 41 ARG B O 1
ATOM 2695 N N . SER B 1 42 ? 36.156 -31.484 -8.117 1 36.34 42 SER B N 1
ATOM 2696 C CA . SER B 1 42 ? 35.312 -31.859 -9.258 1 36.34 42 SER B CA 1
ATOM 2697 C C . SER B 1 42 ? 34.094 -30.969 -9.367 1 36.34 42 SER B C 1
ATOM 2699 O O . SER B 1 42 ? 33.844 -30.141 -8.492 1 36.34 42 SER B O 1
ATOM 2701 N N . GLY B 1 43 ? 32.906 -31.516 -10 1 37.81 43 GLY B N 1
ATOM 2702 C CA . GLY B 1 43 ? 31.672 -31.031 -10.586 1 37.81 43 GLY B CA 1
ATOM 2703 C C . GLY B 1 43 ? 30.781 -30.344 -9.578 1 37.81 43 GLY B C 1
ATOM 2704 O O . GLY B 1 43 ? 30.875 -30.594 -8.375 1 37.81 43 GLY B O 1
ATOM 2705 N N . GLY B 1 44 ? 30.047 -28.922 -9.828 1 47.97 44 GLY B N 1
ATOM 2706 C CA . GLY B 1 44 ? 28.953 -28.078 -9.391 1 47.97 44 GLY B CA 1
ATOM 2707 C C . GLY B 1 44 ? 28.094 -28.703 -8.328 1 47.97 44 GLY B C 1
ATOM 2708 O O . GLY B 1 44 ? 27.078 -28.125 -7.914 1 47.97 44 GLY B O 1
ATOM 2709 N N . TYR B 1 45 ? 28.297 -30.016 -7.895 1 53.34 45 TYR B N 1
ATOM 2710 C CA . TYR B 1 45 ? 27.312 -30.766 -7.109 1 53.34 45 TYR B CA 1
ATOM 2711 C C . TYR B 1 45 ? 27.734 -30.828 -5.648 1 53.34 45 TYR B C 1
ATOM 2713 O O . TYR B 1 45 ? 27.266 -31.703 -4.902 1 53.34 45 TYR B O 1
ATOM 2721 N N . GLY B 1 46 ? 28.781 -30.188 -5.102 1 57.41 46 GLY B N 1
ATOM 2722 C CA . GLY B 1 46 ? 29.156 -30.281 -3.701 1 57.41 46 GLY B CA 1
ATOM 2723 C C . GLY B 1 46 ? 28.047 -29.906 -2.752 1 57.41 46 GLY B C 1
ATOM 2724 O O . GLY B 1 46 ? 27.969 -30.406 -1.631 1 57.41 46 GLY B O 1
ATOM 2725 N N . TYR B 1 47 ? 27.281 -29.094 -3.121 1 60.72 47 TYR B N 1
ATOM 2726 C CA . TYR B 1 47 ? 26.172 -28.656 -2.277 1 60.72 47 TYR B CA 1
ATOM 2727 C C . TYR B 1 47 ? 25.172 -29.781 -2.059 1 60.72 47 TYR B C 1
ATOM 2729 O O . TYR B 1 47 ? 24.438 -29.797 -1.066 1 60.72 47 TYR B O 1
ATOM 2737 N N . LEU B 1 48 ? 25.25 -30.781 -2.867 1 65.25 48 LEU B N 1
ATOM 2738 C CA . LEU B 1 48 ? 24.328 -31.906 -2.744 1 65.25 48 LEU B CA 1
ATOM 2739 C C . LEU B 1 48 ? 24.719 -32.812 -1.582 1 65.25 48 LEU B C 1
ATOM 2741 O O . LEU B 1 48 ? 23.906 -33.625 -1.118 1 65.25 48 LEU B O 1
ATOM 2745 N N . LEU B 1 49 ? 25.922 -32.562 -1.149 1 67 49 LEU B N 1
ATOM 2746 C CA . LEU B 1 49 ? 26.359 -33.438 -0.069 1 67 49 LEU B CA 1
ATOM 2747 C C . LEU B 1 49 ? 26.047 -32.812 1.291 1 67 49 LEU B C 1
ATOM 2749 O O . LEU B 1 49 ? 26.125 -33.5 2.316 1 67 49 LEU B O 1
ATOM 2753 N N . GLU B 1 50 ? 25.656 -31.719 1.299 1 76.31 50 GLU B N 1
ATOM 2754 C CA . GLU B 1 50 ? 25.344 -31.047 2.559 1 76.31 50 GLU B CA 1
ATOM 2755 C C . GLU B 1 50 ? 23.922 -31.344 3.008 1 76.31 50 GLU B C 1
ATOM 2757 O O . GLU B 1 50 ? 22.969 -31.016 2.299 1 76.31 50 GLU B O 1
ATOM 2762 N N . PRO B 1 51 ? 23.766 -32.062 4.141 1 84.19 51 PRO B N 1
ATOM 2763 C CA . PRO B 1 51 ? 22.438 -32.406 4.645 1 84.19 51 PRO B CA 1
ATOM 2764 C C . PRO B 1 51 ? 21.562 -31.172 4.859 1 84.19 51 PRO B C 1
ATOM 2766 O O . PRO B 1 51 ? 20.344 -31.234 4.707 1 84.19 51 PRO B O 1
ATOM 2769 N N . LEU B 1 52 ? 22.141 -30.062 5.176 1 84.69 52 LEU B N 1
ATOM 2770 C CA . LEU B 1 52 ? 21.375 -28.844 5.406 1 84.69 52 LEU B CA 1
ATOM 2771 C C . LEU B 1 52 ? 20.672 -28.391 4.125 1 84.69 52 LEU B C 1
ATOM 2773 O O . LEU B 1 52 ? 19.562 -27.891 4.168 1 84.69 52 LEU B O 1
ATOM 2777 N N . TRP B 1 53 ? 21.359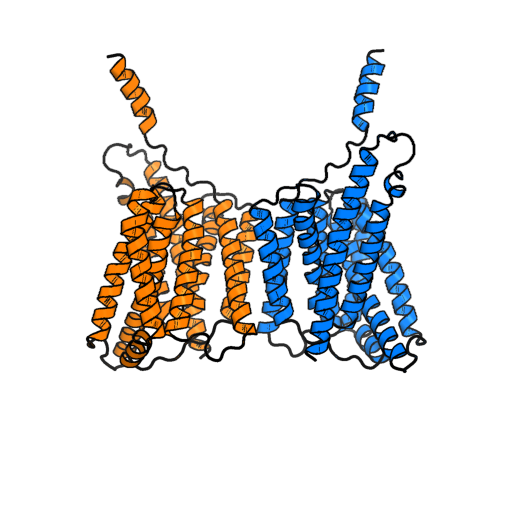 -28.547 3.072 1 83.5 53 TRP B N 1
ATOM 2778 C CA . TRP B 1 53 ? 20.766 -28.203 1.79 1 83.5 53 TRP B CA 1
ATOM 2779 C C . TRP B 1 53 ? 19.562 -29.078 1.493 1 83.5 53 TRP B C 1
ATOM 2781 O O . TRP B 1 53 ? 18.531 -28.594 1.02 1 83.5 53 TRP B O 1
ATOM 2791 N N . TRP B 1 54 ? 19.656 -30.375 1.887 1 86.38 54 TRP B N 1
ATOM 2792 C CA . TRP B 1 54 ? 18.547 -31.297 1.652 1 86.38 54 TRP B CA 1
ATOM 2793 C C . TRP B 1 54 ? 17.375 -30.984 2.576 1 86.38 54 TRP B C 1
ATOM 2795 O O . TRP B 1 54 ? 16.219 -31.156 2.191 1 86.38 54 TRP B O 1
ATOM 2805 N N . ILE B 1 55 ? 17.656 -30.578 3.674 1 90 55 ILE B N 1
ATOM 2806 C CA . ILE B 1 55 ? 16.578 -30.172 4.578 1 90 55 ILE B CA 1
ATOM 2807 C C . ILE B 1 55 ? 15.859 -28.953 3.998 1 90 55 ILE B C 1
ATOM 2809 O O . ILE B 1 55 ? 14.633 -28.875 4.062 1 90 55 ILE B O 1
ATOM 2813 N N . GLY B 1 56 ? 16.625 -28.094 3.48 1 88.38 56 GLY B N 1
ATOM 2814 C CA . GLY B 1 56 ? 16.016 -26.953 2.807 1 88.38 56 GLY B CA 1
ATOM 2815 C C . GLY B 1 56 ? 15.148 -27.344 1.63 1 88.38 56 GLY B C 1
ATOM 2816 O O . GLY B 1 56 ? 14.055 -26.812 1.448 1 88.38 56 GLY B O 1
ATOM 2817 N N . MET B 1 57 ? 15.609 -28.281 0.917 1 86.44 57 MET B N 1
ATOM 2818 C CA . MET B 1 57 ? 14.859 -28.766 -0.246 1 86.44 57 MET B CA 1
ATOM 2819 C C . MET B 1 57 ? 13.547 -29.406 0.178 1 86.44 57 MET B C 1
ATOM 2821 O O . MET B 1 57 ? 12.508 -29.172 -0.435 1 86.44 57 MET B O 1
ATOM 2825 N N . LEU B 1 58 ? 13.625 -30.203 1.114 1 89.44 58 LEU B N 1
ATOM 2826 C CA . LEU B 1 58 ? 12.422 -30.844 1.618 1 89.44 58 LEU B CA 1
ATOM 2827 C C . LEU B 1 58 ? 11.422 -29.812 2.129 1 89.44 58 LEU B C 1
ATOM 2829 O O . LEU B 1 58 ? 10.219 -29.938 1.896 1 89.44 58 LEU B O 1
ATOM 2833 N N . THR B 1 59 ? 11.945 -28.859 2.805 1 90.19 59 THR B N 1
ATOM 2834 C CA . THR B 1 59 ? 11.102 -27.797 3.309 1 90.19 59 THR B CA 1
ATOM 2835 C C . THR B 1 59 ? 10.43 -27.047 2.156 1 90.19 59 THR B C 1
ATOM 2837 O O . THR B 1 59 ? 9.258 -26.672 2.25 1 90.19 59 THR B O 1
ATOM 2840 N N . MET B 1 60 ? 11.109 -26.828 1.154 1 89.12 60 MET B N 1
ATOM 2841 C CA . MET B 1 60 ? 10.57 -26.156 -0.026 1 89.12 60 MET B CA 1
ATOM 2842 C C . MET B 1 60 ? 9.445 -26.984 -0.655 1 89.12 60 MET B C 1
ATOM 2844 O O . MET B 1 60 ? 8.422 -26.422 -1.056 1 89.12 60 MET B O 1
ATOM 2848 N N . VAL B 1 61 ? 9.688 -28.266 -0.707 1 87.38 61 VAL B N 1
ATOM 2849 C CA . VAL B 1 61 ? 8.711 -29.156 -1.307 1 87.38 61 VAL B CA 1
ATOM 2850 C C . VAL B 1 61 ? 7.434 -29.172 -0.472 1 87.38 61 VAL B C 1
ATOM 2852 O O . VAL B 1 61 ? 6.328 -29.078 -1.016 1 87.38 61 VAL B O 1
ATOM 2855 N N . VAL B 1 62 ? 7.586 -29.266 0.751 1 91.81 62 VAL B N 1
ATOM 2856 C CA . VAL B 1 62 ? 6.438 -29.219 1.65 1 91.81 62 VAL B CA 1
ATOM 2857 C C . VAL B 1 62 ? 5.699 -27.891 1.476 1 91.81 62 VAL B C 1
ATOM 2859 O O . VAL B 1 62 ? 4.465 -27.859 1.438 1 91.81 62 VAL B O 1
ATOM 2862 N N . GLY B 1 63 ? 6.43 -26.844 1.411 1 91.44 63 GLY B N 1
ATOM 2863 C CA . GLY B 1 63 ? 5.824 -25.547 1.172 1 91.44 63 GLY B CA 1
ATOM 2864 C C . GLY B 1 63 ? 5.043 -25.484 -0.127 1 91.44 63 GLY B C 1
ATOM 2865 O O . GLY B 1 63 ? 3.938 -24.938 -0.167 1 91.44 63 GLY B O 1
ATOM 2866 N N . GLU B 1 64 ? 5.586 -26.031 -1.126 1 85.44 64 GLU B N 1
ATOM 2867 C CA . GLU B 1 64 ? 4.934 -26.047 -2.432 1 85.44 64 GLU B CA 1
ATOM 2868 C C . GLU B 1 64 ? 3.654 -26.875 -2.398 1 85.44 64 GLU B C 1
ATOM 2870 O O . GLU B 1 64 ? 2.658 -26.516 -3.031 1 85.44 64 GLU B O 1
ATOM 2875 N N . PHE B 1 65 ? 3.758 -27.984 -1.736 1 89.81 65 PHE B N 1
ATOM 2876 C CA . PHE B 1 65 ? 2.572 -28.828 -1.591 1 89.81 65 PHE B CA 1
ATOM 2877 C C . PHE B 1 65 ? 1.464 -28.078 -0.863 1 89.81 65 PHE B C 1
ATOM 2879 O O . PHE B 1 65 ? 0.298 -28.141 -1.26 1 89.81 65 PHE B O 1
ATOM 2886 N N . ALA B 1 66 ? 1.808 -27.406 0.158 1 91.69 66 ALA B N 1
ATOM 2887 C CA . ALA B 1 66 ? 0.836 -26.594 0.874 1 91.69 66 ALA B CA 1
ATOM 2888 C C . ALA B 1 66 ? 0.264 -25.5 -0.033 1 91.69 66 ALA B C 1
ATOM 2890 O O . ALA B 1 66 ? -0.923 -25.172 0.049 1 91.69 66 ALA B O 1
ATOM 2891 N N . ASN B 1 67 ? 1.119 -24.953 -0.827 1 91 67 ASN B N 1
ATOM 2892 C CA . ASN B 1 67 ? 0.681 -23.953 -1.788 1 91 67 ASN B CA 1
ATOM 2893 C C . ASN B 1 67 ? -0.333 -24.516 -2.775 1 91 67 ASN B C 1
ATOM 2895 O O . ASN B 1 67 ? -1.341 -23.875 -3.078 1 91 67 ASN B O 1
ATOM 2899 N N . PHE B 1 68 ? -0.086 -25.688 -3.143 1 87.25 68 PHE B N 1
ATOM 2900 C CA . PHE B 1 68 ? -0.983 -26.391 -4.059 1 87.25 68 PHE B CA 1
ATOM 2901 C C . PHE B 1 68 ? -2.348 -26.609 -3.414 1 87.25 68 PHE B C 1
ATOM 2903 O O . PHE B 1 68 ? -3.381 -26.391 -4.055 1 87.25 68 PHE B O 1
ATOM 2910 N N . ILE B 1 69 ? -2.354 -27.031 -2.27 1 89.69 69 ILE B N 1
ATOM 2911 C CA . ILE B 1 69 ? -3.605 -27.281 -1.564 1 89.69 69 ILE B CA 1
ATOM 2912 C C . ILE B 1 69 ? -4.34 -25.953 -1.33 1 89.69 69 ILE B C 1
ATOM 2914 O O . ILE B 1 69 ? -5.574 -25.906 -1.376 1 89.69 69 ILE B O 1
ATOM 2918 N N . ALA B 1 70 ? -3.59 -24.953 -1.102 1 91.12 70 ALA B N 1
ATOM 2919 C CA . ALA B 1 70 ? -4.207 -23.641 -0.9 1 91.12 70 ALA B CA 1
ATOM 2920 C C . ALA B 1 70 ? -5.043 -23.234 -2.111 1 91.12 70 ALA B C 1
ATOM 2922 O O . ALA B 1 70 ? -6.129 -22.672 -1.962 1 91.12 70 ALA B O 1
ATOM 2923 N N . TYR B 1 71 ? -4.566 -23.562 -3.285 1 87.81 71 TYR B N 1
ATOM 2924 C CA . TYR B 1 71 ? -5.262 -23.203 -4.516 1 87.81 71 TYR B CA 1
ATOM 2925 C C . TYR B 1 71 ? -6.59 -23.938 -4.629 1 87.81 71 TYR B C 1
ATOM 2927 O O . TYR B 1 71 ? -7.5 -23.484 -5.332 1 87.81 71 TYR B O 1
ATOM 2935 N N . ILE B 1 72 ? -6.691 -25.062 -3.936 1 85.38 72 ILE B N 1
ATOM 2936 C CA . ILE B 1 72 ? -7.914 -25.859 -3.961 1 85.38 72 ILE B CA 1
ATOM 2937 C C . ILE B 1 72 ? -9.008 -25.141 -3.156 1 85.38 72 ILE B C 1
ATOM 2939 O O . ILE B 1 72 ? -10.18 -25.188 -3.518 1 85.38 72 ILE B O 1
ATOM 2943 N N . TYR B 1 73 ? -8.641 -24.438 -2.111 1 86.81 73 TYR B N 1
ATOM 2944 C CA . TYR B 1 73 ? -9.609 -23.922 -1.158 1 86.81 73 TYR B CA 1
ATOM 2945 C C . TYR B 1 73 ? -9.867 -22.438 -1.389 1 86.81 73 TYR B C 1
ATOM 2947 O O . TYR B 1 73 ? -10.859 -21.891 -0.906 1 86.81 73 TYR B O 1
ATOM 2955 N N . ALA B 1 74 ? -8.977 -21.844 -2.068 1 88.25 74 ALA B N 1
ATOM 2956 C CA . ALA B 1 74 ? -9.109 -20.391 -2.232 1 88.25 74 ALA B CA 1
ATOM 2957 C C . ALA B 1 74 ? -8.773 -19.969 -3.66 1 88.25 74 ALA B C 1
ATOM 2959 O O . ALA B 1 74 ? -8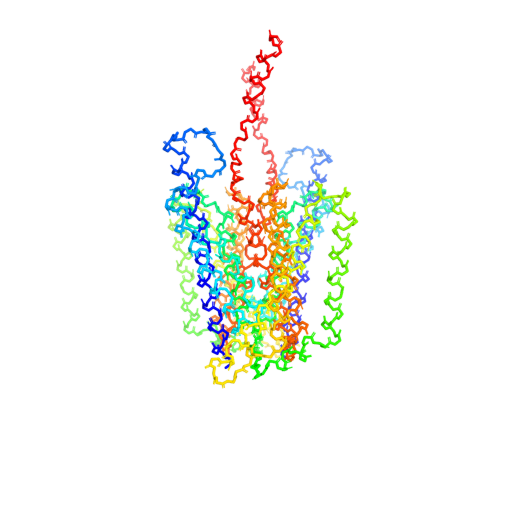.008 -20.656 -4.352 1 88.25 74 ALA B O 1
ATOM 2960 N N . PRO B 1 75 ? -9.375 -18.859 -4.102 1 88.69 75 PRO B N 1
ATOM 2961 C CA . PRO B 1 75 ? -9.07 -18.375 -5.445 1 88.69 75 PRO B CA 1
ATOM 2962 C C . PRO B 1 75 ? -7.625 -17.906 -5.59 1 88.69 75 PRO B C 1
ATOM 2964 O O . PRO B 1 75 ? -6.98 -17.562 -4.594 1 88.69 75 PRO B O 1
ATOM 2967 N N . ALA B 1 76 ? -7.195 -17.922 -6.762 1 88.25 76 ALA B N 1
ATOM 2968 C CA . ALA B 1 76 ? -5.816 -17.547 -7.066 1 88.25 76 ALA B CA 1
ATOM 2969 C C . ALA B 1 76 ? -5.547 -16.094 -6.66 1 88.25 76 ALA B C 1
ATOM 2971 O O . ALA B 1 76 ? -4.422 -15.75 -6.285 1 88.25 76 ALA B O 1
ATOM 2972 N N . VAL B 1 77 ? -6.539 -15.297 -6.719 1 88.81 77 VAL B N 1
ATOM 2973 C CA . VAL B 1 77 ? -6.387 -13.883 -6.402 1 88.81 77 VAL B CA 1
ATOM 2974 C C . VAL B 1 77 ? -5.949 -13.719 -4.949 1 88.81 77 VAL B C 1
ATOM 2976 O O . VAL B 1 77 ? -5.297 -12.734 -4.598 1 88.81 77 VAL B O 1
ATOM 2979 N N . LEU B 1 78 ? -6.273 -14.68 -4.172 1 89.88 78 LEU B N 1
ATOM 2980 C CA . LEU B 1 78 ? -5.918 -14.648 -2.756 1 89.88 78 LEU B CA 1
ATOM 2981 C C . LEU B 1 78 ? -4.578 -15.336 -2.518 1 89.88 78 LEU B C 1
ATOM 2983 O O . LEU B 1 78 ? -3.721 -14.797 -1.811 1 89.88 78 LEU B O 1
ATOM 2987 N N . VAL B 1 79 ? -4.32 -16.391 -3.123 1 91.38 79 VAL B N 1
ATOM 2988 C CA . VAL B 1 79 ? -3.211 -17.281 -2.789 1 91.38 79 VAL B CA 1
ATOM 2989 C C . VAL B 1 79 ? -1.933 -16.781 -3.465 1 91.38 79 VAL B C 1
ATOM 2991 O O . VAL B 1 79 ? -0.868 -16.75 -2.844 1 91.38 79 VAL B O 1
ATOM 2994 N N . THR B 1 80 ? -2.002 -16.359 -4.672 1 91.62 80 THR B N 1
ATOM 2995 C CA . THR B 1 80 ? -0.819 -16.094 -5.48 1 91.62 80 THR B CA 1
ATOM 2996 C C . THR B 1 80 ? -0.05 -14.898 -4.922 1 91.62 80 THR B C 1
ATOM 2998 O O . THR B 1 80 ? 1.167 -14.969 -4.738 1 91.62 80 THR B O 1
ATOM 3001 N N . PRO B 1 81 ? -0.732 -13.836 -4.602 1 91.56 81 PRO B N 1
ATOM 3002 C CA . PRO B 1 81 ? 0.015 -12.703 -4.062 1 91.56 81 PRO B CA 1
ATOM 3003 C C . PRO B 1 81 ? 0.653 -13 -2.707 1 91.56 81 PRO B C 1
ATOM 3005 O O . PRO B 1 81 ? 1.643 -12.367 -2.332 1 91.56 81 PRO B O 1
ATOM 3008 N N . LEU B 1 82 ? 0.101 -13.906 -2 1 91.5 82 LEU B N 1
ATOM 3009 C CA . LEU B 1 82 ? 0.623 -14.242 -0.681 1 91.5 82 LEU B CA 1
ATOM 3010 C C . LEU B 1 82 ? 1.993 -14.906 -0.79 1 91.5 82 LEU B C 1
ATOM 3012 O O . LEU B 1 82 ? 2.713 -15.016 0.204 1 91.5 82 LEU B O 1
ATOM 3016 N N . GLY B 1 83 ? 2.357 -15.258 -1.977 1 90.12 83 GLY B N 1
ATOM 3017 C CA . GLY B 1 83 ? 3.709 -15.734 -2.215 1 90.12 83 GLY B CA 1
ATOM 3018 C C . GLY B 1 83 ? 4.773 -14.719 -1.831 1 90.12 83 GLY B C 1
ATOM 3019 O O . GLY B 1 83 ? 5.91 -15.094 -1.523 1 90.12 83 GLY B O 1
ATOM 3020 N N . ALA B 1 84 ? 4.438 -13.469 -1.848 1 90.38 84 ALA B N 1
ATOM 3021 C CA . ALA B 1 84 ? 5.363 -12.406 -1.474 1 90.38 84 ALA B CA 1
ATOM 3022 C C . ALA B 1 84 ? 5.789 -12.539 -0.013 1 90.38 84 ALA B C 1
ATOM 3024 O O . ALA B 1 84 ? 6.855 -12.055 0.375 1 90.38 84 ALA B O 1
ATOM 3025 N N . LEU B 1 85 ? 4.957 -13.156 0.746 1 90.81 85 LEU B N 1
ATOM 3026 C CA . LEU B 1 85 ? 5.266 -13.328 2.162 1 90.81 85 LEU B CA 1
ATOM 3027 C C . LEU B 1 85 ? 6.488 -14.219 2.35 1 90.81 85 LEU B C 1
ATOM 3029 O O . LEU B 1 85 ? 7.184 -14.125 3.361 1 90.81 85 LEU B O 1
ATOM 3033 N N . SER B 1 86 ? 6.715 -15.086 1.391 1 91.62 86 SER B N 1
ATOM 3034 C CA . SER B 1 86 ? 7.906 -15.922 1.479 1 91.62 86 SER B CA 1
ATOM 3035 C C . SER B 1 86 ? 9.18 -15.086 1.428 1 91.62 86 SER B C 1
ATOM 3037 O O . SER B 1 86 ? 10.172 -15.414 2.082 1 91.62 86 SER B O 1
ATOM 3039 N N . ILE B 1 87 ? 9.117 -14.062 0.676 1 86.19 87 ILE B N 1
ATOM 3040 C CA . ILE B 1 87 ? 10.266 -13.164 0.568 1 86.19 87 ILE B CA 1
ATOM 3041 C C . ILE B 1 87 ? 10.5 -12.469 1.907 1 86.19 87 ILE B C 1
ATOM 3043 O O . ILE B 1 87 ? 11.648 -12.281 2.32 1 86.19 87 ILE B O 1
ATOM 3047 N N . ILE B 1 88 ? 9.469 -12.125 2.531 1 88.88 88 ILE B N 1
ATOM 3048 C CA . ILE B 1 88 ? 9.562 -11.492 3.838 1 88.88 88 ILE B CA 1
ATOM 3049 C C . ILE B 1 88 ? 10.211 -12.453 4.832 1 88.88 88 ILE B C 1
ATOM 3051 O O . ILE B 1 88 ? 11.148 -12.078 5.547 1 88.88 88 ILE B O 1
ATOM 3055 N N . VAL B 1 89 ? 9.703 -13.641 4.844 1 90.62 89 VAL B N 1
ATOM 3056 C CA . VAL B 1 89 ? 10.227 -14.648 5.758 1 90.62 89 VAL B CA 1
ATOM 3057 C C . VAL B 1 89 ? 11.719 -14.867 5.492 1 90.62 89 VAL B C 1
ATOM 3059 O O . VAL B 1 89 ? 12.516 -14.914 6.43 1 90.62 89 VAL B O 1
ATOM 3062 N N . SER B 1 90 ? 12.031 -14.93 4.273 1 88.19 90 SER B N 1
ATOM 3063 C CA . SER B 1 90 ? 13.43 -15.109 3.898 1 88.19 90 SER B CA 1
ATOM 3064 C C . SER B 1 90 ? 14.281 -13.938 4.359 1 88.19 90 SER B C 1
ATOM 3066 O O . SER B 1 90 ? 15.375 -14.125 4.891 1 88.19 90 SER B O 1
ATOM 3068 N N . ALA B 1 91 ? 13.789 -12.766 4.191 1 85.31 91 ALA B N 1
ATOM 3069 C CA . ALA B 1 91 ? 14.531 -11.57 4.559 1 85.31 91 ALA B CA 1
ATOM 3070 C C . ALA B 1 91 ? 14.734 -11.492 6.07 1 85.31 91 ALA B C 1
ATOM 3072 O O . ALA B 1 91 ? 15.82 -11.172 6.547 1 85.31 91 ALA B O 1
ATOM 3073 N N . VAL B 1 92 ? 13.742 -11.766 6.793 1 87.94 92 VAL B N 1
ATOM 3074 C CA . VAL B 1 92 ? 13.789 -11.688 8.25 1 87.94 92 VAL B CA 1
ATOM 3075 C C . VAL B 1 92 ? 14.719 -12.773 8.789 1 87.94 92 VAL B C 1
ATOM 3077 O O . VAL B 1 92 ? 15.547 -12.508 9.672 1 87.94 92 VAL B O 1
ATOM 3080 N N . LEU B 1 93 ? 14.578 -13.961 8.242 1 88.69 93 LEU B N 1
ATOM 3081 C CA . LEU B 1 93 ? 15.422 -15.062 8.688 1 88.69 93 LEU B CA 1
ATOM 3082 C C . LEU B 1 93 ? 16.875 -14.82 8.297 1 88.69 93 LEU B C 1
ATOM 3084 O O . LEU B 1 93 ? 17.797 -15.195 9.039 1 88.69 93 LEU B O 1
ATOM 3088 N N . ALA B 1 94 ? 17.062 -14.219 7.18 1 84.94 94 ALA B N 1
ATOM 3089 C CA . ALA B 1 94 ? 18.422 -13.883 6.762 1 84.94 94 ALA B CA 1
ATOM 3090 C C . ALA B 1 94 ? 19.062 -12.891 7.723 1 84.94 94 ALA B C 1
ATOM 3092 O O . ALA B 1 94 ? 20.266 -12.977 8.008 1 84.94 94 ALA B O 1
ATOM 3093 N N . HIS B 1 95 ? 18.312 -12.008 8.188 1 83.62 95 HIS B N 1
ATOM 3094 C CA . HIS B 1 95 ? 18.797 -11.016 9.141 1 83.62 95 HIS B CA 1
ATOM 3095 C C . HIS B 1 95 ? 19.219 -11.672 10.453 1 83.62 95 HIS B C 1
ATOM 3097 O O . HIS B 1 95 ? 20.281 -11.336 11.008 1 83.62 95 HIS B O 1
ATOM 3103 N N . PHE B 1 96 ? 18.531 -12.68 10.891 1 86.19 96 PHE B N 1
ATOM 3104 C CA . PHE B 1 96 ? 18.797 -13.297 12.188 1 86.19 96 PHE B CA 1
ATOM 3105 C C . PHE B 1 96 ? 19.797 -14.43 12.047 1 86.19 96 PHE B C 1
ATOM 3107 O O . PHE B 1 96 ? 20.672 -14.609 12.914 1 86.19 96 PHE B O 1
ATOM 3114 N N . LEU B 1 97 ? 19.703 -15.156 10.961 1 84.5 97 LEU B N 1
ATOM 3115 C CA . LEU B 1 97 ? 20.5 -16.375 10.844 1 84.5 97 LEU B CA 1
ATOM 3116 C C . LEU B 1 97 ? 21.781 -16.109 10.07 1 84.5 97 LEU B C 1
ATOM 3118 O O . LEU B 1 97 ? 22.797 -16.812 10.266 1 84.5 97 LEU B O 1
ATOM 3122 N N . LEU B 1 98 ? 21.781 -15.148 9.172 1 79.75 98 LEU B N 1
ATOM 3123 C CA . LEU B 1 98 ? 22.938 -14.898 8.328 1 79.75 98 LEU B CA 1
ATOM 3124 C C . LEU B 1 98 ? 23.547 -13.531 8.633 1 79.75 98 LEU B C 1
ATOM 3126 O O . LEU B 1 98 ? 24.516 -13.117 7.992 1 79.75 98 LEU B O 1
ATOM 3130 N N . ASN B 1 99 ? 22.938 -12.758 9.562 1 81.06 99 ASN B N 1
ATOM 3131 C CA . ASN B 1 99 ? 23.438 -11.453 10.008 1 81.06 99 ASN B CA 1
ATOM 3132 C C . ASN B 1 99 ? 23.406 -10.43 8.883 1 81.06 99 ASN B C 1
ATOM 3134 O O . ASN B 1 99 ? 24.328 -9.617 8.742 1 81.06 99 ASN B O 1
ATOM 3138 N N . GLU B 1 100 ? 22.531 -10.695 8.031 1 79.31 100 GLU B N 1
ATOM 3139 C CA . GLU B 1 100 ? 22.328 -9.68 7.004 1 79.31 100 GLU B CA 1
ATOM 3140 C C . GLU B 1 100 ? 21.516 -8.508 7.543 1 79.31 100 GLU B C 1
ATOM 3142 O O . GLU B 1 100 ? 20.547 -8.703 8.273 1 79.31 100 GLU B O 1
ATOM 3147 N N . LYS B 1 101 ? 21.938 -7.309 7.363 1 79 101 LYS B N 1
ATOM 3148 C CA . LYS B 1 101 ? 21.266 -6.137 7.906 1 79 101 LYS B CA 1
ATOM 3149 C C . LYS B 1 101 ? 20.016 -5.793 7.09 1 79 101 LYS B C 1
ATOM 3151 O O . LYS B 1 101 ? 20.094 -5.695 5.859 1 79 101 LYS B O 1
ATOM 3156 N N . LEU B 1 102 ? 18.953 -5.891 7.754 1 79.31 102 LEU B N 1
ATOM 3157 C CA . LEU B 1 102 ? 17.719 -5.391 7.168 1 79.31 102 LEU B CA 1
ATOM 3158 C C . LEU B 1 102 ? 17.625 -3.873 7.293 1 79.31 102 LEU B C 1
ATOM 3160 O O . LEU B 1 102 ? 17.406 -3.348 8.391 1 79.31 102 LEU B O 1
ATOM 3164 N N . ARG B 1 103 ? 17.812 -3.176 6.215 1 81.25 103 ARG B N 1
ATOM 3165 C CA . ARG B 1 103 ? 17.828 -1.716 6.199 1 81.25 103 ARG B CA 1
ATOM 3166 C C . ARG B 1 103 ? 16.406 -1.154 6.305 1 81.25 103 ARG B C 1
ATOM 3168 O O . ARG B 1 103 ? 15.43 -1.899 6.215 1 81.25 103 ARG B O 1
ATOM 3175 N N . ARG B 1 104 ? 16.328 0.087 6.516 1 81.25 104 ARG B N 1
ATOM 3176 C CA . ARG B 1 104 ? 15.055 0.79 6.688 1 81.25 104 ARG B CA 1
ATOM 3177 C C . ARG B 1 104 ? 14.141 0.569 5.488 1 81.25 104 ARG B C 1
ATOM 3179 O O . ARG B 1 104 ? 12.938 0.361 5.652 1 81.25 104 ARG B O 1
ATOM 3186 N N . MET B 1 105 ? 14.734 0.549 4.387 1 83.94 105 MET B N 1
ATOM 3187 C CA . MET B 1 105 ? 13.953 0.335 3.172 1 83.94 105 MET B CA 1
ATOM 3188 C C . MET B 1 105 ? 13.398 -1.085 3.125 1 83.94 105 MET B C 1
ATOM 3190 O O . MET B 1 105 ? 12.297 -1.31 2.623 1 83.94 105 MET B O 1
ATOM 3194 N N . GLY B 1 106 ? 14.203 -2.025 3.619 1 86.12 106 GLY B N 1
ATOM 3195 C CA . GLY B 1 106 ? 13.719 -3.395 3.699 1 86.12 106 GLY B CA 1
ATOM 3196 C C . GLY B 1 106 ? 12.508 -3.547 4.609 1 86.12 106 GLY B C 1
ATOM 3197 O O . GLY B 1 106 ? 11.57 -4.277 4.285 1 86.12 106 GLY B O 1
ATOM 3198 N N . ILE B 1 107 ? 12.586 -2.844 5.656 1 90 107 ILE B N 1
ATOM 3199 C CA . ILE B 1 107 ? 11.477 -2.885 6.605 1 90 107 ILE B CA 1
ATOM 3200 C C . ILE B 1 107 ? 10.219 -2.307 5.957 1 90 107 ILE B C 1
ATOM 3202 O O . ILE B 1 107 ? 9.125 -2.848 6.117 1 90 107 ILE B O 1
ATOM 3206 N N . LEU B 1 108 ? 10.43 -1.267 5.266 1 89.25 108 LEU B N 1
ATOM 3207 C CA . LEU B 1 108 ? 9.305 -0.655 4.566 1 89.25 108 LEU B CA 1
ATOM 3208 C C . LEU B 1 108 ? 8.695 -1.629 3.562 1 89.25 108 LEU B C 1
ATOM 3210 O O . LEU B 1 108 ? 7.469 -1.709 3.436 1 89.25 108 LEU B O 1
ATOM 3214 N N . GLY B 1 109 ? 9.586 -2.32 2.855 1 91.44 109 GLY B N 1
ATOM 3215 C CA . GLY B 1 109 ? 9.094 -3.336 1.938 1 91.44 109 GLY B CA 1
ATOM 3216 C C . GLY B 1 109 ? 8.273 -4.414 2.627 1 91.44 109 GLY B C 1
ATOM 3217 O O . GLY B 1 109 ? 7.238 -4.84 2.111 1 91.44 109 GLY B O 1
ATOM 3218 N N . CYS B 1 110 ? 8.664 -4.828 3.729 1 91.38 110 CYS B N 1
ATOM 3219 C CA . CYS B 1 110 ? 7.949 -5.848 4.492 1 91.38 110 CYS B CA 1
ATOM 3220 C C . CYS B 1 110 ? 6.582 -5.34 4.934 1 91.38 110 CYS B C 1
ATOM 3222 O O . CYS B 1 110 ? 5.586 -6.059 4.82 1 91.38 110 CYS B O 1
ATOM 3224 N N . VAL B 1 111 ? 6.582 -4.156 5.426 1 92.69 111 VAL B N 1
ATOM 3225 C CA . VAL B 1 111 ? 5.332 -3.564 5.879 1 92.69 111 VAL B CA 1
ATOM 3226 C C . VAL B 1 111 ? 4.344 -3.486 4.719 1 92.69 111 VAL B C 1
ATOM 3228 O O . VAL B 1 111 ? 3.172 -3.846 4.867 1 92.69 111 VAL B O 1
ATOM 3231 N N . LEU B 1 112 ? 4.797 -3.055 3.604 1 94.88 112 LEU B N 1
ATOM 3232 C CA . LEU B 1 112 ? 3.941 -2.926 2.43 1 94.88 112 LEU B CA 1
ATOM 3233 C C . LEU B 1 112 ? 3.387 -4.285 2.01 1 94.88 112 LEU B C 1
ATOM 3235 O O . LEU B 1 112 ? 2.215 -4.395 1.647 1 94.88 112 LEU B O 1
ATOM 3239 N N . CYS B 1 113 ? 4.18 -5.281 2.053 1 93.25 113 CYS B N 1
ATOM 3240 C CA . CYS B 1 113 ? 3.73 -6.617 1.676 1 93.25 113 CYS B CA 1
ATOM 3241 C C . CYS B 1 113 ? 2.67 -7.125 2.643 1 93.25 113 CYS B C 1
ATOM 3243 O O . CYS B 1 113 ? 1.69 -7.75 2.227 1 93.25 113 CYS B O 1
ATOM 3245 N N . ILE B 1 114 ? 2.881 -6.871 3.861 1 93.38 114 ILE B N 1
ATOM 3246 C CA . ILE B 1 114 ? 1.922 -7.305 4.871 1 93.38 114 ILE B CA 1
ATOM 3247 C C . ILE B 1 114 ? 0.612 -6.539 4.699 1 93.38 114 ILE B C 1
ATOM 3249 O O . ILE B 1 114 ? -0.467 -7.137 4.691 1 93.38 114 ILE B O 1
ATOM 3253 N N . VAL B 1 115 ? 0.754 -5.266 4.574 1 94.75 115 VAL B N 1
ATOM 3254 C CA . VAL B 1 115 ? -0.417 -4.406 4.434 1 94.75 115 VAL B CA 1
ATOM 3255 C C . VAL B 1 115 ? -1.178 -4.77 3.162 1 94.75 115 VAL B C 1
ATOM 3257 O O . VAL B 1 115 ? -2.4 -4.93 3.186 1 94.75 115 VAL B O 1
ATOM 3260 N N . GLY B 1 116 ? -0.49 -4.875 2.072 1 94.88 116 GLY B N 1
ATOM 3261 C CA . GLY B 1 116 ? -1.129 -5.273 0.828 1 94.88 116 GLY B CA 1
ATOM 3262 C C . GLY B 1 116 ? -1.818 -6.621 0.914 1 94.88 116 GLY B C 1
ATOM 3263 O O . GLY B 1 116 ? -2.934 -6.785 0.417 1 94.88 116 GLY B O 1
ATOM 3264 N N . SER B 1 117 ? -1.194 -7.586 1.528 1 92.81 117 SER B N 1
ATOM 3265 C CA . SER B 1 117 ? -1.771 -8.914 1.693 1 92.81 117 SER B CA 1
ATOM 3266 C C . SER B 1 117 ? -3.031 -8.867 2.549 1 92.81 117 SER B C 1
ATOM 3268 O O . SER B 1 117 ? -4.004 -9.57 2.268 1 92.81 117 SER B O 1
ATOM 3270 N N . THR B 1 118 ? -2.998 -8.102 3.561 1 91.88 118 THR B N 1
ATOM 3271 C CA . THR B 1 118 ? -4.156 -7.965 4.438 1 91.88 118 THR B CA 1
ATOM 3272 C C . THR B 1 118 ? -5.359 -7.43 3.666 1 91.88 118 THR B C 1
ATOM 3274 O O . THR B 1 118 ? -6.477 -7.93 3.818 1 91.88 118 THR B O 1
ATOM 3277 N N . VAL B 1 119 ? -5.117 -6.453 2.848 1 92.81 119 VAL B N 1
ATOM 3278 C CA . VAL B 1 119 ? -6.195 -5.875 2.055 1 92.81 119 VAL B CA 1
ATOM 3279 C C . VAL B 1 119 ? -6.75 -6.922 1.093 1 92.81 119 VAL B C 1
ATOM 3281 O O . VAL B 1 119 ? -7.965 -7.023 0.913 1 92.81 119 VAL B O 1
ATOM 3284 N N . ILE B 1 120 ? -5.895 -7.68 0.51 1 91.44 120 ILE B N 1
ATOM 3285 C CA . ILE B 1 120 ? -6.316 -8.711 -0.43 1 91.44 120 ILE B CA 1
ATOM 3286 C C . ILE B 1 120 ? -7.168 -9.75 0.292 1 91.44 120 ILE B C 1
ATOM 3288 O O . ILE B 1 120 ? -8.25 -10.109 -0.18 1 91.44 120 ILE B O 1
ATOM 3292 N N . VAL B 1 121 ? -6.734 -10.234 1.463 1 89.5 121 VAL B N 1
ATOM 3293 C CA . VAL B 1 121 ? -7.414 -11.289 2.213 1 89.5 121 VAL B CA 1
ATOM 3294 C C . VAL B 1 121 ? -8.797 -10.797 2.65 1 89.5 121 VAL B C 1
ATOM 3296 O O . VAL B 1 121 ? -9.766 -11.562 2.621 1 89.5 121 VAL B O 1
ATOM 3299 N N . LEU B 1 122 ? -8.938 -9.531 2.99 1 89.19 122 LEU B N 1
ATOM 3300 C CA . LEU B 1 122 ? -10.188 -8.984 3.508 1 89.19 122 LEU B CA 1
ATOM 3301 C C . LEU B 1 122 ? -11.211 -8.812 2.391 1 89.19 122 LEU B C 1
ATOM 3303 O O . LEU B 1 122 ? -12.422 -8.883 2.631 1 89.19 122 LEU B O 1
ATOM 3307 N N . HIS B 1 123 ? -10.75 -8.656 1.149 1 89.25 123 HIS B N 1
ATOM 3308 C CA . HIS B 1 123 ? -11.688 -8.32 0.085 1 89.25 123 HIS B CA 1
ATOM 3309 C C . HIS B 1 123 ? -11.672 -9.367 -1.019 1 89.25 123 HIS B C 1
ATOM 3311 O O . HIS B 1 123 ? -12.258 -9.164 -2.086 1 89.25 123 HIS B O 1
ATOM 3317 N N . ALA B 1 124 ? -10.953 -10.43 -0.803 1 87.12 124 ALA B N 1
ATOM 3318 C CA . ALA B 1 124 ? -10.914 -11.508 -1.785 1 87.12 124 ALA B CA 1
ATOM 3319 C C . ALA B 1 124 ? -12.273 -12.172 -1.926 1 87.12 124 ALA B C 1
ATOM 3321 O O . ALA B 1 124 ? -12.992 -12.359 -0.937 1 87.12 124 ALA B O 1
ATOM 3322 N N . PRO B 1 125 ? -12.648 -12.438 -3.146 1 84.5 125 PRO B N 1
ATOM 3323 C CA . PRO B 1 125 ? -13.922 -13.133 -3.352 1 84.5 125 PRO B CA 1
ATOM 3324 C C . PRO B 1 125 ? -13.93 -14.539 -2.754 1 84.5 125 PRO B C 1
ATOM 3326 O O . PRO B 1 125 ? -12.859 -15.125 -2.535 1 84.5 125 PRO B O 1
ATOM 3329 N N . ALA B 1 126 ? -15.117 -14.945 -2.41 1 78.25 126 ALA B N 1
ATOM 3330 C CA . ALA B 1 126 ? -15.25 -16.297 -1.884 1 78.25 126 ALA B CA 1
ATOM 3331 C C . ALA B 1 126 ? -15.156 -17.344 -3.002 1 78.25 126 ALA B C 1
ATOM 3333 O O . ALA B 1 126 ? -15.562 -17.078 -4.137 1 78.25 126 ALA B O 1
ATOM 3334 N N . GLU B 1 127 ? -14.531 -18.438 -2.652 1 75.06 127 GLU B N 1
ATOM 3335 C CA . GLU B 1 127 ? -14.406 -19.516 -3.625 1 75.06 127 GLU B CA 1
ATOM 3336 C C . GLU B 1 127 ? -15.758 -20.172 -3.893 1 75.06 127 GLU B C 1
ATOM 3338 O O . GLU B 1 127 ? -16.547 -20.375 -2.969 1 75.06 127 GLU B O 1
ATOM 3343 N N . HIS B 1 128 ? -15.969 -20.312 -5.207 1 72.12 128 HIS B N 1
ATOM 3344 C CA . HIS B 1 128 ? -17.172 -21.031 -5.594 1 72.12 128 HIS B CA 1
ATOM 3345 C C . HIS B 1 128 ? -17.047 -22.531 -5.293 1 72.12 128 HIS B C 1
ATOM 3347 O O . HIS B 1 128 ? -15.977 -23.109 -5.484 1 72.12 128 HIS B O 1
ATOM 3353 N N . SER B 1 129 ? -18 -23.016 -4.66 1 72.12 129 SER B N 1
ATOM 3354 C CA . SER B 1 129 ? -18 -24.453 -4.414 1 72.12 129 SER B CA 1
ATOM 3355 C C . SER B 1 129 ? -18.234 -25.234 -5.699 1 72.12 129 SER B C 1
ATOM 3357 O O . SER B 1 129 ? -19.281 -25.078 -6.34 1 72.12 129 SER B O 1
ATOM 3359 N N . ILE B 1 130 ? -17.188 -25.812 -6.156 1 75.75 130 ILE B N 1
ATOM 3360 C CA . ILE B 1 130 ? -17.297 -26.641 -7.344 1 75.75 130 ILE B CA 1
ATOM 3361 C C . ILE B 1 130 ? -17.625 -28.078 -6.938 1 75.75 130 ILE B C 1
ATOM 3363 O O . ILE B 1 130 ? -16.969 -28.641 -6.059 1 75.75 130 ILE B O 1
ATOM 3367 N N . SER B 1 131 ? -18.672 -28.625 -7.551 1 72.88 131 SER B N 1
ATOM 3368 C CA . SER B 1 131 ? -19.203 -29.891 -7.086 1 72.88 131 SER B CA 1
ATOM 3369 C C . SER B 1 131 ? -18.734 -31.047 -7.973 1 72.88 131 SER B C 1
ATOM 3371 O O . SER B 1 131 ? -18.812 -32.219 -7.578 1 72.88 131 SER B O 1
ATOM 3373 N N . SER B 1 132 ? -18.281 -30.734 -9.148 1 77.69 132 SER B N 1
ATOM 3374 C CA . SER B 1 132 ? -17.906 -31.844 -10.023 1 77.69 132 SER B CA 1
ATOM 3375 C C . SER B 1 132 ? -16.797 -31.438 -10.992 1 77.69 132 SER B C 1
ATOM 3377 O O . SER B 1 132 ? -16.578 -30.25 -11.234 1 77.69 132 SER B O 1
ATOM 3379 N N . VAL B 1 133 ? -16.125 -32.469 -11.445 1 80.62 133 VAL B N 1
ATOM 3380 C CA . VAL B 1 133 ? -15.062 -32.25 -12.414 1 80.62 133 VAL B CA 1
ATOM 3381 C C . VAL B 1 133 ? -15.648 -31.75 -13.734 1 80.62 133 VAL B C 1
ATOM 3383 O O . VAL B 1 133 ? -15.008 -31 -14.461 1 80.62 133 VAL B O 1
ATOM 3386 N N . GLU B 1 134 ? -16.844 -32.188 -13.992 1 82.12 134 GLU B N 1
ATOM 3387 C CA . GLU B 1 134 ? -17.531 -31.75 -15.211 1 82.12 134 GLU B CA 1
ATOM 3388 C C . GLU B 1 134 ? -17.766 -30.234 -15.18 1 82.12 134 GLU B C 1
ATOM 3390 O O . GLU B 1 134 ? -17.703 -29.578 -16.219 1 82.12 134 GLU B O 1
ATOM 3395 N N . GLU B 1 135 ? -18 -29.844 -14.07 1 85.06 135 GLU B N 1
ATOM 3396 C CA . GLU B 1 135 ? -18.219 -28.406 -13.93 1 85.06 135 GLU B CA 1
ATOM 3397 C C . GLU B 1 135 ? -16.922 -27.625 -14.211 1 85.06 135 GLU B C 1
ATOM 3399 O O . GLU B 1 135 ? -16.969 -26.562 -14.844 1 85.06 135 GLU B O 1
ATOM 3404 N N . ILE B 1 136 ? -15.914 -28.141 -13.758 1 84.5 136 ILE B N 1
ATOM 3405 C CA . ILE B 1 136 ? -14.625 -27.5 -13.992 1 84.5 136 ILE B CA 1
ATOM 3406 C C . ILE B 1 136 ? -14.305 -27.531 -15.484 1 84.5 136 ILE B C 1
ATOM 3408 O O . ILE B 1 136 ? -13.789 -26.547 -16.031 1 84.5 136 ILE B O 1
ATOM 3412 N N . TRP B 1 137 ? -14.602 -28.672 -16.047 1 84.69 137 TRP B N 1
ATOM 3413 C CA . TRP B 1 137 ? -14.375 -28.812 -17.484 1 84.69 137 TRP B CA 1
ATOM 3414 C C . TRP B 1 137 ? -15.227 -27.828 -18.281 1 84.69 137 TRP B C 1
ATOM 3416 O O . TRP B 1 137 ? -14.773 -27.266 -19.266 1 84.69 137 TRP B O 1
ATOM 3426 N N . ASP B 1 138 ? -16.422 -27.656 -17.812 1 87.69 138 ASP B N 1
ATOM 3427 C CA . ASP B 1 138 ? -17.312 -26.688 -18.453 1 87.69 138 ASP B CA 1
ATOM 3428 C C . ASP B 1 138 ? -16.766 -25.266 -18.344 1 87.69 138 ASP B C 1
ATOM 3430 O O . ASP B 1 138 ? -16.844 -24.484 -19.281 1 87.69 138 ASP B O 1
ATOM 3434 N N . LEU B 1 139 ? -16.266 -25.062 -17.25 1 87.12 139 LEU B N 1
ATOM 3435 C CA . LEU B 1 139 ? -15.688 -23.734 -17.031 1 87.12 139 LEU B CA 1
ATOM 3436 C C . LEU B 1 139 ? -14.43 -23.547 -17.875 1 87.12 139 LEU B C 1
ATOM 3438 O O . LEU B 1 139 ? -14.211 -22.469 -18.438 1 87.12 139 LEU B O 1
ATOM 3442 N N . ALA B 1 140 ? -13.633 -24.594 -17.969 1 88.31 140 ALA B N 1
ATOM 3443 C CA . ALA B 1 140 ? -12.375 -24.547 -18.703 1 88.31 140 ALA B CA 1
ATOM 3444 C C . ALA B 1 140 ? -12.625 -24.5 -20.219 1 88.31 140 ALA B C 1
ATOM 3446 O O . ALA B 1 140 ? -11.75 -24.078 -20.984 1 88.31 140 ALA B O 1
ATOM 3447 N N . THR B 1 141 ? -13.773 -24.906 -20.609 1 88.5 141 THR B N 1
ATOM 3448 C CA . THR B 1 141 ? -14.055 -24.969 -22.031 1 88.5 141 THR B CA 1
ATOM 3449 C C . THR B 1 141 ? -14.969 -23.828 -22.453 1 88.5 141 THR B C 1
ATOM 3451 O O . THR B 1 141 ? -15.492 -23.812 -23.578 1 88.5 141 THR B O 1
ATOM 3454 N N . GLN B 1 142 ? -15.172 -22.969 -21.594 1 90.56 142 GLN B N 1
ATOM 3455 C CA . GLN B 1 142 ? -15.891 -21.766 -21.984 1 90.56 142 GLN B CA 1
ATOM 3456 C C . GLN B 1 142 ? -15.125 -20.984 -23.047 1 90.56 142 GLN B C 1
ATOM 3458 O O . GLN B 1 142 ? -13.891 -20.969 -23.031 1 90.56 142 GLN B O 1
ATOM 3463 N N . PRO B 1 143 ? -15.836 -20.344 -23.906 1 91.5 143 PRO B N 1
ATOM 3464 C CA . PRO B 1 143 ? -15.18 -19.641 -25 1 91.5 143 PRO B CA 1
ATOM 3465 C C . PRO B 1 143 ? -14.195 -18.578 -24.516 1 91.5 143 PRO B C 1
ATOM 3467 O O . PRO B 1 143 ? -13.148 -18.375 -25.141 1 91.5 143 PRO B O 1
ATOM 3470 N N . THR B 1 144 ? -14.562 -17.938 -23.531 1 91.19 144 THR B N 1
ATOM 3471 C CA . THR B 1 144 ? -13.703 -16.875 -23.031 1 91.19 144 THR B CA 1
ATOM 3472 C C . THR B 1 144 ? -12.375 -17.438 -22.547 1 91.19 144 THR B C 1
ATOM 3474 O O . THR B 1 144 ? -11.312 -16.859 -22.812 1 91.19 144 THR B O 1
ATOM 3477 N N . PHE B 1 145 ? -12.438 -18.5 -21.812 1 93.25 145 PHE B N 1
ATOM 3478 C CA . PHE B 1 145 ? -11.203 -19.078 -21.312 1 93.25 145 PHE B CA 1
ATOM 3479 C C . PHE B 1 145 ? -10.43 -19.766 -22.422 1 93.25 145 PHE B C 1
ATOM 3481 O O . PHE B 1 145 ? -9.195 -19.75 -22.438 1 93.25 145 PHE B O 1
ATOM 3488 N N . LEU B 1 146 ? -11.109 -20.359 -23.344 1 92.31 146 LEU B N 1
ATOM 3489 C CA . LEU B 1 146 ? -10.445 -20.969 -24.484 1 92.31 146 LEU B CA 1
ATOM 3490 C C . LEU B 1 146 ? -9.703 -19.922 -25.297 1 92.31 146 LEU B C 1
ATOM 3492 O O . LEU B 1 146 ? -8.617 -20.188 -25.812 1 92.31 146 LEU B O 1
ATOM 3496 N N . LEU B 1 147 ? -10.32 -18.781 -25.375 1 94.06 147 LEU B N 1
ATOM 3497 C CA . LEU B 1 147 ? -9.633 -17.688 -26.047 1 94.06 147 LEU B CA 1
ATOM 3498 C C . LEU B 1 147 ? -8.375 -17.281 -25.281 1 94.06 147 LEU B C 1
ATOM 3500 O O . LEU B 1 147 ? -7.34 -17 -25.906 1 94.06 147 LEU B O 1
ATOM 3504 N N . TYR B 1 148 ? -8.484 -17.25 -23.969 1 95.06 148 TYR B N 1
ATOM 3505 C CA . TYR B 1 148 ? -7.312 -16.953 -23.156 1 95.06 148 TYR B CA 1
ATOM 3506 C C . TYR B 1 148 ? -6.211 -17.984 -23.375 1 95.06 148 TYR B C 1
ATOM 3508 O O . TYR B 1 148 ? -5.051 -17.625 -23.594 1 95.06 148 TYR B O 1
ATOM 3516 N N . THR B 1 149 ? -6.574 -19.25 -23.359 1 93.88 149 THR B N 1
ATOM 3517 C CA . THR B 1 149 ? -5.602 -20.312 -23.516 1 93.88 149 THR B CA 1
ATOM 3518 C C . THR B 1 149 ? -4.965 -20.281 -24.891 1 93.88 149 THR B C 1
ATOM 3520 O O . THR B 1 149 ? -3.748 -20.406 -25.031 1 93.88 149 THR B O 1
ATOM 3523 N N . ALA B 1 150 ? -5.77 -20.016 -25.828 1 94.12 150 ALA B N 1
ATOM 3524 C CA . ALA B 1 150 ? -5.262 -19.938 -27.203 1 94.12 150 ALA B CA 1
ATOM 3525 C C . ALA B 1 150 ? -4.309 -18.75 -27.359 1 94.12 150 ALA B C 1
ATOM 3527 O O . ALA B 1 150 ? -3.256 -18.875 -27.984 1 94.12 150 ALA B O 1
ATOM 3528 N N . SER B 1 151 ? -4.746 -17.672 -26.844 1 95.62 151 SER B N 1
ATOM 3529 C CA . SER B 1 151 ? -3.891 -16.484 -26.906 1 95.62 151 SER B CA 1
ATOM 3530 C C . SER B 1 151 ? -2.586 -16.703 -26.141 1 95.62 151 SER B C 1
ATOM 3532 O O . SER B 1 151 ? -1.521 -16.281 -26.594 1 95.62 151 SER B O 1
ATOM 3534 N N . ALA B 1 152 ? -2.699 -17.328 -24.984 1 94.62 152 ALA B N 1
ATOM 3535 C CA . ALA B 1 152 ? -1.517 -17.625 -24.188 1 94.62 152 ALA B CA 1
ATOM 3536 C C . ALA B 1 152 ? -0.542 -18.516 -24.953 1 94.62 152 ALA B C 1
ATOM 3538 O O . ALA B 1 152 ? 0.66 -18.234 -24.984 1 94.62 152 ALA B O 1
ATOM 3539 N N . ILE B 1 153 ? -1.024 -19.547 -25.578 1 93.88 153 ILE B N 1
ATOM 3540 C CA . ILE B 1 153 ? -0.195 -20.469 -26.344 1 93.88 153 ILE B CA 1
ATOM 3541 C C . ILE B 1 153 ? 0.418 -19.734 -27.531 1 93.88 153 ILE B C 1
ATOM 3543 O O . ILE B 1 153 ? 1.599 -19.922 -27.844 1 93.88 153 ILE B O 1
ATOM 3547 N N . ALA B 1 154 ? -0.362 -18.891 -28.188 1 94.75 154 ALA B N 1
ATOM 3548 C CA . ALA B 1 154 ? 0.124 -18.141 -29.328 1 94.75 154 ALA B CA 1
ATOM 3549 C C . ALA B 1 154 ? 1.254 -17.188 -28.922 1 94.75 154 ALA B C 1
ATOM 3551 O O . ALA B 1 154 ? 2.281 -17.125 -29.609 1 94.75 154 ALA B O 1
ATOM 3552 N N . VAL B 1 155 ? 1.043 -16.516 -27.891 1 94.88 155 VAL B N 1
ATOM 3553 C CA . VAL B 1 155 ? 2.053 -15.562 -27.422 1 94.88 155 VAL B CA 1
ATOM 3554 C C . VAL B 1 155 ? 3.322 -16.312 -27.031 1 94.88 155 VAL B C 1
ATOM 3556 O O . VAL B 1 155 ? 4.434 -15.875 -27.344 1 94.88 155 VAL B O 1
ATOM 3559 N N . VAL B 1 156 ? 3.178 -17.406 -26.328 1 93.94 156 VAL B N 1
ATOM 3560 C CA . VAL B 1 156 ? 4.328 -18.203 -25.922 1 93.94 156 VAL B CA 1
ATOM 3561 C C . VAL B 1 156 ? 5.082 -18.688 -27.172 1 93.94 156 VAL B C 1
ATOM 3563 O O . VAL B 1 156 ? 6.312 -18.672 -27.188 1 93.94 156 VAL B O 1
ATOM 3566 N N . MET B 1 157 ? 4.359 -19.078 -28.172 1 93.94 157 MET B N 1
ATOM 3567 C CA . MET B 1 157 ? 4.988 -19.562 -29.406 1 93.94 157 MET B CA 1
ATOM 3568 C C . MET B 1 157 ? 5.754 -18.438 -30.094 1 93.94 157 MET B C 1
ATOM 3570 O O . MET B 1 157 ? 6.863 -18.641 -30.594 1 93.94 157 MET B O 1
ATOM 3574 N N . VAL B 1 158 ? 5.156 -17.297 -30.109 1 93.25 158 VAL B N 1
ATOM 3575 C CA . VAL B 1 158 ? 5.824 -16.156 -30.719 1 93.25 158 VAL B CA 1
ATOM 3576 C C . VAL B 1 158 ? 7.078 -15.805 -29.922 1 93.25 158 VAL B C 1
ATOM 3578 O O . VAL B 1 158 ? 8.125 -15.508 -30.5 1 93.25 158 VAL B O 1
ATOM 3581 N N . LEU B 1 159 ? 6.961 -15.859 -28.609 1 92.56 159 LEU B N 1
ATOM 3582 C CA . LEU B 1 159 ? 8.102 -15.531 -27.766 1 92.56 159 LEU B CA 1
ATOM 3583 C C . LEU B 1 159 ? 9.219 -16.562 -27.938 1 92.56 159 LEU B C 1
ATOM 3585 O O . LEU B 1 159 ? 10.391 -16.203 -28.031 1 92.56 159 LEU B O 1
ATOM 3589 N N . VAL B 1 160 ? 8.93 -17.812 -28.062 1 90.56 160 VAL B N 1
ATOM 3590 C CA . VAL B 1 160 ? 9.914 -18.891 -28.109 1 90.56 160 VAL B CA 1
ATOM 3591 C C . VAL B 1 160 ? 10.523 -18.953 -29.516 1 90.56 160 VAL B C 1
ATOM 3593 O O . VAL B 1 160 ? 11.734 -19.109 -29.656 1 90.56 160 VAL B O 1
ATOM 3596 N N . LEU B 1 161 ? 9.695 -18.797 -30.516 1 90.19 161 LEU B N 1
ATOM 3597 C CA . LEU B 1 161 ? 10.164 -19.016 -31.891 1 90.19 161 LEU B CA 1
ATOM 3598 C C . LEU B 1 161 ? 10.742 -17.734 -32.469 1 90.19 161 LEU B C 1
ATOM 3600 O O . LEU B 1 161 ? 11.727 -17.781 -33.219 1 90.19 161 LEU B O 1
ATOM 3604 N N . TYR B 1 162 ? 10.172 -16.672 -32.125 1 88.69 162 TYR B N 1
ATOM 3605 C CA . TYR B 1 162 ? 10.578 -15.43 -32.781 1 88.69 162 TYR B CA 1
ATOM 3606 C C . TYR B 1 162 ? 11.445 -14.586 -31.844 1 88.69 162 TYR B C 1
ATOM 3608 O O . TYR B 1 162 ? 12.523 -14.125 -32.219 1 88.69 162 TYR B O 1
ATOM 3616 N N . CYS B 1 163 ? 11.086 -14.43 -30.672 1 86.94 163 CYS B N 1
ATOM 3617 C CA . CYS B 1 163 ? 11.758 -13.477 -29.797 1 86.94 163 CYS B CA 1
ATOM 3618 C C . CYS B 1 163 ? 12.961 -14.109 -29.109 1 86.94 163 CYS B C 1
ATOM 3620 O O . CYS B 1 163 ? 13.961 -13.438 -28.859 1 86.94 163 CYS B O 1
ATOM 3622 N N . GLU B 1 164 ? 12.906 -15.289 -28.734 1 88 164 GLU B N 1
ATOM 3623 C CA . GLU B 1 164 ? 13.977 -15.938 -27.969 1 88 164 GLU B CA 1
ATOM 3624 C C . GLU B 1 164 ? 15.273 -15.977 -28.766 1 88 164 GLU B C 1
ATOM 3626 O O . GLU B 1 164 ? 16.328 -15.57 -28.281 1 88 164 GLU B O 1
ATOM 3631 N N . PRO B 1 165 ? 15.258 -16.359 -30.047 1 85.56 165 PRO B N 1
ATOM 3632 C CA . PRO B 1 165 ? 16.516 -16.406 -30.797 1 85.56 165 PRO B CA 1
ATOM 3633 C C . PRO B 1 165 ? 17.062 -15.023 -31.109 1 85.56 165 PRO B C 1
ATOM 3635 O O . PRO B 1 165 ? 18.281 -14.852 -31.25 1 85.56 165 PRO B O 1
ATOM 3638 N N . ARG B 1 166 ? 16.234 -13.984 -31.062 1 86.31 166 ARG B N 1
ATOM 3639 C CA . ARG B 1 166 ? 16.656 -12.641 -31.438 1 86.31 166 ARG B CA 1
ATOM 3640 C C . ARG B 1 166 ? 16.984 -11.805 -30.203 1 86.31 166 ARG B C 1
ATOM 3642 O O . ARG B 1 166 ? 17.969 -11.062 -30.188 1 86.31 166 ARG B O 1
ATOM 3649 N N . TYR B 1 167 ? 16.141 -11.984 -29.172 1 84.06 167 TYR B N 1
ATOM 3650 C CA . TYR B 1 167 ? 16.25 -11.055 -28.062 1 84.06 167 TYR B CA 1
ATOM 3651 C C . TYR B 1 167 ? 16.406 -11.805 -26.734 1 84.06 167 TYR B C 1
ATOM 3653 O O . TYR B 1 167 ? 16.312 -11.203 -25.672 1 84.06 167 TYR B O 1
ATOM 3661 N N . GLY B 1 168 ? 16.609 -13.016 -26.672 1 77.5 168 GLY B N 1
ATOM 3662 C CA . GLY B 1 168 ? 16.609 -13.836 -25.469 1 77.5 168 GLY B CA 1
ATOM 3663 C C . GLY B 1 168 ? 17.703 -13.438 -24.484 1 77.5 168 GLY B C 1
ATOM 3664 O O . GLY B 1 168 ? 17.469 -13.398 -23.266 1 77.5 168 GLY B O 1
ATOM 3665 N N . GLN B 1 169 ? 18.781 -12.977 -24.953 1 80.81 169 GLN B N 1
ATOM 3666 C CA . GLN B 1 169 ? 19.906 -12.695 -24.062 1 80.81 169 GLN B CA 1
ATOM 3667 C C . GLN B 1 169 ? 19.938 -11.219 -23.672 1 80.81 169 GLN B C 1
ATOM 3669 O O . GLN B 1 169 ? 20.672 -10.836 -22.75 1 80.81 169 GLN B O 1
ATOM 3674 N N . THR B 1 170 ? 19.016 -10.508 -24.25 1 83.56 170 THR B N 1
ATOM 3675 C CA . THR B 1 170 ? 19.094 -9.078 -23.969 1 83.56 170 THR B CA 1
ATOM 3676 C C . THR B 1 170 ? 17.859 -8.625 -23.172 1 83.56 170 THR B C 1
ATOM 3678 O O . THR B 1 170 ? 17.938 -7.672 -22.391 1 83.56 170 THR B O 1
ATOM 3681 N N . ASN B 1 171 ? 16.875 -9.352 -23.484 1 88.69 171 ASN B N 1
ATOM 3682 C CA . ASN B 1 171 ? 15.641 -8.938 -22.828 1 88.69 171 ASN B CA 1
ATOM 3683 C C . ASN B 1 171 ? 15.102 -10.023 -21.906 1 88.69 171 ASN B C 1
ATOM 3685 O O . ASN B 1 171 ? 14.688 -11.094 -22.375 1 88.69 171 ASN B O 1
ATOM 3689 N N . MET B 1 172 ? 15.062 -9.703 -20.688 1 89.94 172 MET B N 1
ATOM 3690 C CA . MET B 1 172 ? 14.648 -10.688 -19.688 1 89.94 172 MET B CA 1
ATOM 3691 C C . MET B 1 172 ? 13.156 -10.977 -19.797 1 89.94 172 MET B C 1
ATOM 3693 O O . MET B 1 172 ? 12.688 -12.023 -19.344 1 89.94 172 MET B O 1
ATOM 3697 N N . LEU B 1 173 ? 12.43 -10.117 -20.406 1 90.56 173 LEU B N 1
ATOM 3698 C CA . LEU B 1 173 ? 10.977 -10.242 -20.5 1 90.56 173 LEU B CA 1
ATOM 3699 C C . LEU B 1 173 ? 10.586 -11.43 -21.375 1 90.56 173 LEU B C 1
ATOM 3701 O O . LEU B 1 173 ? 9.484 -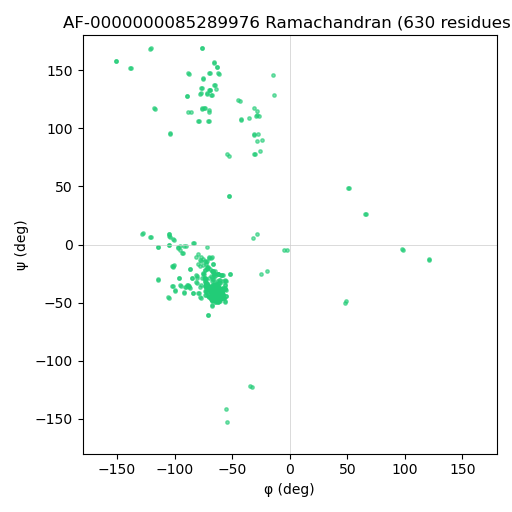11.961 -21.25 1 90.56 173 LEU B O 1
ATOM 3705 N N . VAL B 1 174 ? 11.539 -11.789 -22.234 1 91.94 174 VAL B N 1
ATOM 3706 C CA . VAL B 1 174 ? 11.25 -12.914 -23.109 1 91.94 174 VAL B CA 1
ATOM 3707 C C . VAL B 1 174 ? 11.156 -14.203 -22.281 1 91.94 174 VAL B C 1
ATOM 3709 O O . VAL B 1 174 ? 10.156 -14.922 -22.359 1 91.94 174 VAL B O 1
ATOM 3712 N N . TYR B 1 175 ? 12.164 -14.492 -21.484 1 92.06 175 TYR B N 1
ATOM 3713 C CA . TYR B 1 175 ? 12.18 -15.695 -20.656 1 92.06 175 TYR B CA 1
ATOM 3714 C C . TYR B 1 175 ? 11.102 -15.633 -19.578 1 92.06 175 TYR B C 1
ATOM 3716 O O . TYR B 1 175 ? 10.367 -16.594 -19.359 1 92.06 175 TYR B O 1
ATOM 3724 N N . ILE B 1 176 ? 10.93 -14.5 -18.969 1 92.75 176 ILE B N 1
ATOM 3725 C CA . ILE B 1 176 ? 9.992 -14.328 -17.875 1 92.75 176 ILE B CA 1
ATOM 3726 C C . ILE B 1 176 ? 8.562 -14.375 -18.391 1 92.75 176 ILE B C 1
ATOM 3728 O O . ILE B 1 176 ? 7.664 -14.898 -17.719 1 92.75 176 ILE B O 1
ATOM 3732 N N . GLY B 1 177 ? 8.445 -13.805 -19.578 1 93.75 177 GLY B N 1
ATOM 3733 C CA . GLY B 1 177 ? 7.125 -13.852 -20.188 1 93.75 177 GLY B CA 1
ATOM 3734 C C . GLY B 1 177 ? 6.637 -15.258 -20.453 1 93.75 177 GLY B C 1
ATOM 3735 O O . GLY B 1 177 ? 5.5 -15.602 -20.109 1 93.75 177 GLY B O 1
ATOM 3736 N N . VAL B 1 178 ? 7.477 -16.047 -21 1 93.75 178 VAL B N 1
ATOM 3737 C CA . VAL B 1 178 ? 7.145 -17.438 -21.281 1 93.75 178 VAL B CA 1
ATOM 3738 C C . VAL B 1 178 ? 6.848 -18.172 -19.969 1 93.75 178 VAL B C 1
ATOM 3740 O O . VAL B 1 178 ? 5.844 -18.875 -19.859 1 93.75 178 VAL B O 1
ATOM 3743 N N . CYS B 1 179 ? 7.641 -17.938 -19.031 1 92.44 179 CYS B N 1
ATOM 3744 C CA . CYS B 1 179 ? 7.504 -18.578 -17.734 1 92.44 179 CYS B CA 1
ATOM 3745 C C . CYS B 1 179 ? 6.207 -18.156 -17.047 1 92.44 179 CYS B C 1
ATOM 3747 O O . CYS B 1 179 ? 5.492 -19 -16.5 1 92.44 179 CYS B O 1
ATOM 3749 N N . SER B 1 180 ? 5.91 -16.953 -17.078 1 95.19 180 SER B N 1
ATOM 3750 C CA . SER B 1 180 ? 4.758 -16.422 -16.359 1 95.19 180 SER B CA 1
ATOM 3751 C C . SER B 1 180 ? 3.449 -16.859 -17.016 1 95.19 180 SER B C 1
ATOM 3753 O O . SER B 1 180 ? 2.502 -17.234 -16.312 1 95.19 180 SER B O 1
ATOM 3755 N N . ILE B 1 181 ? 3.41 -16.797 -18.328 1 95.75 181 ILE B N 1
ATOM 3756 C CA . ILE B 1 181 ? 2.201 -17.188 -19.047 1 95.75 181 ILE B CA 1
ATOM 3757 C C . ILE B 1 181 ? 1.937 -18.672 -18.844 1 95.75 181 ILE B C 1
ATOM 3759 O O . ILE B 1 181 ? 0.813 -19.078 -18.531 1 95.75 181 ILE B O 1
ATOM 3763 N N . ASN B 1 182 ? 2.928 -19.5 -18.953 1 94.38 182 ASN B N 1
ATOM 3764 C CA . ASN B 1 182 ? 2.787 -20.922 -18.703 1 94.38 182 ASN B CA 1
ATOM 3765 C C . ASN B 1 182 ? 2.42 -21.203 -17.25 1 94.38 182 ASN B C 1
ATOM 3767 O O . ASN B 1 182 ? 1.684 -22.156 -16.953 1 94.38 182 ASN B O 1
ATOM 3771 N N . GLY B 1 183 ? 2.98 -20.406 -16.406 1 92.94 183 GLY B N 1
ATOM 3772 C CA . GLY B 1 183 ? 2.666 -20.547 -14.992 1 92.94 183 GLY B CA 1
ATOM 3773 C C . GLY B 1 183 ? 1.193 -20.359 -14.688 1 92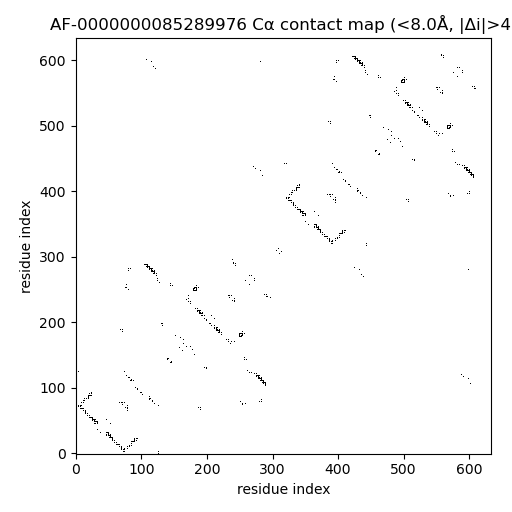.94 183 GLY B C 1
ATOM 3774 O O . GLY B 1 183 ? 0.635 -21.047 -13.836 1 92.94 183 GLY B O 1
ATOM 3775 N N . SER B 1 184 ? 0.59 -19.422 -15.328 1 94.81 184 SER B N 1
ATOM 3776 C CA . SER B 1 184 ? -0.835 -19.188 -15.125 1 94.81 184 SER B CA 1
ATOM 3777 C C . SER B 1 184 ? -1.656 -20.422 -15.5 1 94.81 184 SER B C 1
ATOM 3779 O O . SER B 1 184 ? -2.619 -20.766 -14.812 1 94.81 184 SER B O 1
ATOM 3781 N N . LEU B 1 185 ? -1.254 -21.078 -16.547 1 93.69 185 LEU B N 1
ATOM 3782 C CA . LEU B 1 185 ? -1.947 -22.281 -16.969 1 93.69 185 LEU B CA 1
ATOM 3783 C C . LEU B 1 185 ? -1.661 -23.438 -16.031 1 93.69 185 LEU B C 1
ATOM 3785 O O . LEU B 1 185 ? -2.531 -24.281 -15.781 1 93.69 185 LEU B O 1
ATOM 3789 N N . THR B 1 186 ? -0.452 -23.422 -15.539 1 92.56 186 THR B N 1
ATOM 3790 C CA . THR B 1 186 ? -0.078 -24.438 -14.57 1 92.56 186 THR B CA 1
ATOM 3791 C C . THR B 1 186 ? -0.965 -24.359 -13.328 1 92.56 186 THR B C 1
ATOM 3793 O O . THR B 1 186 ? -1.51 -25.375 -12.883 1 92.56 186 THR B O 1
ATOM 3796 N N . VAL B 1 187 ? -1.116 -23.203 -12.812 1 90.81 187 VAL B N 1
ATOM 3797 C CA . VAL B 1 187 ? -1.883 -23 -11.586 1 90.81 187 VAL B CA 1
ATOM 3798 C C . VAL B 1 187 ? -3.34 -23.391 -11.82 1 90.81 187 VAL B C 1
ATOM 3800 O O . VAL B 1 187 ? -3.963 -24.031 -10.969 1 90.81 187 VAL B O 1
ATOM 3803 N N . MET B 1 188 ? -3.93 -23.062 -12.969 1 92.12 188 MET B N 1
ATOM 3804 C CA . MET B 1 188 ? -5.305 -23.422 -13.289 1 92.12 188 MET B CA 1
ATOM 3805 C C . MET B 1 188 ? -5.461 -24.938 -13.383 1 92.12 188 MET B C 1
ATOM 3807 O O . MET B 1 188 ? -6.449 -25.484 -12.898 1 92.12 188 MET B O 1
ATOM 3811 N N . SER B 1 189 ? -4.512 -25.562 -13.984 1 91.19 189 SER B N 1
ATOM 3812 C CA . SER B 1 189 ? -4.551 -27.016 -14.148 1 91.19 189 SER B CA 1
ATOM 3813 C C . SER B 1 189 ? -4.383 -27.719 -12.805 1 91.19 189 SER B C 1
ATOM 3815 O O . SER B 1 189 ? -5.074 -28.703 -12.523 1 91.19 189 SER B O 1
ATOM 3817 N N . VAL B 1 190 ? -3.518 -27.188 -12.047 1 88.06 190 VAL B N 1
ATOM 3818 C CA . VAL B 1 190 ? -3.27 -27.797 -10.742 1 88.06 190 VAL B CA 1
ATOM 3819 C C . VAL B 1 190 ? -4.5 -27.625 -9.852 1 88.06 190 VAL B C 1
ATOM 3821 O O . VAL B 1 190 ? -4.832 -28.531 -9.07 1 88.06 190 VAL B O 1
ATOM 3824 N N . LYS B 1 191 ? -5.082 -26.5 -9.93 1 87.94 191 LYS B N 1
ATOM 3825 C CA . LYS B 1 191 ? -6.316 -26.297 -9.18 1 87.94 191 LYS B CA 1
ATOM 3826 C C . LYS B 1 191 ? -7.391 -27.297 -9.594 1 87.94 191 LYS B C 1
ATOM 3828 O O . LYS B 1 191 ? -8.094 -27.844 -8.75 1 87.94 191 LYS B O 1
ATOM 3833 N N . ALA B 1 192 ? -7.523 -27.516 -10.875 1 87.69 192 ALA B N 1
ATOM 3834 C CA . ALA B 1 192 ? -8.492 -28.484 -11.391 1 87.69 192 ALA B CA 1
ATOM 3835 C C . ALA B 1 192 ? -8.195 -29.891 -10.883 1 87.69 192 ALA B C 1
ATOM 3837 O O . ALA B 1 192 ? -9.109 -30.609 -10.477 1 87.69 192 ALA B O 1
ATOM 3838 N N . ILE B 1 193 ? -6.945 -30.234 -10.945 1 87.75 193 ILE B N 1
ATOM 3839 C CA . ILE B 1 193 ? -6.516 -31.547 -10.469 1 87.75 193 ILE B CA 1
ATOM 3840 C C . ILE B 1 193 ? -6.809 -31.688 -8.977 1 87.75 193 ILE B C 1
ATOM 3842 O O . ILE B 1 193 ? -7.281 -32.719 -8.523 1 87.75 193 ILE B O 1
ATOM 3846 N N . GLY B 1 194 ? -6.496 -30.656 -8.227 1 86.44 194 GLY B N 1
ATOM 3847 C CA . GLY B 1 194 ? -6.734 -30.656 -6.797 1 86.44 194 GLY B CA 1
ATOM 3848 C C . GLY B 1 194 ? -8.195 -30.828 -6.438 1 86.44 194 GLY B C 1
ATOM 3849 O O . GLY B 1 194 ? -8.531 -31.578 -5.508 1 86.44 194 GLY B O 1
ATOM 3850 N N . ILE B 1 195 ? -9.016 -30.156 -7.109 1 83.94 195 ILE B N 1
ATOM 3851 C CA . ILE B 1 195 ? -10.445 -30.266 -6.863 1 83.94 195 ILE B CA 1
ATOM 3852 C C . ILE B 1 195 ? -10.914 -31.688 -7.195 1 83.94 195 ILE B C 1
ATOM 3854 O O . ILE B 1 195 ? -11.742 -32.25 -6.48 1 83.94 195 ILE B O 1
ATOM 3858 N N . ALA B 1 196 ? -10.422 -32.281 -8.273 1 84.5 196 ALA B N 1
ATOM 3859 C CA . ALA B 1 196 ? -10.758 -33.656 -8.641 1 84.5 196 ALA B CA 1
ATOM 3860 C C . ALA B 1 196 ? -10.352 -34.625 -7.547 1 84.5 196 ALA B C 1
ATOM 3862 O O . ALA B 1 196 ? -11.102 -35.531 -7.219 1 84.5 196 ALA B O 1
ATOM 3863 N N . ILE B 1 197 ? -9.242 -34.375 -7.062 1 83.31 197 ILE B N 1
ATOM 3864 C CA . ILE B 1 197 ? -8.742 -35.219 -5.988 1 83.31 197 ILE B CA 1
ATOM 3865 C C . ILE B 1 197 ? -9.617 -35.062 -4.746 1 83.31 197 ILE B C 1
ATOM 3867 O O . ILE B 1 197 ? -9.969 -36.031 -4.09 1 83.31 197 ILE B O 1
ATOM 3871 N N . LYS B 1 198 ? -9.953 -33.812 -4.43 1 83.19 198 LYS B N 1
ATOM 3872 C CA . LYS B 1 198 ? -10.797 -33.531 -3.271 1 83.19 198 LYS B CA 1
ATOM 3873 C C . LYS B 1 198 ? -12.156 -34.219 -3.398 1 83.19 198 LYS B C 1
ATOM 3875 O O . LYS B 1 198 ? -12.664 -34.781 -2.434 1 83.19 198 LYS B O 1
ATOM 3880 N N . LEU B 1 199 ? -12.758 -34.219 -4.562 1 82.75 199 LEU B N 1
ATOM 3881 C CA . LEU B 1 199 ? -14.062 -34.812 -4.809 1 82.75 199 LEU B CA 1
ATOM 3882 C C . LEU B 1 199 ? -13.969 -36.344 -4.77 1 82.75 199 LEU B C 1
ATOM 3884 O O . LEU B 1 199 ? -14.891 -37 -4.301 1 82.75 199 LEU B O 1
ATOM 3888 N N . THR B 1 200 ? -12.867 -36.844 -5.242 1 82.75 200 THR B N 1
ATOM 3889 C CA . THR B 1 200 ? -12.672 -38.312 -5.195 1 82.75 200 THR B CA 1
ATOM 3890 C C . THR B 1 200 ? -12.562 -38.781 -3.752 1 82.75 200 THR B C 1
ATOM 3892 O O . THR B 1 200 ? -13.102 -39.844 -3.406 1 82.75 200 THR B O 1
ATOM 3895 N N . LEU B 1 201 ? -11.898 -38.062 -2.969 1 82.38 201 LEU B N 1
ATOM 3896 C CA . LEU B 1 201 ? -11.75 -38.406 -1.563 1 82.38 201 LEU B CA 1
ATOM 3897 C C . LEU B 1 201 ? -13.078 -38.281 -0.823 1 82.38 201 LEU B C 1
ATOM 3899 O O . LEU B 1 201 ? -13.312 -39 0.166 1 82.38 201 LEU B O 1
ATOM 3903 N N . GLU B 1 202 ? -13.922 -37.406 -1.31 1 80.12 202 GLU B N 1
ATOM 3904 C CA . GLU B 1 202 ? -15.242 -37.25 -0.702 1 80.12 202 GLU B CA 1
ATOM 3905 C C . GLU B 1 202 ? -16.234 -38.281 -1.221 1 80.12 202 GLU B C 1
ATOM 3907 O O . GLU B 1 202 ? -17.359 -38.344 -0.732 1 80.12 202 GLU B O 1
ATOM 3912 N N . GLY B 1 203 ? -15.789 -39.156 -2.084 1 75 203 GLY B N 1
ATOM 3913 C CA . GLY B 1 203 ? -16.625 -40.312 -2.393 1 75 203 GLY B CA 1
ATOM 3914 C C . GLY B 1 203 ? -16.984 -40.406 -3.861 1 75 203 GLY B C 1
ATOM 3915 O O . GLY B 1 203 ? -17.594 -41.375 -4.297 1 75 203 GLY B O 1
ATOM 3916 N N . SER B 1 204 ? -16.766 -39.406 -4.605 1 68.5 204 SER B N 1
ATOM 3917 C CA . SER B 1 204 ? -17.109 -39.469 -6.02 1 68.5 204 SER B CA 1
ATOM 3918 C C . SER B 1 204 ? -15.859 -39.656 -6.883 1 68.5 204 SER B C 1
ATOM 3920 O O . SER B 1 204 ? -14.977 -38.812 -6.906 1 68.5 204 SER B O 1
ATOM 3922 N N . SER B 1 205 ? -15.586 -40.906 -7.207 1 65.25 205 SER B N 1
ATOM 3923 C CA . SER B 1 205 ? -14.367 -41.25 -7.938 1 65.25 205 SER B CA 1
ATOM 3924 C C . SER B 1 205 ? -14.242 -40.406 -9.211 1 65.25 205 SER B C 1
ATOM 3926 O O . SER B 1 205 ? -14.844 -40.719 -10.234 1 65.25 205 SER B O 1
ATOM 3928 N N . GLN B 1 206 ? -13.891 -39.219 -9.148 1 64.75 206 GLN B N 1
ATOM 3929 C CA . GLN B 1 206 ? -13.805 -38.312 -10.281 1 64.75 206 GLN B CA 1
ATOM 3930 C C . GLN B 1 206 ? -12.391 -38.25 -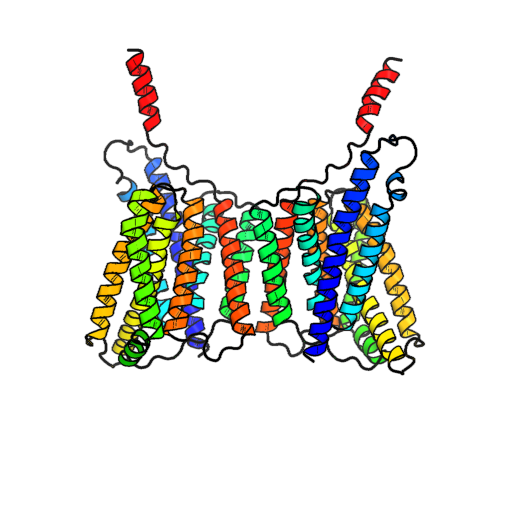10.852 1 64.75 206 GLN B C 1
ATOM 3932 O O . GLN B 1 206 ? -12.148 -37.656 -11.891 1 64.75 206 GLN B O 1
ATOM 3937 N N . VAL B 1 207 ? -11.461 -39 -10.227 1 64.38 207 VAL B N 1
ATOM 3938 C CA . VAL B 1 207 ? -10.086 -39.031 -10.703 1 64.38 207 VAL B CA 1
ATOM 3939 C C . VAL B 1 207 ? -10 -39.844 -12 1 64.38 207 VAL B C 1
ATOM 3941 O O . VAL B 1 207 ? -9.125 -39.594 -12.836 1 64.38 207 VAL B O 1
ATOM 3944 N N . ALA B 1 208 ? -11.039 -40.5 -12.164 1 65.25 208 ALA B N 1
ATOM 3945 C CA . ALA B 1 208 ? -11.023 -41.406 -13.312 1 65.25 208 ALA B CA 1
ATOM 3946 C C . ALA B 1 208 ? -11.578 -40.719 -14.555 1 65.25 208 ALA B C 1
ATOM 3948 O O . ALA B 1 208 ? -11.477 -41.25 -15.664 1 65.25 208 ALA B O 1
ATOM 3949 N N . SER B 1 209 ? -11.961 -39.594 -14.438 1 77.25 209 SER B N 1
ATOM 3950 C CA . SER B 1 209 ? -12.508 -38.938 -15.617 1 77.25 209 SER B CA 1
ATOM 3951 C C . SER B 1 209 ? -11.406 -38.5 -16.562 1 77.25 209 SER B C 1
ATOM 3953 O O . SER B 1 209 ? -10.281 -38.219 -16.141 1 77.25 209 SER B O 1
ATOM 3955 N N . TYR B 1 210 ? -11.5 -38.719 -17.844 1 83.69 210 TYR B N 1
ATOM 3956 C CA . TYR B 1 210 ? -10.547 -38.375 -18.875 1 83.69 210 TYR B CA 1
ATOM 3957 C C . TYR B 1 210 ? -10.172 -36.875 -18.781 1 83.69 210 TYR B C 1
ATOM 3959 O O . TYR B 1 210 ? -9.031 -36.5 -19.062 1 83.69 210 TYR B O 1
ATOM 3967 N N . GLN B 1 211 ? -11 -36.156 -18.266 1 84.19 211 GLN B N 1
ATOM 3968 C CA . GLN B 1 211 ? -10.742 -34.719 -18.125 1 84.19 211 GLN B CA 1
ATOM 3969 C C . GLN B 1 211 ? -9.609 -34.438 -17.156 1 84.19 211 GLN B C 1
ATOM 3971 O O . GLN B 1 211 ? -8.758 -33.594 -17.406 1 84.19 211 GLN B O 1
ATOM 3976 N N . THR B 1 212 ? -9.594 -35.188 -16.094 1 86.44 212 THR B N 1
ATOM 3977 C CA . THR B 1 212 ? -8.562 -35.031 -15.086 1 86.44 212 THR B CA 1
ATOM 3978 C C . THR B 1 212 ? -7.184 -35.312 -15.664 1 86.44 212 THR B C 1
ATOM 3980 O O . THR B 1 212 ? -6.211 -34.625 -15.375 1 86.44 212 THR B O 1
ATOM 3983 N N . TRP B 1 213 ? -7.082 -36.281 -16.547 1 87.75 213 TRP B N 1
ATOM 3984 C CA . TRP B 1 213 ? -5.801 -36.688 -17.125 1 87.75 213 TRP B CA 1
ATOM 3985 C C . TRP B 1 213 ? -5.309 -35.625 -18.109 1 87.75 213 TRP B C 1
ATOM 3987 O O . TRP B 1 213 ? -4.102 -35.438 -18.266 1 87.75 213 TRP B O 1
ATOM 3997 N N . ILE B 1 214 ? -6.191 -35 -18.75 1 89.5 214 ILE B N 1
ATOM 3998 C CA . ILE B 1 214 ? -5.812 -33.906 -19.641 1 89.5 214 ILE B CA 1
ATOM 3999 C C . ILE B 1 214 ? -5.191 -32.75 -18.828 1 89.5 214 ILE B C 1
ATOM 4001 O O . ILE B 1 214 ? -4.168 -32.188 -19.219 1 89.5 214 ILE B O 1
ATOM 4005 N N . PHE B 1 215 ? -5.801 -32.531 -17.703 1 90.62 215 PHE B N 1
ATOM 4006 C CA . PHE B 1 215 ? -5.277 -31.469 -16.844 1 90.62 215 PHE B CA 1
ATOM 4007 C C . PHE B 1 215 ? -3.896 -31.828 -16.312 1 90.62 215 PHE B C 1
ATOM 4009 O O . PHE B 1 215 ? -3.021 -30.969 -16.203 1 90.62 215 PHE B O 1
ATOM 4016 N N . VAL B 1 216 ? -3.686 -33.031 -16 1 90.75 216 VAL B N 1
ATOM 4017 C CA . VAL B 1 216 ? -2.395 -33.5 -15.5 1 90.75 216 VAL B CA 1
ATOM 4018 C C . VAL B 1 216 ? -1.331 -33.344 -16.578 1 90.75 216 VAL B C 1
ATOM 4020 O O . VAL B 1 216 ? -0.228 -32.875 -16.312 1 90.75 216 VAL B O 1
ATOM 4023 N N . MET B 1 217 ? -1.661 -33.719 -17.719 1 92.19 217 MET B N 1
ATOM 4024 C CA . MET B 1 217 ? -0.709 -33.625 -18.828 1 92.19 217 MET B CA 1
ATOM 4025 C C . MET B 1 217 ? -0.339 -32.156 -19.094 1 92.19 217 MET B C 1
ATOM 4027 O O . MET B 1 217 ? 0.834 -31.828 -19.297 1 92.19 217 MET B O 1
ATOM 4031 N N . VAL B 1 218 ? -1.337 -31.359 -19.109 1 91.56 218 VAL B N 1
ATOM 4032 C CA . VAL B 1 218 ? -1.093 -29.938 -19.328 1 91.56 218 VAL B CA 1
ATOM 4033 C C . VAL B 1 218 ? -0.216 -29.391 -18.203 1 91.56 218 VAL B C 1
ATOM 4035 O O . VAL B 1 218 ? 0.742 -28.656 -18.469 1 91.56 218 VAL B O 1
ATOM 4038 N N . ALA B 1 219 ? -0.518 -29.719 -17 1 92 219 ALA B N 1
ATOM 4039 C CA . ALA B 1 219 ? 0.232 -29.234 -15.844 1 92 219 ALA B CA 1
ATOM 4040 C C . ALA B 1 219 ? 1.696 -29.656 -15.922 1 92 219 ALA B C 1
ATOM 4042 O O . ALA B 1 219 ? 2.596 -28.828 -15.742 1 92 219 ALA B O 1
ATOM 4043 N N . VAL B 1 220 ? 1.976 -30.891 -16.234 1 90.94 220 VAL B N 1
ATOM 4044 C CA . VAL B 1 220 ? 3.332 -31.422 -16.281 1 90.94 220 VAL B CA 1
ATOM 4045 C C . VAL B 1 220 ? 4.121 -30.75 -17.391 1 90.94 220 VAL B C 1
ATOM 4047 O O . VAL B 1 220 ? 5.258 -30.312 -17.188 1 90.94 220 VAL B O 1
ATOM 4050 N N . THR B 1 221 ? 3.545 -30.656 -18.5 1 91.75 221 THR B N 1
ATOM 4051 C CA . THR B 1 221 ? 4.211 -30.016 -19.625 1 91.75 221 THR B CA 1
ATOM 4052 C C . THR B 1 221 ? 4.523 -28.547 -19.328 1 91.75 221 THR B C 1
ATOM 4054 O O . THR B 1 221 ? 5.617 -28.062 -19.609 1 91.75 221 THR B O 1
ATOM 4057 N N . CYS B 1 222 ? 3.602 -27.859 -18.734 1 91.94 222 CYS B N 1
ATOM 4058 C CA . CYS B 1 222 ? 3.793 -26.453 -18.406 1 91.94 222 CYS B CA 1
ATOM 4059 C C . CYS B 1 222 ? 4.848 -26.281 -17.312 1 91.94 222 CYS B C 1
ATOM 4061 O O . CYS B 1 222 ? 5.66 -25.359 -17.375 1 91.94 222 CYS B O 1
ATOM 4063 N N . ILE B 1 223 ? 4.895 -27.141 -16.391 1 88.25 223 ILE B N 1
ATOM 4064 C CA . ILE B 1 223 ? 5.863 -27.078 -15.297 1 88.25 223 ILE B CA 1
ATOM 4065 C C . ILE B 1 223 ? 7.273 -27.234 -15.852 1 88.25 223 ILE B C 1
ATOM 4067 O O . ILE B 1 223 ? 8.188 -26.5 -15.492 1 88.25 223 ILE B O 1
ATOM 4071 N N . ILE B 1 224 ? 7.43 -28.172 -16.719 1 88.44 224 ILE B N 1
ATOM 4072 C CA . ILE B 1 224 ? 8.734 -28.438 -17.297 1 88.44 224 ILE B CA 1
ATOM 4073 C C . ILE B 1 224 ? 9.203 -27.219 -18.094 1 88.44 224 ILE B C 1
ATOM 4075 O O . ILE B 1 224 ? 10.344 -26.781 -17.953 1 88.44 224 ILE B O 1
ATOM 4079 N N . THR B 1 225 ? 8.289 -26.688 -18.828 1 90.25 225 THR B N 1
ATOM 4080 C CA . THR B 1 225 ? 8.617 -25.516 -19.609 1 90.25 225 THR B CA 1
ATOM 4081 C C . THR B 1 225 ? 8.953 -24.328 -18.688 1 90.25 225 THR B C 1
ATOM 4083 O O . THR B 1 225 ? 9.914 -23.609 -18.938 1 90.25 225 THR B O 1
ATOM 4086 N N . GLN B 1 226 ? 8.156 -24.188 -17.688 1 89.75 226 GLN B N 1
ATOM 4087 C CA . GLN B 1 226 ? 8.344 -23.094 -16.734 1 89.75 226 GLN B CA 1
ATOM 4088 C C . GLN B 1 226 ? 9.711 -23.188 -16.047 1 89.75 226 GLN B C 1
ATOM 4090 O O . GLN B 1 226 ? 10.43 -22.203 -15.945 1 89.75 226 GLN B O 1
ATOM 4095 N N . LEU B 1 227 ? 10.062 -24.406 -15.656 1 85.19 227 LEU B N 1
ATOM 4096 C CA . LEU B 1 227 ? 11.328 -24.594 -14.961 1 85.19 227 LEU B CA 1
ATOM 4097 C C . LEU B 1 227 ? 12.508 -24.328 -15.891 1 85.19 227 LEU B C 1
ATOM 4099 O O . LEU B 1 227 ? 13.492 -23.703 -15.477 1 85.19 227 LEU B O 1
ATOM 4103 N N . ASN B 1 228 ? 12.414 -24.734 -17.062 1 88 228 ASN B N 1
ATOM 4104 C CA . ASN B 1 228 ? 13.492 -24.547 -18.031 1 88 228 ASN B CA 1
ATOM 4105 C C . ASN B 1 228 ? 13.703 -23.062 -18.344 1 88 228 ASN B C 1
ATOM 4107 O O . ASN B 1 228 ? 14.836 -22.578 -18.312 1 88 228 ASN B O 1
ATOM 4111 N N . TYR B 1 229 ? 12.648 -22.375 -18.484 1 89.56 229 TYR B N 1
ATOM 4112 C CA . TYR B 1 229 ? 12.781 -20.984 -18.875 1 89.56 229 TYR B CA 1
ATOM 4113 C C . TYR B 1 229 ? 13.102 -20.109 -17.656 1 89.56 229 TYR B C 1
ATOM 4115 O O . TYR B 1 229 ? 13.781 -19.078 -17.797 1 89.56 229 TYR B O 1
ATOM 4123 N N . LEU B 1 230 ? 12.617 -20.469 -16.531 1 86.5 230 LEU B N 1
ATOM 4124 C CA . LEU B 1 230 ? 13.016 -19.734 -15.336 1 86.5 230 LEU B CA 1
ATOM 4125 C C . LEU B 1 230 ? 14.508 -19.891 -15.078 1 86.5 230 LEU B C 1
ATOM 4127 O O . LEU B 1 230 ? 15.18 -18.922 -14.727 1 86.5 230 LEU B O 1
ATOM 4131 N N . ASN B 1 231 ? 15.031 -21.047 -15.32 1 81.12 231 ASN B N 1
ATOM 4132 C CA . ASN B 1 231 ? 16.453 -21.297 -15.156 1 81.12 231 ASN B CA 1
ATOM 4133 C C . ASN B 1 231 ? 17.281 -20.5 -16.172 1 81.12 231 ASN B C 1
ATOM 4135 O O . ASN B 1 231 ? 18.344 -19.953 -15.828 1 81.12 231 ASN B O 1
ATOM 4139 N N . LYS B 1 232 ? 16.766 -20.469 -17.281 1 85.06 232 LYS B N 1
ATOM 4140 C CA . LYS B 1 232 ? 17.438 -19.672 -18.312 1 85.06 232 LYS B CA 1
ATOM 4141 C C . LYS B 1 232 ? 17.484 -18.188 -17.922 1 85.06 232 LYS B C 1
ATOM 4143 O O . LYS B 1 232 ? 18.516 -17.531 -18.109 1 85.06 232 LYS B O 1
ATOM 4148 N N . ALA B 1 233 ? 16.422 -17.703 -17.391 1 87.44 233 ALA B N 1
ATOM 4149 C CA . ALA B 1 233 ? 16.344 -16.297 -17 1 87.44 233 ALA B CA 1
ATOM 4150 C C . ALA B 1 233 ? 17.281 -16.016 -15.82 1 87.44 233 ALA B C 1
ATOM 4152 O O . ALA B 1 233 ? 17.984 -14.992 -15.812 1 87.44 233 ALA B O 1
ATOM 4153 N N . LEU B 1 234 ? 17.344 -16.891 -14.891 1 78.5 234 LEU B N 1
ATOM 4154 C CA . LEU B 1 234 ? 18.141 -16.703 -13.688 1 78.5 234 LEU B CA 1
ATOM 4155 C C . LEU B 1 234 ? 19.625 -16.859 -14 1 78.5 234 LEU B C 1
ATOM 4157 O O . LEU B 1 234 ? 20.469 -16.281 -13.312 1 78.5 234 LEU B O 1
ATOM 4161 N N . ASP B 1 235 ? 19.984 -17.531 -15.078 1 79.12 235 ASP B N 1
ATOM 4162 C CA . ASP B 1 235 ? 21.359 -17.734 -15.5 1 79.12 235 ASP B CA 1
ATOM 4163 C C . ASP B 1 235 ? 21.859 -16.562 -16.328 1 79.12 235 ASP B C 1
ATOM 4165 O O . ASP B 1 235 ? 23.062 -16.25 -16.312 1 79.12 235 ASP B O 1
ATOM 4169 N N . THR B 1 236 ? 20.938 -15.977 -16.969 1 84.19 236 THR B N 1
ATOM 4170 C CA . THR B 1 236 ? 21.312 -14.938 -17.922 1 84.19 236 THR B CA 1
ATOM 4171 C C . THR B 1 236 ? 21.25 -13.555 -17.281 1 84.19 236 THR B C 1
ATOM 4173 O O . THR B 1 236 ? 22.062 -12.688 -17.594 1 84.19 236 THR B O 1
ATOM 4176 N N . PHE B 1 237 ? 20.297 -13.406 -16.422 1 84.75 237 PHE B N 1
ATOM 4177 C CA . PHE B 1 237 ? 20.078 -12.07 -15.867 1 84.75 237 PHE B CA 1
ATOM 4178 C C . PHE B 1 237 ? 20.234 -12.07 -14.352 1 84.75 237 PHE B C 1
ATOM 4180 O O . PHE B 1 237 ? 20.344 -13.133 -13.734 1 84.75 237 PHE B O 1
ATOM 4187 N N . ASN B 1 238 ? 20.281 -10.805 -13.828 1 80 238 ASN B N 1
ATOM 4188 C CA . ASN B 1 238 ? 20.438 -10.633 -12.391 1 80 238 ASN B CA 1
ATOM 4189 C C . ASN B 1 238 ? 19.188 -11.094 -11.641 1 80 238 ASN B C 1
ATOM 4191 O O . ASN B 1 238 ? 18.078 -10.648 -11.945 1 80 238 ASN B O 1
ATOM 4195 N N . THR B 1 239 ? 19.344 -11.922 -10.664 1 75.56 239 THR B N 1
ATOM 4196 C CA . THR B 1 239 ? 18.25 -12.5 -9.875 1 75.56 239 THR B CA 1
ATOM 4197 C C . THR B 1 239 ? 17.469 -11.398 -9.172 1 75.56 239 THR B C 1
ATOM 4199 O O . THR B 1 239 ? 16.25 -11.508 -9.016 1 75.56 239 THR B O 1
ATOM 4202 N N . ALA B 1 240 ? 18.109 -10.375 -8.789 1 71.69 240 ALA B N 1
ATOM 4203 C CA . ALA B 1 240 ? 17.484 -9.289 -8.039 1 71.69 240 ALA B CA 1
ATOM 4204 C C . ALA B 1 240 ? 16.438 -8.57 -8.883 1 71.69 240 ALA B C 1
ATOM 4206 O O . ALA B 1 240 ? 15.5 -7.984 -8.352 1 71.69 240 ALA B O 1
ATOM 4207 N N . VAL B 1 241 ? 16.609 -8.695 -10.133 1 81.44 241 VAL B N 1
ATOM 4208 C CA . VAL B 1 241 ? 15.672 -8.016 -11.023 1 81.44 241 VAL B CA 1
ATOM 4209 C C . VAL B 1 241 ? 14.664 -9.031 -11.578 1 81.44 241 VAL B C 1
ATOM 4211 O O . VAL B 1 241 ? 13.477 -8.734 -11.695 1 81.44 241 VAL B O 1
ATOM 4214 N N . VAL B 1 242 ? 15.156 -10.164 -11.797 1 85.5 242 VAL B N 1
ATOM 4215 C CA . VAL B 1 242 ? 14.344 -11.203 -12.43 1 85.5 242 VAL B CA 1
ATOM 4216 C C . VAL B 1 242 ? 13.242 -11.641 -11.477 1 85.5 242 VAL B C 1
ATOM 4218 O O . VAL B 1 242 ? 12.086 -11.781 -11.875 1 85.5 242 VAL B O 1
ATOM 4221 N N . SER B 1 243 ? 13.531 -11.75 -10.258 1 84.12 243 SER B N 1
ATOM 4222 C CA . SER B 1 243 ? 12.609 -12.352 -9.289 1 84.12 243 SER B CA 1
ATOM 4223 C C . SER B 1 243 ? 11.391 -11.469 -9.07 1 84.12 243 SER B C 1
ATOM 4225 O O . SER B 1 243 ? 10.25 -11.938 -9.156 1 84.12 243 SER B O 1
ATOM 4227 N N . PRO B 1 244 ? 11.609 -10.234 -8.875 1 83.19 244 PRO B N 1
ATOM 4228 C CA . PRO B 1 244 ? 10.422 -9.398 -8.672 1 83.19 244 PRO B CA 1
ATOM 4229 C C . PRO B 1 244 ? 9.57 -9.281 -9.938 1 83.19 244 PRO B C 1
ATOM 4231 O O . PRO B 1 244 ? 8.344 -9.203 -9.852 1 83.19 244 PRO B O 1
ATOM 4234 N N . ILE B 1 245 ? 10.172 -9.242 -11.031 1 87.81 245 ILE B N 1
ATOM 4235 C CA . ILE B 1 245 ? 9.43 -9.109 -12.281 1 87.81 245 ILE B CA 1
ATOM 4236 C C . ILE B 1 245 ? 8.656 -10.398 -12.555 1 87.81 245 ILE B C 1
ATOM 4238 O O . ILE B 1 245 ? 7.504 -10.359 -13 1 87.81 245 ILE B O 1
ATOM 4242 N N . TYR B 1 246 ? 9.367 -11.492 -12.336 1 90.44 246 TYR B N 1
ATOM 4243 C CA . TYR B 1 246 ? 8.68 -12.773 -12.484 1 90.44 246 TYR B CA 1
ATOM 4244 C C . TYR B 1 246 ? 7.473 -12.852 -11.555 1 90.44 246 TYR B C 1
ATOM 4246 O O . TYR B 1 246 ? 6.391 -13.258 -11.977 1 90.44 246 TYR B O 1
ATOM 4254 N N . TYR B 1 247 ? 7.66 -12.469 -10.359 1 88.94 247 TYR B N 1
ATOM 4255 C CA . TYR B 1 247 ? 6.57 -12.492 -9.391 1 88.94 247 TYR B CA 1
ATOM 4256 C C . TYR B 1 247 ? 5.391 -11.656 -9.875 1 88.94 247 TYR B C 1
ATOM 4258 O O . TYR B 1 247 ? 4.242 -12.102 -9.812 1 88.94 247 TYR B O 1
ATOM 4266 N N . ALA B 1 248 ? 5.684 -10.523 -10.328 1 89.5 248 ALA B N 1
ATOM 4267 C CA . ALA B 1 248 ? 4.645 -9.594 -10.766 1 89.5 248 ALA B CA 1
ATOM 4268 C C . ALA B 1 248 ? 3.885 -10.148 -11.961 1 89.5 248 ALA B C 1
ATOM 4270 O O . ALA B 1 248 ? 2.65 -10.156 -11.977 1 89.5 248 ALA B O 1
ATOM 4271 N N . MET B 1 249 ? 4.621 -10.594 -12.945 1 91.75 249 MET B N 1
ATOM 4272 C CA . MET B 1 249 ? 3.996 -11.078 -14.172 1 91.75 249 MET B CA 1
ATOM 4273 C C . MET B 1 249 ? 3.264 -12.391 -13.93 1 91.75 249 MET B C 1
ATOM 4275 O O . MET B 1 249 ? 2.125 -12.562 -14.375 1 91.75 249 MET B O 1
ATOM 4279 N N . PHE B 1 250 ? 3.924 -13.266 -13.234 1 93.31 250 PHE B N 1
ATOM 4280 C CA . PHE B 1 250 ? 3.316 -14.547 -12.891 1 93.31 250 PHE B CA 1
ATOM 4281 C C . PHE B 1 250 ? 2.004 -14.344 -12.141 1 93.31 250 PHE B C 1
ATOM 4283 O O . PHE B 1 250 ? 0.983 -14.938 -12.5 1 93.31 250 PHE B O 1
ATOM 4290 N N . THR B 1 251 ? 2.018 -13.516 -11.156 1 92.75 251 THR B N 1
ATOM 4291 C CA . THR B 1 251 ? 0.846 -13.281 -10.32 1 92.75 251 THR B CA 1
ATOM 4292 C C . THR B 1 251 ? -0.259 -12.594 -11.125 1 92.75 251 THR B C 1
ATOM 4294 O O . THR B 1 251 ? -1.425 -12.992 -11.047 1 92.75 251 THR B O 1
ATOM 4297 N N . SER B 1 252 ? 0.103 -11.633 -11.914 1 92.69 252 SER B N 1
ATOM 4298 C CA . SER B 1 252 ? -0.88 -10.906 -12.719 1 92.69 252 SER B CA 1
ATOM 4299 C C . SER B 1 252 ? -1.585 -11.836 -13.703 1 92.69 252 SER B C 1
ATOM 4301 O O . SER B 1 252 ? -2.814 -11.844 -13.781 1 92.69 252 SER B O 1
ATOM 4303 N N . PHE B 1 253 ? -0.856 -12.656 -14.43 1 94.88 253 PHE B N 1
ATOM 4304 C CA . PHE B 1 253 ? -1.438 -13.578 -15.398 1 94.88 253 PHE B CA 1
ATOM 4305 C C . PHE B 1 253 ? -2.266 -14.648 -14.703 1 94.88 253 PHE B C 1
ATOM 4307 O O . PHE B 1 253 ? -3.303 -15.07 -15.211 1 94.88 253 PHE B O 1
ATOM 4314 N N . THR B 1 254 ? -1.794 -15.07 -13.586 1 94.06 254 THR B N 1
ATOM 4315 C CA . THR B 1 254 ? -2.516 -16.094 -12.836 1 94.06 254 THR B CA 1
ATOM 4316 C C . THR B 1 254 ? -3.854 -15.562 -12.336 1 94.06 254 THR B C 1
ATOM 4318 O O . THR B 1 254 ? -4.875 -16.25 -12.438 1 94.06 254 THR B O 1
ATOM 4321 N N . ILE B 1 255 ? -3.812 -14.375 -11.82 1 91.69 255 ILE B N 1
ATOM 4322 C CA . ILE B 1 255 ? -5.047 -13.75 -11.344 1 91.69 255 ILE B CA 1
ATOM 4323 C C . ILE B 1 255 ? -6.008 -13.57 -12.516 1 91.69 255 ILE B C 1
ATOM 4325 O O . ILE B 1 255 ? -7.203 -13.852 -12.391 1 91.69 255 ILE B O 1
ATOM 4329 N N . LEU B 1 256 ? -5.504 -13.133 -13.602 1 92.06 256 LEU B N 1
ATOM 4330 C CA . LEU B 1 256 ? -6.328 -12.93 -14.789 1 92.06 256 LEU B CA 1
ATOM 4331 C C . LEU B 1 256 ? -6.93 -14.242 -15.266 1 92.06 256 LEU B C 1
ATOM 4333 O O . LEU B 1 256 ? -8.125 -14.32 -15.547 1 92.06 256 LEU B O 1
ATOM 4337 N N . ALA B 1 257 ? -6.133 -15.266 -15.375 1 93.62 257 ALA B N 1
ATOM 4338 C CA . ALA B 1 257 ? -6.602 -16.578 -15.797 1 93.62 257 ALA B CA 1
ATOM 4339 C C . ALA B 1 257 ? -7.676 -17.109 -14.852 1 93.62 257 ALA B C 1
ATOM 4341 O O . ALA B 1 257 ? -8.695 -17.641 -15.297 1 93.62 257 ALA B O 1
ATOM 4342 N N . SER B 1 258 ? -7.445 -16.938 -13.617 1 91.06 258 SER B N 1
ATOM 4343 C CA . SER B 1 258 ? -8.398 -17.406 -12.617 1 91.06 258 SER B CA 1
ATOM 4344 C C . SER B 1 258 ? -9.703 -16.625 -12.688 1 91.06 258 SER B C 1
ATOM 4346 O O . SER B 1 258 ? -10.789 -17.203 -12.586 1 91.06 258 SER B O 1
ATOM 4348 N N . ALA B 1 259 ? -9.617 -15.367 -12.844 1 89.19 259 ALA B N 1
ATOM 4349 C CA . ALA B 1 259 ? -10.805 -14.523 -12.938 1 89.19 259 ALA B CA 1
ATOM 4350 C C . ALA B 1 259 ? -11.648 -14.898 -14.148 1 89.19 259 ALA B C 1
ATOM 4352 O O . ALA B 1 259 ? -12.883 -14.859 -14.094 1 89.19 259 ALA B O 1
ATOM 4353 N N . ILE B 1 260 ? -11.016 -15.266 -15.211 1 90.62 260 ILE B N 1
ATOM 4354 C CA . ILE B 1 260 ? -11.711 -15.602 -16.438 1 90.62 260 ILE B CA 1
ATOM 4355 C C . ILE B 1 260 ? -12.312 -17 -16.328 1 90.62 260 ILE B C 1
ATOM 4357 O O . ILE B 1 260 ? -13.484 -17.219 -16.641 1 90.62 260 ILE B O 1
ATOM 4361 N N . MET B 1 261 ? -11.57 -17.906 -15.852 1 89.25 261 MET B N 1
ATOM 4362 C CA . MET B 1 261 ? -12.008 -19.297 -15.82 1 89.25 261 MET B CA 1
ATOM 4363 C C . MET B 1 261 ? -13.078 -19.5 -14.758 1 89.25 261 MET B C 1
ATOM 4365 O O . MET B 1 261 ? -14.109 -20.125 -15.023 1 89.25 261 MET B O 1
ATOM 4369 N N . PHE B 1 262 ? -12.891 -18.938 -13.602 1 85.75 262 PHE B N 1
ATOM 4370 C CA . PHE B 1 262 ? -13.758 -19.234 -12.469 1 85.75 262 PHE B CA 1
ATOM 4371 C C . PHE B 1 262 ? -14.719 -18.078 -12.203 1 85.75 262 PHE B C 1
ATOM 4373 O O . PHE B 1 262 ? -15.508 -18.125 -11.258 1 85.75 262 PHE B O 1
ATOM 4380 N N . LYS B 1 263 ? -14.578 -17.016 -13.039 1 83.62 263 LYS B N 1
ATOM 4381 C CA . LYS B 1 263 ? -15.453 -15.859 -12.883 1 83.62 263 LYS B CA 1
ATOM 4382 C C . LYS B 1 263 ? -15.453 -15.367 -11.438 1 83.62 263 LYS B C 1
ATOM 4384 O O . LYS B 1 263 ? -16.516 -15.141 -10.852 1 83.62 263 LYS B O 1
ATOM 4389 N N . ASP B 1 264 ? -14.273 -15.242 -10.953 1 79.62 264 ASP B N 1
ATOM 4390 C CA . ASP B 1 264 ? -14.07 -14.867 -9.555 1 79.62 264 ASP B CA 1
ATOM 4391 C C . ASP B 1 264 ? -14.695 -13.508 -9.258 1 79.62 264 ASP B C 1
ATOM 4393 O O . ASP B 1 264 ? -15.148 -13.258 -8.133 1 79.62 264 ASP B O 1
ATOM 4397 N N . TRP B 1 265 ? -14.812 -12.68 -10.25 1 78.56 265 TRP B N 1
ATOM 4398 C CA . TRP B 1 265 ? -15.227 -11.305 -10.016 1 78.56 265 TRP B CA 1
ATOM 4399 C C . TRP B 1 265 ? -16.703 -11.109 -10.359 1 78.56 265 TRP B C 1
ATOM 4401 O O . TRP B 1 265 ? -17.234 -10.016 -10.219 1 78.56 265 TRP B O 1
ATOM 4411 N N . SER B 1 266 ? -17.297 -12.281 -10.703 1 80.75 266 SER B N 1
ATOM 4412 C CA . SER B 1 266 ? -18.719 -12.164 -11.023 1 80.75 266 SER B CA 1
ATOM 4413 C C . SER B 1 266 ? -19.547 -11.969 -9.773 1 80.75 266 SER B C 1
ATOM 4415 O O . SER B 1 266 ? -19.453 -12.742 -8.82 1 80.75 266 SER B O 1
ATOM 4417 N N . GLY B 1 267 ? -20.234 -10.852 -9.633 1 79.81 267 GLY B N 1
ATOM 4418 C CA . GLY B 1 267 ? -21.109 -10.562 -8.508 1 79.81 267 GLY B CA 1
ATOM 4419 C C . GLY B 1 267 ? -20.438 -9.688 -7.453 1 79.81 267 GLY B C 1
ATOM 4420 O O . GLY B 1 267 ? -21.047 -9.367 -6.434 1 79.81 267 GLY B O 1
ATOM 4421 N N . GLN B 1 268 ? -19.25 -9.461 -7.703 1 82.62 268 GLN B N 1
ATOM 4422 C CA . GLN B 1 268 ? -18.531 -8.641 -6.73 1 82.62 268 GLN B CA 1
ATOM 4423 C C . GLN B 1 268 ? -18.688 -7.156 -7.043 1 82.62 268 GLN B C 1
ATOM 4425 O O . GLN B 1 268 ? -18.906 -6.781 -8.195 1 82.62 268 GLN B O 1
ATOM 4430 N N . SER B 1 269 ? -18.719 -6.383 -5.98 1 86.75 269 SER B N 1
ATOM 4431 C CA . SER B 1 269 ? -18.781 -4.934 -6.148 1 86.75 269 SER B CA 1
ATOM 4432 C C . SER B 1 269 ? -17.484 -4.379 -6.711 1 86.75 269 SER B C 1
ATOM 4434 O O . SER B 1 269 ? -16.422 -4.973 -6.52 1 86.75 269 SER B O 1
ATOM 4436 N N . ALA B 1 270 ? -17.594 -3.357 -7.461 1 86.5 270 ALA B N 1
ATOM 4437 C CA . ALA B 1 270 ? -16.422 -2.691 -8.047 1 86.5 270 ALA B CA 1
ATOM 4438 C C . ALA B 1 270 ? -15.438 -2.262 -6.961 1 86.5 270 ALA B C 1
ATOM 4440 O O . ALA B 1 270 ? -14.227 -2.322 -7.164 1 86.5 270 ALA B O 1
ATOM 4441 N N . SER B 1 271 ? -15.984 -1.868 -5.816 1 86.5 271 SER B N 1
ATOM 4442 C CA . SER B 1 271 ? -15.125 -1.434 -4.719 1 86.5 271 SER B CA 1
ATOM 4443 C C . SER B 1 271 ? -14.25 -2.576 -4.211 1 86.5 271 SER B C 1
ATOM 4445 O O . SER B 1 271 ? -13.078 -2.375 -3.9 1 86.5 271 SER B O 1
ATOM 4447 N N . THR B 1 272 ? -14.812 -3.725 -4.25 1 88.69 272 THR B N 1
ATOM 4448 C CA . THR B 1 272 ? -14.07 -4.891 -3.785 1 88.69 272 THR B CA 1
ATOM 4449 C C . THR B 1 272 ? -12.977 -5.27 -4.777 1 88.69 272 THR B C 1
ATOM 4451 O O . THR B 1 272 ? -11.852 -5.582 -4.383 1 88.69 272 THR B O 1
ATOM 4454 N N . ILE B 1 273 ? -13.305 -5.191 -5.996 1 89.81 273 ILE B N 1
ATOM 4455 C CA . ILE B 1 273 ? -12.344 -5.543 -7.043 1 89.81 273 ILE B CA 1
ATOM 4456 C C . ILE B 1 273 ? -11.18 -4.559 -7.023 1 89.81 273 ILE B C 1
ATOM 4458 O O . ILE B 1 273 ? -10.016 -4.969 -7.059 1 89.81 273 ILE B O 1
ATOM 4462 N N . ILE B 1 274 ? -11.5 -3.314 -6.914 1 91 274 ILE B N 1
ATOM 4463 C CA . ILE B 1 274 ? -10.469 -2.281 -6.918 1 91 274 ILE B CA 1
ATOM 4464 C C . ILE B 1 274 ? -9.594 -2.42 -5.676 1 91 274 ILE B C 1
ATOM 4466 O O . ILE B 1 274 ? -8.383 -2.213 -5.734 1 91 274 ILE B O 1
ATOM 4470 N N . SER B 1 275 ? -10.188 -2.732 -4.602 1 91.56 275 SER B N 1
ATOM 4471 C CA . SER B 1 275 ? -9.43 -2.91 -3.369 1 91.56 275 SER B CA 1
ATOM 4472 C C . SER B 1 275 ? -8.43 -4.055 -3.494 1 91.56 275 SER B C 1
ATOM 4474 O O . SER B 1 275 ? -7.281 -3.934 -3.062 1 91.56 275 SER B O 1
ATOM 4476 N N . VAL B 1 276 ? -8.844 -5.113 -4.121 1 91.56 276 VAL B N 1
ATOM 4477 C CA . VAL B 1 276 ? -7.965 -6.266 -4.293 1 91.56 276 VAL B CA 1
ATOM 4478 C C . VAL B 1 276 ? -6.82 -5.906 -5.234 1 91.56 276 VAL B C 1
ATOM 4480 O O . VAL B 1 276 ? -5.664 -6.262 -4.98 1 91.56 276 VAL B O 1
ATOM 4483 N N . LEU B 1 277 ? -7.137 -5.195 -6.254 1 92 277 LEU B N 1
ATOM 4484 C CA . LEU B 1 277 ? -6.117 -4.77 -7.203 1 92 277 LEU B CA 1
ATOM 4485 C C . LEU B 1 277 ? -5.125 -3.814 -6.547 1 92 277 LEU B C 1
ATOM 4487 O O . LEU B 1 277 ? -3.922 -3.887 -6.805 1 92 277 LEU B O 1
ATOM 4491 N N . CYS B 1 278 ? -5.656 -2.994 -5.746 1 93.19 278 CYS B N 1
ATOM 4492 C CA . CYS B 1 278 ? -4.785 -2.078 -5.02 1 93.19 278 CYS B CA 1
ATOM 4493 C C . CYS B 1 278 ? -3.906 -2.83 -4.027 1 93.19 278 CYS B C 1
ATOM 4495 O O . CYS B 1 278 ? -2.732 -2.496 -3.852 1 93.19 278 CYS B O 1
ATOM 4497 N N . GLY B 1 279 ? -4.516 -3.775 -3.35 1 94 279 GLY B N 1
ATOM 4498 C CA . GLY B 1 279 ? -3.701 -4.625 -2.496 1 94 279 GLY B CA 1
ATOM 4499 C C . GLY B 1 279 ? -2.576 -5.32 -3.24 1 94 279 GLY B C 1
ATOM 4500 O O . GLY B 1 279 ? -1.446 -5.383 -2.75 1 94 279 GLY B O 1
ATOM 4501 N N . PHE B 1 280 ? -2.879 -5.727 -4.43 1 93.56 280 PHE B N 1
ATOM 4502 C CA . PHE B 1 280 ? -1.887 -6.391 -5.266 1 93.56 280 PHE B CA 1
ATOM 4503 C C . PHE B 1 280 ? -0.766 -5.43 -5.645 1 93.56 280 PHE B C 1
ATOM 4505 O O . PHE B 1 280 ? 0.413 -5.781 -5.566 1 93.56 280 PHE B O 1
ATOM 4512 N N . MET B 1 281 ? -1.107 -4.297 -6.02 1 93.81 281 MET B N 1
ATOM 4513 C CA . MET B 1 281 ? -0.108 -3.295 -6.379 1 93.81 281 MET B CA 1
ATOM 4514 C C . MET B 1 281 ? 0.779 -2.957 -5.188 1 93.81 281 MET B C 1
ATOM 4516 O O . MET B 1 281 ? 1.979 -2.729 -5.344 1 93.81 281 MET B O 1
ATOM 4520 N N . THR B 1 282 ? 0.197 -2.875 -4.066 1 95 282 THR B N 1
ATOM 4521 C CA . THR B 1 282 ? 0.95 -2.598 -2.85 1 95 282 THR B CA 1
ATOM 4522 C C . THR B 1 282 ? 1.95 -3.715 -2.566 1 95 282 THR B C 1
ATOM 4524 O O . THR B 1 282 ? 3.115 -3.449 -2.262 1 95 282 THR B O 1
ATOM 4527 N N . VAL B 1 283 ? 1.506 -4.93 -2.705 1 94 283 VAL B N 1
ATOM 4528 C CA . VAL B 1 283 ? 2.379 -6.074 -2.48 1 94 283 VAL B CA 1
ATOM 4529 C C . VAL B 1 283 ? 3.506 -6.078 -3.512 1 94 283 VAL B C 1
ATOM 4531 O O . VAL B 1 283 ? 4.664 -6.328 -3.172 1 94 283 VAL B O 1
ATOM 4534 N N . LEU B 1 284 ? 3.166 -5.789 -4.699 1 92 284 LEU B N 1
ATOM 4535 C CA . LEU B 1 284 ? 4.152 -5.742 -5.773 1 92 284 LEU B CA 1
ATOM 4536 C C . LEU B 1 284 ? 5.219 -4.688 -5.488 1 92 284 LEU B C 1
ATOM 4538 O O . LEU B 1 284 ? 6.414 -4.949 -5.645 1 92 284 LEU B O 1
ATOM 4542 N N . SER B 1 285 ? 4.762 -3.6 -5.047 1 91.81 285 SER B N 1
ATOM 4543 C CA . SER B 1 285 ? 5.695 -2.529 -4.715 1 91.81 285 SER B CA 1
ATOM 4544 C C . SER B 1 285 ? 6.598 -2.924 -3.547 1 91.81 285 SER B C 1
ATOM 4546 O O . SER B 1 285 ? 7.797 -2.645 -3.561 1 91.81 285 SER B O 1
ATOM 4548 N N . GLY B 1 286 ? 6.016 -3.506 -2.559 1 92 286 GLY B N 1
ATOM 4549 C CA . GLY B 1 286 ? 6.809 -3.992 -1.44 1 92 286 GLY B CA 1
ATOM 4550 C C . GLY B 1 286 ? 7.859 -5.008 -1.851 1 92 286 GLY B C 1
ATOM 4551 O O . GLY B 1 286 ? 9 -4.961 -1.372 1 92 286 GLY B O 1
ATOM 4552 N N . THR B 1 287 ? 7.492 -5.898 -2.742 1 89.88 287 THR B N 1
ATOM 4553 C CA . THR B 1 287 ? 8.422 -6.922 -3.215 1 89.88 287 THR B CA 1
ATOM 4554 C C . THR B 1 287 ? 9.562 -6.293 -4.008 1 89.88 287 THR B C 1
ATOM 4556 O O . THR B 1 287 ? 10.711 -6.711 -3.883 1 89.88 287 THR B O 1
ATOM 4559 N N . MET B 1 288 ? 9.258 -5.344 -4.785 1 87.5 288 MET B N 1
ATOM 4560 C CA . MET B 1 288 ? 10.289 -4.656 -5.559 1 87.5 288 MET B CA 1
ATOM 4561 C C . MET B 1 288 ? 11.281 -3.957 -4.641 1 87.5 288 MET B C 1
ATOM 4563 O O . MET B 1 288 ? 12.484 -3.988 -4.887 1 87.5 288 MET B O 1
ATOM 4567 N N . ILE B 1 289 ? 10.773 -3.369 -3.611 1 87.12 289 ILE B N 1
ATOM 4568 C CA . ILE B 1 289 ? 11.641 -2.697 -2.648 1 87.12 289 ILE B CA 1
ATOM 4569 C C . ILE B 1 289 ? 12.523 -3.723 -1.947 1 87.12 289 ILE B C 1
ATOM 4571 O O . ILE B 1 289 ? 13.734 -3.514 -1.808 1 87.12 289 ILE B O 1
ATOM 4575 N N . LEU B 1 290 ? 11.945 -4.816 -1.576 1 85.81 290 LEU B N 1
ATOM 4576 C CA . LEU B 1 290 ? 12.672 -5.859 -0.856 1 85.81 290 LEU B CA 1
ATOM 4577 C C . LEU B 1 290 ? 13.773 -6.457 -1.729 1 85.81 290 LEU B C 1
ATOM 4579 O O . LEU B 1 290 ? 14.883 -6.707 -1.251 1 85.81 290 LEU B O 1
ATOM 4583 N N . HIS B 1 291 ? 13.516 -6.652 -2.953 1 82.75 291 HIS B N 1
ATOM 4584 C CA . HIS B 1 291 ? 14.5 -7.238 -3.854 1 82.75 291 HIS B CA 1
ATOM 4585 C C . HIS B 1 291 ? 15.609 -6.242 -4.184 1 82.75 291 HIS B C 1
ATOM 4587 O O . HIS B 1 291 ? 16.766 -6.629 -4.402 1 82.75 291 HIS B O 1
ATOM 4593 N N . SER B 1 292 ? 15.234 -4.973 -4.164 1 78.62 292 SER B N 1
ATOM 4594 C CA . SER B 1 292 ? 16.234 -3.941 -4.461 1 78.62 292 SER B CA 1
ATOM 4595 C C . SER B 1 292 ? 17.203 -3.76 -3.303 1 78.62 292 SER B C 1
ATOM 4597 O O . SER B 1 292 ? 18.312 -3.277 -3.494 1 78.62 292 SER B O 1
ATOM 4599 N N . THR B 1 293 ? 16.797 -4.012 -2.143 1 75.5 293 THR B N 1
ATOM 4600 C CA . THR B 1 293 ? 17.656 -3.83 -0.973 1 75.5 293 THR B CA 1
ATOM 4601 C C . THR B 1 293 ? 18.5 -5.074 -0.726 1 75.5 293 THR B C 1
ATOM 4603 O O . THR B 1 293 ? 19.469 -5.031 0.05 1 75.5 293 THR B O 1
ATOM 4606 N N . ARG B 1 294 ? 18.031 -6.164 -1.261 1 69.94 294 ARG B N 1
ATOM 4607 C CA . ARG B 1 294 ? 18.781 -7.398 -1.05 1 69.94 294 ARG B CA 1
ATOM 4608 C C . ARG B 1 294 ? 20.094 -7.375 -1.812 1 69.94 294 ARG B C 1
ATOM 4610 O O . ARG B 1 294 ? 20.172 -6.867 -2.934 1 69.94 294 ARG B O 1
ATOM 4617 N N . GLU B 1 295 ? 21.234 -7.359 -1.037 1 57.22 295 GLU B N 1
ATOM 4618 C CA . GLU B 1 295 ? 22.594 -7.422 -1.597 1 57.22 295 GLU B CA 1
ATOM 4619 C C . GLU B 1 295 ? 22.672 -8.469 -2.703 1 57.22 295 GLU B C 1
ATOM 4621 O O . GLU B 1 295 ? 22.078 -9.539 -2.605 1 57.22 295 GLU B O 1
ATOM 4626 N N . PRO B 1 296 ? 23.125 -8 -3.943 1 51.41 296 PRO B N 1
ATOM 4627 C CA . PRO B 1 296 ? 23.312 -8.961 -5.035 1 51.41 296 PRO B CA 1
ATOM 4628 C C . PRO B 1 296 ? 23.969 -10.258 -4.574 1 51.41 296 PRO B C 1
ATOM 4630 O O . PRO B 1 296 ? 24.828 -10.242 -3.682 1 51.41 296 PRO B O 1
ATOM 4633 N N . ASP B 1 297 ? 23.281 -11.328 -4.48 1 47.34 297 ASP B N 1
ATOM 4634 C CA . ASP B 1 297 ? 23.953 -12.609 -4.254 1 47.34 297 ASP B CA 1
ATOM 4635 C C . ASP B 1 297 ? 25.328 -12.633 -4.891 1 47.34 297 ASP B C 1
ATOM 4637 O O . ASP B 1 297 ? 25.5 -12.227 -6.047 1 47.34 297 ASP B O 1
ATOM 4641 N N . GLN B 1 298 ? 26.406 -12.305 -4.176 1 40.03 298 GLN B N 1
ATOM 4642 C CA . GLN B 1 298 ? 27.703 -12.57 -4.762 1 40.03 298 GLN B CA 1
ATOM 4643 C C . GLN B 1 298 ? 27.656 -13.773 -5.695 1 40.03 298 GLN B C 1
ATOM 4645 O O . GLN B 1 298 ? 27.312 -14.875 -5.277 1 40.03 298 GLN B O 1
ATOM 4650 N N . GLN B 1 299 ? 27.188 -13.633 -6.812 1 37.81 299 GLN B N 1
ATOM 4651 C CA . GLN B 1 299 ? 27.484 -14.727 -7.727 1 37.81 299 GLN B CA 1
ATOM 4652 C C . GLN B 1 299 ? 28.812 -15.406 -7.359 1 37.81 299 GLN B C 1
ATOM 4654 O O . GLN B 1 299 ? 29.781 -14.727 -7.047 1 37.81 299 GLN B O 1
ATOM 4659 N N . PRO B 1 300 ? 28.922 -16.547 -6.914 1 35.44 300 PRO B N 1
ATOM 4660 C CA . PRO B 1 300 ? 30.281 -17.094 -6.844 1 35.44 300 PRO B CA 1
ATOM 4661 C C . PRO B 1 300 ? 31.188 -16.562 -7.945 1 35.44 300 PRO B C 1
ATOM 4663 O O . PRO B 1 300 ? 30.719 -16.281 -9.055 1 35.44 300 PRO B O 1
ATOM 4666 N N . VAL B 1 301 ? 32.312 -15.812 -7.664 1 32.25 301 VAL B N 1
ATOM 4667 C CA . VAL B 1 301 ? 33.406 -15.648 -8.609 1 32.25 301 VAL B CA 1
ATOM 4668 C C . VAL B 1 301 ? 33.406 -16.828 -9.586 1 32.25 301 VAL B C 1
ATOM 4670 O O . VAL B 1 301 ? 33.5 -17.984 -9.164 1 32.25 301 VAL B O 1
ATOM 4673 N N . SER B 1 302 ? 32.844 -16.906 -10.602 1 30.22 302 SER B N 1
ATOM 4674 C CA . SER B 1 302 ? 33.344 -17.781 -11.648 1 30.22 302 SER B CA 1
ATOM 4675 C C . SER B 1 302 ? 34.875 -17.797 -11.656 1 30.22 302 SER B C 1
ATOM 4677 O O . SER B 1 302 ? 35.531 -16.75 -11.508 1 30.22 302 SER B O 1
ATOM 4679 N N . GLY B 1 303 ? 35.562 -18.844 -11.266 1 30.91 303 GLY B N 1
ATOM 4680 C CA . GLY B 1 303 ? 36.938 -19.156 -11.641 1 30.91 303 GLY B CA 1
ATOM 4681 C C . GLY B 1 303 ? 37.312 -18.672 -13.031 1 30.91 303 GLY B C 1
ATOM 4682 O O . GLY B 1 303 ? 38.312 -19.094 -13.594 1 30.91 303 GLY B O 1
ATOM 4683 N N . LEU B 1 304 ? 36.656 -18.016 -13.766 1 29.62 304 LEU B N 1
ATOM 4684 C CA . LEU B 1 304 ? 37.344 -17.656 -15.008 1 29.62 304 LEU B CA 1
ATOM 4685 C C . LEU B 1 304 ? 38.375 -16.562 -14.773 1 29.62 304 LEU B C 1
ATOM 4687 O O . LEU B 1 304 ? 39.312 -16.391 -15.562 1 29.62 304 LEU B O 1
ATOM 4691 N N . GLY B 1 305 ? 38.594 -15.797 -13.781 1 28.98 305 GLY B N 1
ATOM 4692 C CA . GLY B 1 305 ? 39.844 -15.047 -13.734 1 28.98 305 GLY B CA 1
ATOM 4693 C C . GLY B 1 305 ? 41.031 -15.891 -13.297 1 28.98 305 GLY B C 1
ATOM 4694 O O . GLY B 1 305 ? 42.156 -15.398 -13.258 1 28.98 305 GLY B O 1
ATOM 4695 N N . ARG B 1 306 ? 40.969 -17.031 -12.672 1 29.44 306 ARG B N 1
ATOM 4696 C CA . ARG B 1 306 ? 42.25 -17.781 -12.734 1 29.44 306 ARG B CA 1
ATOM 4697 C C . ARG B 1 306 ? 42.375 -18.484 -14.078 1 29.44 306 ARG B C 1
ATOM 4699 O O . ARG B 1 306 ? 43.469 -19 -14.391 1 29.44 306 ARG B O 1
ATOM 4706 N N . GLU B 1 307 ? 41.594 -18.641 -15.016 1 26.34 307 GLU B N 1
ATOM 4707 C CA . GLU B 1 307 ? 42.125 -18.984 -16.328 1 26.34 307 GLU B CA 1
ATOM 4708 C C . GLU B 1 307 ? 42.625 -17.75 -17.062 1 26.34 307 GLU B C 1
ATOM 4710 O O . GLU B 1 307 ? 43.312 -17.875 -18.078 1 26.34 307 GLU B O 1
ATOM 4715 N N . LYS B 1 308 ? 42.438 -16.469 -16.734 1 30.66 308 LYS B N 1
ATOM 4716 C CA . LYS B 1 308 ? 43.469 -15.578 -17.281 1 30.66 308 LYS B CA 1
ATOM 4717 C C . LYS B 1 308 ? 44.781 -15.68 -16.484 1 30.66 308 LYS B C 1
ATOM 4719 O O . LYS B 1 308 ? 45.844 -15.336 -16.984 1 30.66 308 LYS B O 1
ATOM 4724 N N . VAL B 1 309 ? 44.844 -15.969 -15.312 1 27.39 309 VAL B N 1
ATOM 4725 C CA . VAL B 1 309 ? 46.188 -16.25 -14.867 1 27.39 309 VAL B CA 1
ATOM 4726 C C . VAL B 1 309 ? 46.656 -17.609 -15.414 1 27.39 309 VAL B C 1
ATOM 4728 O O . VAL B 1 309 ? 47.812 -17.766 -15.805 1 27.39 309 VAL B O 1
ATOM 4731 N N . TYR B 1 310 ? 45.812 -18.562 -15.531 1 25.97 310 TYR B N 1
ATOM 4732 C CA . TYR B 1 310 ? 46.438 -19.688 -16.203 1 25.97 310 TYR B CA 1
ATOM 4733 C C . TYR B 1 310 ? 46.469 -19.469 -17.719 1 25.97 310 TYR B C 1
ATOM 4735 O O . TYR B 1 310 ? 47.375 -19.953 -18.406 1 25.97 310 TYR B O 1
ATOM 4743 N N . THR B 1 311 ? 45.594 -18.766 -18.406 1 27.05 311 THR B N 1
ATOM 4744 C CA . THR B 1 311 ? 45.969 -18.625 -19.812 1 27.05 311 THR B CA 1
ATOM 4745 C C . THR B 1 311 ? 47 -17.516 -19.969 1 27.05 311 THR B C 1
ATOM 4747 O O . THR B 1 311 ? 47.719 -17.484 -20.969 1 27.05 311 THR B O 1
ATOM 4750 N N . ARG B 1 312 ? 47.125 -16.484 -19.156 1 27.14 312 ARG B N 1
ATOM 4751 C CA . ARG B 1 312 ? 48.375 -15.734 -19.359 1 27.14 312 ARG B CA 1
ATOM 4752 C C . ARG B 1 312 ? 49.562 -16.562 -18.953 1 27.14 312 ARG B C 1
ATOM 4754 O O . ARG B 1 312 ? 50.688 -16.312 -19.422 1 27.14 312 ARG B O 1
ATOM 4761 N N . VAL B 1 313 ? 49.5 -17.547 -18.125 1 27.81 313 VAL B N 1
ATOM 4762 C CA . VAL B 1 313 ? 50.719 -18.328 -18.047 1 27.81 313 VAL B CA 1
ATOM 4763 C C . VAL B 1 313 ? 50.875 -19.172 -19.312 1 27.81 313 VAL B C 1
ATOM 4765 O O . VAL B 1 313 ? 52 -19.469 -19.734 1 27.81 313 VAL B O 1
ATOM 4768 N N . LYS B 1 314 ? 49.75 -19.75 -19.875 1 25.7 314 LYS B N 1
ATOM 4769 C CA . LYS B 1 314 ? 50.219 -20.562 -21 1 25.7 314 LYS B CA 1
ATOM 4770 C C . LYS B 1 314 ? 50.594 -19.672 -22.203 1 25.7 314 LYS B C 1
ATOM 4772 O O . LYS B 1 314 ? 51.031 -20.172 -23.234 1 25.7 314 LYS B O 1
ATOM 4777 N N . ALA B 1 315 ? 50.062 -18.438 -22.391 1 25.14 315 ALA B N 1
ATOM 4778 C CA . ALA B 1 315 ? 50.719 -17.781 -23.516 1 25.14 315 ALA B CA 1
ATOM 4779 C C . ALA B 1 315 ? 52.219 -17.531 -23.219 1 25.14 315 ALA B C 1
ATOM 4781 O O . ALA B 1 315 ? 53 -17.266 -24.125 1 25.14 315 ALA B O 1
ATOM 4782 N N . ASP B 1 316 ? 52.562 -17.281 -22.016 1 25.02 316 ASP B N 1
ATOM 4783 C CA . ASP B 1 316 ? 54 -17.156 -21.984 1 25.02 316 ASP B CA 1
ATOM 4784 C C . ASP B 1 316 ? 54.688 -18.5 -22.156 1 25.02 316 ASP B C 1
ATOM 4786 O O . ASP B 1 316 ? 55.906 -18.594 -22.219 1 25.02 316 ASP B O 1
ATOM 4790 N N . THR B 1 317 ? 53.781 -19.609 -22.266 1 21.06 317 THR B N 1
ATOM 4791 C CA . THR B 1 317 ? 54.562 -20.656 -22.906 1 21.06 317 THR B CA 1
ATOM 4792 C C . THR B 1 317 ? 54.25 -20.75 -24.391 1 21.06 317 THR B C 1
ATOM 4794 O O . THR B 1 317 ? 53.094 -20.625 -24.781 1 21.06 317 THR B O 1
#

Sequence (634 aa):
MYTGNLLGFGLAVSSSAFIGSSFIIKKKGLQRAGACGTRARSGGYGYLLEPLWWIGMLTMVVGEFANFIAYIYAPAVLVTPLGALSIIVSAVLAHFLLNEKLRRMGILGCVLCIVGSTVIVLHAPAEHSISSVEEIWDLATQPTFLLYTASAIAVVMVLVLYCEPRYGQTNMLVYIGVCSINGSLTVMSVKAIGIAIKLTLEGSSQVASYQTWIFVMVAVTCIITQLNYLNKALDTFNTAVVSPIYYAMFTSFTILASAIMFKDWSGQSASTIISVLCGFMTVLSGTMILHSTREPDQQPVSGLGREKVYTRVKADTMYTGNLLGFGLAVSSSAFIGSSFIIKKKGLQRAGACGTRARSGGYGYLLEPLWWIGMLTMVVGEFANFIAYIYAPAVLVTPLGALSIIVSAVLAHFLLNEKLRRMGILGCVLCIVGSTVIVLHAPAEHSISSVEEIWDLATQPTFLLYTASAIAVVMVLVLYCEPRYGQTNMLVYIGVCSINGSLTVMSVKAIGIAIKLTLEGSSQVASYQTWIFVMVAVTCIITQLNYLNKALDTFNTAVVSPIYYAMFTSFTILASAIMFKDWSGQSASTIISVLCGFMTVLSGTMILHSTREPDQQPVSGLGREKVYTRVKADT

Secondary structure (DSSP, 8-state):
-HHHHHHHHHHHHHHHHHHHHHHHHHHHHHHHHHHS---S-S-S-GGGG-HHHHHHHHHHHHHHHHHHHHHHHS-HHHHTGGGHHHHHHHHHHHHHHS-----HHHHHHHHHHHHHHHHHHHHPPPPP----HHHHHHHHTSHHHHHHHHHHHHHHHHIIIIIHHHHTTT-HHHHHHHHHHHHHHHHHHHHHHHHHHHHHHTT---TTSHHHHHHHHHHHHHHHHHHHHHHHHHHHS-HHHHHHHHHHHHHHHHHHHHHHHH-TTTT--HHHHHHHHHHHHHHHHHHHHHHHHS--------THHHHHHHHHHHHH-/-HHHHHHHHHHHHHHHHHHHHHHHHHHHHHHHHHHT---S-S-S-GGGG-HHHHHHHHHHHHHHHHHHHHHHHS-HHHHTGGGHHHHHHHHHHHHHHS-----HHHHHHHHHHHHHHHHHHHHPPPPP----HHHHHHHHTSHHHHHHHHHHHHHHHHIIIIIHHHHTTT-HHHHHHHHHHHHHHHHHHHHHHHHHHHHHHTT---TTSHHHHHHHHHHHHHHHHHHHHHHHHHHHS-HHHHHHHHHHHHHHHHHHHHHHHH-TTTT--HHHHHHHHHHHHHHHHHHHHHHHHS--------THHHHHHHHHHHH--

Radius of gyration: 29.83 Å; Cα contacts (8 Å, |Δi|>4): 896; chains: 2; bounding box: 85×85×63 Å

Foldseek 3Di:
DLVLLVLLLVLLLQLLLLQLVLVQLLVVLVVVLVPVPPDVPDDPCSSVPRVSNVVSVVSNVSSVVSLLLSVQRFPLLQRLLSNLVSLVSNVVCCCVPVVDDQDPLLVVLNVLQVVLNVLQSVLFFGADDDQALVVLVVLCPDPQLVVLVVVLVVVLCCLVVPVCVPPVLPDLCSLLVNLQSLLLLLSSLSNSLSNCVVNCVVPDNRCPPPSNVVSVVSNVVSVVSNVVSLVSSVVRDFCLPNVLVSSLSNSVNNNVSRCRRRVRCVPPDPVSVVSSVVSSVSNSVSSNSNSVPPDRPPPPPPPPVVVVVVVVVVVVD/DLVLLVLLLVLLLQLLLLQLVLVQLLVVLVVVLVPVPPDPPDDPCSSVPRVSNVVSVVSNVSSVVSLLLSVQRFPLLQRLLSNLVSLVSNVVCCCVPVVDDQDPLLVVLNVLQVVLNVLQSVLFFGADDDQALVVLVVLCPDPQLVVLVVVLVVVLCCLVPPVCVPCVLPDLCSLLVNLLSLLLLLSSLSNSLSNCVVNVVVPPNRCPPPSNVVSVVSNVVSVVSNVVSLVSSVVRDFCLPNVLVSSLSNSVNNNVSRCRRRVRCVPPDPVSVVSSVVSSVSNSVSSNSNSVPPPRPPPPPPPPVVVVVVVVVVVVD

InterPro domains:
  IPR008521 Magnesium transporter NIPA [PF05653] (5-295)
  IPR008521 Magnesium transporter NIPA [PTHR12570] (5-298)
  IPR037185 Multidrug transporter EmrE superfamily [SSF103481] (51-124)

Nearest PDB structures (foldseek):
  6qv0-assembly1_A  TM=2.251E-01  e=1.733E-01  Thermotoga maritima MSB8
  6uzl-assembly1_B  TM=1.978E-01  e=1.406E-01  Escherichia coli
  6quz-assembly1_B  TM=1.778E-01  e=3.839E-01  Thermotoga maritima MSB8
  4q4a-assembly1_A  TM=1.982E-01  e=9.246E-01  Thermotoga maritima MSB8
  6qv0-assembly1_A  TM=2.252E-01  e=1.279E-01  Thermotoga maritima MSB8

Solvent-accessible surface area (backbone atoms only — not comparable to full-atom values): 31242 Å² total; per-residue (Å²): 102,74,58,39,40,49,50,10,46,53,29,22,53,49,13,15,46,30,35,10,43,15,53,46,38,28,48,51,20,42,52,52,42,60,62,70,49,72,65,84,60,79,76,100,56,62,50,74,68,27,66,47,26,52,53,12,48,51,34,31,50,54,12,49,52,33,38,52,54,13,43,52,35,18,43,47,70,48,44,49,63,38,51,56,49,12,54,43,40,26,51,55,47,31,30,72,75,66,67,42,83,75,47,73,61,34,51,50,11,44,50,29,31,51,39,12,43,50,36,19,65,72,40,45,63,69,49,78,85,76,88,46,62,66,56,51,48,52,33,57,62,29,67,70,31,42,50,48,52,50,49,47,52,50,50,40,46,46,37,59,69,55,38,35,82,75,37,41,90,78,33,64,61,4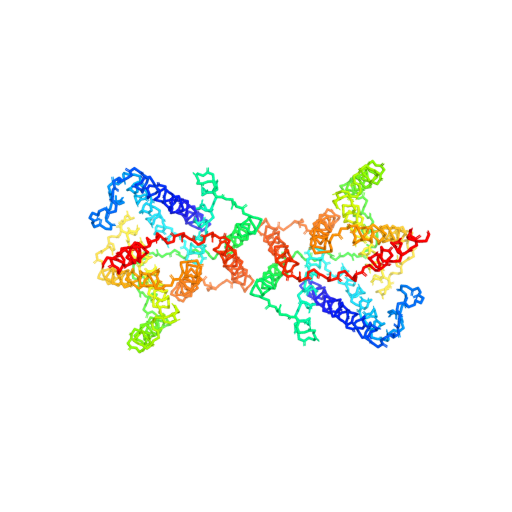6,32,39,46,44,21,15,54,34,43,22,54,24,53,54,23,47,28,53,44,44,45,23,50,54,41,27,74,73,67,46,78,42,63,74,40,70,66,42,54,52,31,49,52,51,24,54,55,28,46,54,51,25,53,53,29,46,50,51,38,54,71,75,42,60,54,60,57,47,50,46,51,36,51,49,48,24,39,52,42,25,31,52,49,39,35,57,39,67,42,54,62,66,88,54,54,68,66,37,52,52,36,28,52,35,12,48,50,34,26,50,52,11,43,45,39,37,35,67,62,48,72,75,74,74,61,73,76,63,68,60,62,55,50,48,51,47,41,54,49,44,66,74,90,102,73,57,39,40,49,51,10,47,52,29,21,52,50,12,14,46,30,35,11,46,15,54,45,37,27,49,52,20,42,50,52,42,62,62,69,49,73,66,86,63,79,74,102,55,62,49,74,70,27,66,46,24,50,52,12,50,52,33,31,50,53,12,49,52,32,38,52,53,13,44,52,35,19,44,46,70,48,44,50,63,38,52,56,48,11,55,43,40,26,52,57,47,31,30,72,76,67,67,41,82,76,48,74,60,34,50,50,11,43,50,30,31,52,38,12,44,50,34,20,64,71,40,46,63,68,48,78,87,76,89,46,63,64,54,51,50,52,34,57,63,28,66,69,31,41,50,50,51,50,49,47,52,50,52,39,47,45,36,57,70,55,39,34,81,74,38,42,91,76,33,65,60,47,32,39,45,43,22,15,54,34,43,20,53,24,53,54,23,47,27,53,45,42,45,25,48,54,42,27,74,72,67,45,76,42,63,74,39,69,65,43,54,53,31,50,52,50,24,53,55,26,47,54,51,25,52,54,29,45,50,51,37,54,71,72,42,61,55,61,57,47,51,45,52,38,50,48,47,25,39,52,43,25,31,50,49,40,35,58,40,67,41,53,62,67,89,56,55,68,66,37,54,50,37,28,52,35,12,48,51,34,26,49,51,11,45,44,40,36,36,66,60,47,72,75,72,75,61,74,78,65,68,60,65,55,45,51,53,48,46,55,51,49,64,77,90